Protein 5BQP (pdb70)

Structure (mmCIF, N/CA/C/O backbone):
data_5BQP
#
_entry.id   5BQP
#
_cell.length_a   132.218
_cell.length_b   132.218
_cell.length_c   103.102
_cell.angle_alpha   90.000
_cell.angle_beta   90.000
_cell.angle_gamma   120.000
#
_symmetry.space_group_name_H-M   'P 32 2 1'
#
loop_
_entity.id
_entity.type
_entity.pdbx_description
1 polymer 'Purine phosphoribosyltransferase (GpT-2)'
2 non-polymer 2,3-dihydroxanthosine
3 non-polymer 'PHOSPHATE ION'
4 non-polymer 'SULFATE ION'
5 non-polymer 'TETRAETHYLENE GLYCOL'
6 non-polymer GLYCEROL
7 non-polymer 'TRIETHYLENE GLYCOL'
8 water water
#
loop_
_atom_site.group_PDB
_atom_site.id
_atom_site.type_symbol
_atom_site.label_atom_id
_atom_site.label_alt_id
_atom_site.label_comp_id
_atom_site.label_asym_id
_atom_site.label_entity_id
_atom_site.label_seq_id
_atom_site.pdbx_PDB_ins_code
_atom_site.Cartn_x
_atom_site.Cartn_y
_atom_site.Cartn_z
_atom_site.occupancy
_atom_site.B_iso_or_equiv
_atom_site.auth_seq_id
_atom_site.auth_comp_id
_atom_site.auth_asym_id
_atom_site.auth_atom_id
_atom_site.pdbx_PDB_model_num
ATOM 1 N N . GLU A 1 3 ? -19.719 18.144 14.726 1.00 48.13 3 GLU A N 1
ATOM 2 C CA . GLU A 1 3 ? -20.827 19.068 14.485 1.00 48.08 3 GLU A CA 1
ATOM 3 C C . GLU A 1 3 ? -20.996 20.102 15.613 1.00 34.60 3 GLU A C 1
ATOM 4 O O . GLU A 1 3 ? -21.329 21.245 15.347 1.00 31.26 3 GLU A O 1
ATOM 10 N N . TYR A 1 4 ? -20.791 19.698 16.865 1.00 25.53 4 TYR A N 1
ATOM 11 C CA . TYR A 1 4 ? -20.688 20.685 17.958 1.00 23.05 4 TYR A CA 1
ATOM 12 C C . TYR A 1 4 ? -19.232 20.866 18.353 1.00 21.80 4 TYR A C 1
ATOM 13 O O . TYR A 1 4 ? -18.480 19.908 18.357 1.00 25.58 4 TYR A O 1
ATOM 22 N N . HIS A 1 5 ? -18.832 22.089 18.699 1.00 16.76 5 HIS A N 1
ATOM 23 C CA . HIS A 1 5 ? -17.580 22.281 19.432 1.00 16.44 5 HIS A CA 1
ATOM 24 C C . HIS A 1 5 ? -17.971 22.571 20.886 1.00 17.29 5 HIS A C 1
ATOM 25 O O . HIS A 1 5 ? -18.785 23.450 21.127 1.00 17.01 5 HIS A O 1
ATOM 32 N N . ILE A 1 6 ? -17.434 21.808 21.829 1.00 16.19 6 ILE A N 1
ATOM 33 C CA . ILE A 1 6 ? -17.917 21.879 23.203 1.00 16.08 6 ILE A CA 1
ATOM 34 C C . ILE A 1 6 ? -16.728 22.175 24.110 1.00 18.30 6 ILE A C 1
ATOM 35 O O . ILE A 1 6 ? -16.125 21.277 24.683 1.00 17.15 6 ILE A O 1
ATOM 40 N N . PRO A 1 7 ? -16.366 23.452 24.217 1.00 15.92 7 PRO A N 1
ATOM 41 C CA . PRO A 1 7 ? -15.124 23.778 24.947 1.00 16.19 7 PRO A CA 1
ATOM 42 C C . PRO A 1 7 ? -15.241 23.483 26.420 1.00 18.53 7 PRO A C 1
ATOM 43 O O . PRO A 1 7 ? -16.272 23.753 27.048 1.00 16.58 7 PRO A O 1
ATOM 47 N N . SER A 1 8 ? -14.170 22.940 26.970 1.00 14.17 8 SER A N 1
ATOM 48 C CA . SER A 1 8 ? -14.052 22.803 28.424 1.00 15.97 8 SER A CA 1
ATOM 49 C C . SER A 1 8 ? -13.928 24.191 29.062 1.00 13.53 8 SER A C 1
ATOM 50 O O . SER A 1 8 ? -13.614 25.173 28.388 1.00 13.71 8 SER A O 1
ATOM 53 N N . TRP A 1 9 ? -14.112 24.270 30.375 1.00 13.70 9 TRP A N 1
ATOM 54 C CA . TRP A 1 9 ? -13.783 25.538 31.035 1.00 12.55 9 TRP A CA 1
ATOM 55 C C . TRP A 1 9 ? -12.296 25.853 30.873 1.00 14.49 9 TRP A C 1
ATOM 56 O O . TRP A 1 9 ? -11.903 27.011 30.746 1.00 14.88 9 TRP A O 1
ATOM 67 N N . ASP A 1 10 ? -11.448 24.825 30.884 1.00 13.97 10 ASP A N 1
ATOM 68 C CA . ASP A 1 10 ? -10.024 25.077 30.640 1.00 16.05 10 ASP A CA 1
ATOM 69 C C . ASP A 1 10 ? -9.769 25.774 29.290 1.00 17.11 10 ASP A C 1
ATOM 70 O O . ASP A 1 10 ? -8.955 26.694 29.182 1.00 14.38 10 ASP A O 1
ATOM 75 N N . GLU A 1 11 ? -10.485 25.357 28.257 1.00 13.57 11 GLU A N 1
ATOM 76 C CA . GLU A 1 11 ? -10.351 26.045 26.966 1.00 14.90 11 GLU A CA 1
ATOM 77 C C . GLU A 1 11 ? -10.876 27.491 27.042 1.00 13.41 11 GLU A C 1
ATOM 78 O O . GLU A 1 11 ? -10.283 28.390 26.456 1.00 15.81 11 GLU A O 1
ATOM 84 N N . ILE A 1 12 ? -11.988 27.713 27.745 1.00 11.40 12 ILE A N 1
ATOM 85 C CA . ILE A 1 12 ? -12.470 29.088 27.928 1.00 12.01 12 ILE A CA 1
ATOM 86 C C . ILE A 1 12 ? -11.404 29.985 28.596 1.00 12.54 12 ILE A C 1
ATOM 87 O O . ILE A 1 12 ? -11.178 31.137 28.184 1.00 13.05 12 ILE A O 1
ATOM 92 N N . GLU A 1 13 ? -10.750 29.442 29.628 1.00 13.92 13 GLU A N 1
ATOM 93 C CA . GLU A 1 13 ? -9.653 30.169 30.305 1.00 13.69 13 GLU A CA 1
ATOM 94 C C . GLU A 1 13 ? -8.547 30.514 29.313 1.00 14.43 13 GLU A C 1
ATOM 95 O O . GLU A 1 13 ? -8.041 31.617 29.295 1.00 14.59 13 GLU A O 1
ATOM 101 N N . ASP A 1 14 ? -8.195 29.568 28.454 1.00 14.78 14 ASP A N 1
ATOM 102 C CA . ASP A 1 14 ? -7.155 29.867 27.491 1.00 16.97 14 ASP A CA 1
ATOM 103 C C . ASP A 1 14 ? -7.595 30.842 26.409 1.00 15.13 14 ASP A C 1
ATOM 104 O O . ASP A 1 14 ? -6.779 31.640 25.961 1.00 13.43 14 ASP A O 1
ATOM 109 N N . ALA A 1 15 ? -8.889 30.845 26.066 1.00 14.06 15 ALA A N 1
ATOM 110 C CA . ALA A 1 15 ? -9.422 31.890 25.180 1.00 12.86 15 ALA A CA 1
ATOM 111 C C . ALA A 1 15 ? -9.291 33.276 25.817 1.00 12.50 15 ALA A C 1
ATOM 112 O O . ALA A 1 15 ? -8.916 34.247 25.146 1.00 14.10 15 ALA A O 1
ATOM 114 N N . VAL A 1 16 ? -9.578 33.364 27.120 1.00 11.32 16 VAL A N 1
ATOM 115 C CA . VAL A 1 16 ? -9.520 34.671 27.792 1.00 11.29 16 VAL A CA 1
ATOM 116 C C . VAL A 1 16 ? -8.050 35.124 27.916 1.00 13.68 16 VAL A C 1
ATOM 117 O O . VAL A 1 16 ? -7.747 36.299 27.700 1.00 14.16 16 VAL A O 1
ATOM 121 N N . PHE A 1 17 ? -7.168 34.206 28.266 1.00 14.72 17 PHE A N 1
ATOM 122 C CA . PHE A 1 17 ? -5.726 34.529 28.286 1.00 15.13 17 PHE A CA 1
ATOM 123 C C . PHE A 1 17 ? -5.257 35.019 26.919 1.00 15.51 17 PHE A C 1
ATOM 124 O O . PHE A 1 17 ? -4.478 35.978 26.817 1.00 15.60 17 PHE A O 1
ATOM 132 N N . SER A 1 18 ? -5.705 34.353 25.857 1.00 14.19 18 SER A N 1
ATOM 133 C CA . SER A 1 18 ? -5.260 34.742 24.516 1.00 15.05 18 SER A CA 1
ATOM 134 C C . SER A 1 18 ? -5.710 36.159 24.192 1.00 15.42 18 SER A C 1
ATOM 135 O O . SER A 1 18 ? -4.937 36.985 23.671 1.00 17.04 18 SER A O 1
ATOM 138 N N . ILE A 1 19 ? -6.957 36.472 24.498 1.00 14.28 19 ILE A N 1
ATOM 139 C CA . ILE A 1 19 ? -7.418 37.822 24.275 1.00 13.65 19 ILE A CA 1
ATOM 140 C C . ILE A 1 19 ? -6.707 38.829 25.163 1.00 15.45 19 ILE A C 1
ATOM 141 O O . ILE A 1 19 ? -6.353 39.916 24.708 1.00 15.39 19 ILE A O 1
ATOM 146 N N . GLY A 1 20 ? -6.474 38.470 26.431 1.00 13.47 20 GLY A N 1
ATOM 147 C CA . GLY A 1 20 ? -5.804 39.406 27.325 1.00 12.98 20 GLY A CA 1
ATOM 148 C C . GLY A 1 20 ? -4.388 39.661 26.835 1.00 16.20 20 GLY A C 1
ATOM 149 O O . GLY A 1 20 ? -3.938 40.788 26.832 1.00 14.63 20 GLY A O 1
ATOM 150 N N . GLU A 1 21 ? -3.700 38.601 26.407 1.00 13.06 21 GLU A N 1
ATOM 151 C CA . GLU A 1 21 ? -2.358 38.764 25.833 1.00 14.03 21 GLU A CA 1
ATOM 152 C C . GLU A 1 21 ? -2.356 39.624 24.553 1.00 15.42 21 GLU A C 1
ATOM 153 O O . GLU A 1 21 ? -1.450 40.438 24.359 1.00 16.42 21 GLU A O 1
ATOM 159 N N . ALA A 1 22 ? -3.401 39.506 23.736 1.00 16.15 22 ALA A N 1
ATOM 160 C CA . ALA A 1 22 ? -3.523 40.286 22.503 1.00 17.78 22 ALA A CA 1
ATOM 161 C C . ALA A 1 22 ? -3.776 41.747 22.799 1.00 18.52 22 ALA A C 1
ATOM 162 O O . ALA A 1 22 ? -3.260 42.625 22.111 1.00 17.59 22 ALA A O 1
ATOM 164 N N . LEU A 1 23 ? -4.587 42.015 23.815 1.00 13.77 23 LEU A N 1
ATOM 165 C CA . LEU A 1 23 ? -4.888 43.382 24.208 1.00 14.19 23 LEU A CA 1
ATOM 166 C C . LEU A 1 23 ? -3.608 44.046 24.682 1.00 17.01 23 LEU A C 1
ATOM 167 O O . LEU A 1 23 ? -3.348 45.182 24.361 1.00 16.82 23 LEU A O 1
ATOM 172 N N . VAL A 1 24 ? -2.836 43.318 25.483 1.00 14.22 24 VAL A N 1
ATOM 173 C CA . VAL A 1 24 ? -1.598 43.905 26.007 1.00 17.70 24 VAL A CA 1
ATOM 174 C C . VAL A 1 24 ? -0.582 44.123 24.866 1.00 20.61 24 VAL A C 1
ATOM 175 O O . VAL A 1 24 ? 0.038 45.192 24.764 1.00 19.18 24 VAL A O 1
ATOM 179 N N . LYS A 1 25 ? -0.469 43.153 23.972 1.00 18.65 25 LYS A N 1
ATOM 180 C CA . LYS A 1 25 ? 0.449 43.279 22.829 1.00 19.32 25 LYS A CA 1
ATOM 181 C C . LYS A 1 25 ? 0.074 44.457 21.941 1.00 23.85 25 LYS A C 1
ATOM 182 O O . LYS A 1 25 ? 0.957 45.178 21.446 1.00 25.47 25 LYS A O 1
ATOM 188 N N . SER A 1 26 ? -1.229 44.670 21.770 1.00 18.46 26 SER A N 1
ATOM 189 C CA . SER A 1 26 ? -1.738 45.786 20.962 1.00 21.90 26 SER A CA 1
ATOM 190 C C . SER A 1 26 ? -1.729 47.117 21.671 1.00 22.25 26 SER A C 1
ATOM 191 O O . SER A 1 26 ? -2.075 48.133 21.075 1.00 21.45 26 SER A O 1
ATOM 194 N N . ASN A 1 27 ? -1.404 47.111 22.956 1.00 20.46 27 ASN A N 1
ATOM 195 C CA . ASN A 1 27 ? -1.499 48.295 23.791 1.00 19.15 27 ASN A CA 1
ATOM 196 C C . ASN A 1 27 ? -2.900 48.902 23.731 1.00 25.73 27 ASN A C 1
ATOM 197 O O . ASN A 1 27 ? -3.059 50.122 23.602 1.00 22.20 27 ASN A O 1
ATOM 202 N N . TYR A 1 28 ? -3.921 48.043 23.781 1.00 19.10 28 TYR A N 1
ATOM 203 C CA . TYR A 1 28 ? -5.274 48.527 23.958 1.00 17.10 28 TYR A CA 1
ATOM 204 C C . TYR A 1 28 ? -5.792 48.028 25.304 1.00 19.73 28 TYR A C 1
ATOM 205 O O . TYR A 1 28 ? -6.310 46.920 25.399 1.00 19.74 28 TYR A O 1
ATOM 214 N N . ILE A 1 29 ? -5.605 48.830 26.353 1.00 18.63 29 ILE A N 1
ATOM 215 C CA . ILE A 1 29 ? -6.143 48.511 27.658 1.00 15.90 29 ILE A CA 1
ATOM 216 C C . ILE A 1 29 ? -7.409 49.348 27.859 1.00 21.51 29 ILE A C 1
ATOM 217 O O . ILE A 1 29 ? -7.339 50.553 28.016 1.00 18.38 29 ILE A O 1
ATOM 222 N N . PRO A 1 30 ? -8.589 48.703 27.801 1.00 18.21 30 PRO A N 1
ATOM 223 C CA . PRO A 1 30 ? -9.808 49.520 27.852 1.00 18.21 30 PRO A CA 1
ATOM 224 C C . PRO A 1 30 ? -10.040 50.141 29.194 1.00 17.53 30 PRO A C 1
ATOM 225 O O . PRO A 1 30 ? -9.696 49.585 30.259 1.00 16.46 30 PRO A O 1
ATOM 229 N N . ASP A 1 31 ? -10.642 51.313 29.163 1.00 14.56 31 ASP A N 1
ATOM 230 C CA . ASP A 1 31 ? -11.168 51.926 30.362 1.00 14.70 31 ASP A CA 1
ATOM 231 C C . ASP A 1 31 ? -12.444 51.242 30.842 1.00 20.32 31 ASP A C 1
ATOM 232 O O . ASP A 1 31 ? -12.707 51.159 32.047 1.00 17.68 31 ASP A O 1
ATOM 237 N N . VAL A 1 32 ? -13.258 50.758 29.896 1.00 16.30 32 VAL A N 1
ATOM 238 C CA . VAL A 1 32 ? -14.570 50.193 30.237 1.00 12.57 32 VAL A CA 1
ATOM 239 C C . VAL A 1 32 ? -14.792 48.957 29.386 1.00 11.81 32 VAL A C 1
ATOM 240 O O . VAL A 1 32 ? -14.606 49.014 28.170 1.00 14.61 32 VAL A O 1
ATOM 244 N N . LEU A 1 33 ? -15.183 47.852 30.005 1.00 12.75 33 LEU A N 1
ATOM 245 C CA . LEU A 1 33 ? -15.692 46.714 29.248 1.00 11.89 33 LEU A CA 1
ATOM 246 C C . LEU A 1 33 ? -17.188 46.843 29.112 1.00 13.49 33 LEU A C 1
ATOM 247 O O . LEU A 1 33 ? -17.865 47.172 30.100 1.00 16.25 33 LEU A O 1
ATOM 252 N N . ILE A 1 34 ? -17.718 46.613 27.917 1.00 14.44 34 ILE A N 1
ATOM 253 C CA . ILE A 1 34 ? -19.184 46.525 27.735 1.00 12.30 34 ILE A CA 1
ATOM 254 C C . ILE A 1 34 ? -19.489 45.042 27.433 1.00 13.36 34 ILE A C 1
ATOM 255 O O . ILE A 1 34 ? -19.158 44.524 26.370 1.00 16.19 34 ILE A O 1
ATOM 260 N N . ALA A 1 35 ? -20.057 44.365 28.416 1.00 13.80 35 ALA A N 1
ATOM 261 C CA . ALA A 1 35 ? -20.464 42.985 28.283 1.00 12.94 35 ALA A CA 1
ATOM 262 C C . ALA A 1 35 ? -21.787 42.906 27.551 1.00 13.95 35 ALA A C 1
ATOM 263 O O . ALA A 1 35 ? -22.789 43.484 27.983 1.00 13.60 35 ALA A O 1
ATOM 265 N N . VAL A 1 36 ? -21.804 42.117 26.488 1.00 11.58 36 VAL A N 1
ATOM 266 C CA . VAL A 1 36 ? -23.048 41.824 25.814 1.00 13.14 36 VAL A CA 1
ATOM 267 C C . VAL A 1 36 ? -23.830 40.799 26.613 1.00 14.57 36 VAL A C 1
ATOM 268 O O . VAL A 1 36 ? -23.348 39.683 26.773 1.00 14.24 36 VAL A O 1
ATOM 272 N N . LEU A 1 37 ? -24.988 41.173 27.166 1.00 11.59 37 LEU A N 1
ATOM 273 C CA . LEU A 1 37 ? -25.777 40.220 27.983 1.00 10.84 37 LEU A CA 1
ATOM 274 C C . LEU A 1 37 ? -26.537 39.257 27.080 1.00 12.88 37 LEU A C 1
ATOM 275 O O . LEU A 1 37 ? -27.093 39.719 26.084 1.00 13.92 37 LEU A O 1
ATOM 280 N N . THR A 1 38 ? -26.571 37.952 27.402 1.00 13.05 38 THR A N 1
ATOM 281 C CA . THR A 1 38 ? -25.921 37.398 28.603 1.00 11.59 38 THR A CA 1
ATOM 282 C C . THR A 1 38 ? -24.718 36.520 28.240 1.00 14.04 38 THR A C 1
ATOM 283 O O . THR A 1 38 ? -24.016 36.028 29.125 1.00 14.76 38 THR A O 1
ATOM 287 N N . GLY A 1 39 ? -24.491 36.287 26.953 1.00 11.04 39 GLY A N 1
ATOM 288 C CA . GLY A 1 39 ? -23.388 35.421 26.518 1.00 15.26 39 GLY A CA 1
ATOM 289 C C . GLY A 1 39 ? -22.011 36.022 26.831 1.00 14.11 39 GLY A C 1
ATOM 290 O O . GLY A 1 39 ? -21.045 35.286 27.043 1.00 14.82 39 GLY A O 1
ATOM 291 N N . GLY A 1 40 ? -21.931 37.355 26.899 1.00 11.99 40 GLY A N 1
ATOM 292 C CA . GLY A 1 40 ? -20.652 38.024 27.117 1.00 10.41 40 GLY A CA 1
ATOM 293 C C . GLY A 1 40 ? -20.299 38.163 28.596 1.00 12.59 40 GLY A C 1
ATOM 294 O O . GLY A 1 40 ? -19.193 38.628 28.931 1.00 12.13 40 GLY A O 1
ATOM 295 N N . ILE A 1 41 ? -21.217 37.790 29.470 1.00 12.49 41 ILE A N 1
ATOM 296 C CA A ILE A 1 41 ? -21.108 37.932 30.937 0.56 15.14 41 ILE A CA 1
ATOM 297 C CA B ILE A 1 41 ? -20.988 38.156 30.856 0.44 13.95 41 ILE A CA 1
ATOM 298 C C . ILE A 1 41 ? -19.866 37.276 31.511 1.00 15.29 41 ILE A C 1
ATOM 299 O O . ILE A 1 41 ? -19.010 37.887 32.191 1.00 17.19 41 ILE A O 1
ATOM 308 N N . ILE A 1 42 ? -19.779 35.967 31.273 1.00 14.73 42 ILE A N 1
ATOM 309 C CA . ILE A 1 42 ? -18.627 35.186 31.783 1.00 18.07 42 ILE A CA 1
ATOM 310 C C . ILE A 1 42 ? -17.304 35.669 31.140 1.00 13.50 42 ILE A C 1
ATOM 311 O O . ILE A 1 42 ? -16.362 35.973 31.879 1.00 14.55 42 ILE A O 1
ATOM 316 N N . PRO A 1 43 ? -17.229 35.774 29.801 1.00 12.20 43 PRO A N 1
ATOM 317 C CA . PRO A 1 43 ? -16.000 36.303 29.209 1.00 10.09 43 PRO A CA 1
ATOM 318 C C . PRO A 1 43 ? -15.599 37.671 29.759 1.00 12.77 43 PRO A C 1
ATOM 319 O O . PRO A 1 43 ? -14.407 37.872 30.052 1.00 13.21 43 PRO A O 1
ATOM 323 N N . ALA A 1 44 ? -16.558 38.586 29.947 1.00 11.34 44 ALA A N 1
ATOM 324 C CA . ALA A 1 44 ? -16.193 39.915 30.437 1.00 10.23 44 ALA A CA 1
ATOM 325 C C . ALA A 1 44 ? -15.661 39.831 31.866 1.00 11.59 44 ALA A C 1
ATOM 326 O O . ALA A 1 44 ? -14.660 40.479 32.206 1.00 12.14 44 ALA A O 1
ATOM 328 N N . LYS A 1 45 ? -16.319 39.032 32.711 1.00 11.63 45 LYS A N 1
ATOM 329 C CA . LYS A 1 45 ? -15.842 38.919 34.105 1.00 12.99 45 LYS A CA 1
ATOM 330 C C . LYS A 1 45 ? -14.461 38.276 34.149 1.00 11.04 45 LYS A C 1
ATOM 331 O O . LYS A 1 45 ? -13.587 38.767 34.888 1.00 9.94 45 LYS A O 1
ATOM 337 N N . LEU A 1 46 ? -14.237 37.232 33.337 1.00 10.58 46 LEU A N 1
ATOM 338 C CA . LEU A 1 46 ? -12.925 36.585 33.361 1.00 11.58 46 LEU A CA 1
ATOM 339 C C . LEU A 1 46 ? -11.859 37.528 32.816 1.00 11.44 46 LEU A C 1
ATOM 340 O O . LEU A 1 46 ? -10.741 37.600 33.361 1.00 12.79 46 LEU A O 1
ATOM 345 N N . LEU A 1 47 ? -12.169 38.279 31.767 1.00 11.86 47 LEU A N 1
ATOM 346 C CA . LEU A 1 47 ? -11.186 39.232 31.241 1.00 13.41 47 LEU A CA 1
ATOM 347 C C . LEU A 1 47 ? -10.910 40.348 32.246 1.00 12.98 47 LEU A C 1
ATOM 348 O O . LEU A 1 47 ? -9.755 40.766 32.428 1.00 11.95 47 LEU A O 1
ATOM 353 N N . SER A 1 48 ? -11.961 40.859 32.881 1.00 9.57 48 SER A N 1
ATOM 354 C CA . SER A 1 48 ? -11.799 41.854 33.930 1.00 12.99 48 SER A CA 1
ATOM 355 C C . SER A 1 48 ? -10.899 41.331 35.066 1.00 14.66 48 SER A C 1
ATOM 356 O O . SER A 1 48 ? -9.993 42.045 35.563 1.00 12.20 48 SER A O 1
ATOM 359 N N . ASP A 1 49 ? -11.116 40.086 35.478 1.00 11.99 49 ASP A N 1
ATOM 360 C CA . ASP A 1 49 ? -10.271 39.553 36.565 1.00 10.20 49 ASP A CA 1
ATOM 361 C C . ASP A 1 49 ? -8.810 39.452 36.097 1.00 14.68 49 ASP A C 1
ATOM 362 O O . ASP A 1 49 ? -7.863 39.827 36.805 1.00 12.78 49 ASP A O 1
ATOM 367 N N . LEU A 1 50 ? -8.631 38.987 34.878 1.00 12.78 50 LEU A N 1
ATOM 368 C CA . LEU A 1 50 ? -7.285 38.778 34.350 1.00 12.81 50 LEU A CA 1
ATOM 369 C C . LEU A 1 50 ? -6.478 40.098 34.247 1.00 13.90 50 LEU A C 1
ATOM 370 O O . LEU A 1 50 ? -5.321 40.145 34.645 1.00 13.92 50 LEU A O 1
ATOM 375 N N . LEU A 1 51 ? -7.078 41.161 33.694 1.00 13.26 51 LEU A N 1
ATOM 376 C CA . LEU A 1 51 ? -6.345 42.404 33.448 1.00 12.48 51 LEU A CA 1
ATOM 377 C C . LEU A 1 51 ? -6.622 43.494 34.468 1.00 13.15 51 LEU A C 1
ATOM 378 O O . LEU A 1 51 ? -6.214 44.645 34.257 1.00 15.93 51 LEU A O 1
ATOM 383 N N . ASP A 1 52 ? -7.337 43.150 35.542 1.00 12.44 52 ASP A N 1
ATOM 384 C CA . ASP A 1 52 ? -7.654 44.088 36.603 1.00 15.75 52 ASP A CA 1
ATOM 385 C C . ASP A 1 52 ? -8.427 45.272 36.023 1.00 18.71 52 ASP A C 1
ATOM 386 O O . ASP A 1 52 ? -8.129 46.445 36.317 1.00 17.59 52 ASP A O 1
ATOM 391 N N . LEU A 1 53 ? -9.417 44.965 35.183 1.00 13.30 53 LEU A N 1
ATOM 392 C CA . LEU A 1 53 ? -10.246 46.013 34.598 1.00 13.89 53 LEU A CA 1
ATOM 393 C C . LEU A 1 53 ? -11.468 46.222 35.454 1.00 19.36 53 LEU A C 1
ATOM 394 O O . LEU A 1 53 ? -12.363 45.373 35.490 1.00 23.61 53 LEU A O 1
ATOM 399 N N . LYS A 1 54 ? -11.541 47.355 36.135 1.00 14.87 54 LYS A N 1
ATOM 400 C CA . LYS A 1 54 ? -12.484 47.471 37.227 1.00 19.72 54 LYS A CA 1
ATOM 401 C C . LYS A 1 54 ?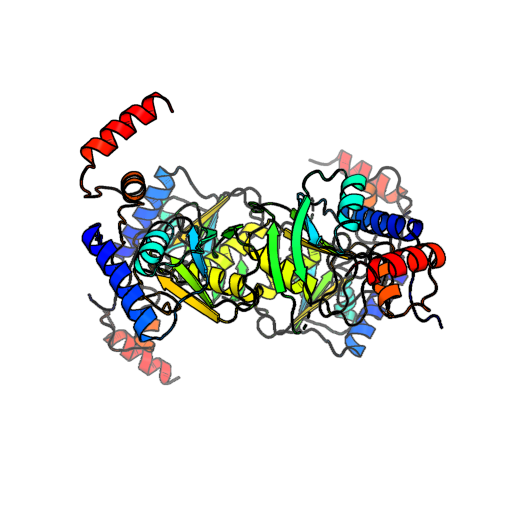 -13.879 47.947 36.802 1.00 20.80 54 LYS A C 1
ATOM 402 O O . LYS A 1 54 ? -14.830 47.864 37.598 1.00 23.99 54 LYS A O 1
ATOM 408 N N . VAL A 1 55 ? -13.987 48.497 35.593 1.00 14.38 55 VAL A N 1
ATOM 409 C CA . VAL A 1 55 ? -15.256 49.099 35.157 1.00 15.41 55 VAL A CA 1
ATOM 410 C C . VAL A 1 55 ? -15.879 48.235 34.083 1.00 14.24 55 VAL A C 1
ATOM 411 O O . VAL A 1 55 ? -15.388 48.195 32.930 1.00 15.73 55 VAL A O 1
ATOM 415 N N . ILE A 1 56 ? -16.942 47.522 34.474 1.00 13.70 56 ILE A N 1
ATOM 416 C CA . ILE A 1 56 ? -17.733 46.717 33.548 1.00 13.04 56 ILE A CA 1
ATOM 417 C C . ILE A 1 56 ? -19.130 47.315 33.458 1.00 12.86 56 ILE A C 1
ATOM 418 O O . ILE A 1 56 ? -19.779 47.534 34.467 1.00 15.37 56 ILE A O 1
ATOM 423 N N . ARG A 1 57 ? -19.592 47.544 32.242 1.00 11.80 57 ARG A N 1
ATOM 424 C CA . ARG A 1 57 ? -20.961 47.972 32.022 1.00 11.83 57 ARG A CA 1
ATOM 425 C C . ARG A 1 57 ? -21.602 46.976 31.050 1.00 12.42 57 ARG A C 1
ATOM 426 O O . ARG A 1 57 ? -20.937 46.029 30.632 1.00 13.49 57 ARG A O 1
ATOM 434 N N . TYR A 1 58 ? -22.894 47.129 30.781 1.00 11.95 58 TYR A N 1
ATOM 435 C CA . TYR A 1 58 ? -23.666 46.008 30.197 1.00 11.06 58 TYR A CA 1
ATOM 436 C C . TYR A 1 58 ? -24.712 46.468 29.198 1.00 12.69 58 TYR A C 1
ATOM 437 O O . TYR A 1 58 ? -25.289 47.536 29.366 1.00 13.51 58 TYR A O 1
ATOM 446 N N . ILE A 1 59 ? -24.951 45.657 28.166 1.00 12.39 59 ILE A N 1
ATOM 447 C CA . ILE A 1 59 ? -26.049 45.989 27.262 1.00 12.05 59 ILE A CA 1
ATOM 448 C C . ILE A 1 59 ? -26.872 44.731 27.034 1.00 16.81 59 ILE A C 1
ATOM 449 O O . ILE A 1 59 ? -26.332 43.683 26.712 1.00 14.36 59 ILE A O 1
ATOM 454 N N . ASP A 1 60 ? -28.180 44.843 27.269 1.00 14.27 60 ASP A N 1
ATOM 455 C CA . ASP A 1 60 ? -29.100 43.699 27.138 1.00 18.28 60 ASP A CA 1
ATOM 456 C C . ASP A 1 60 ? -29.595 43.677 25.713 1.00 24.27 60 ASP A C 1
ATOM 457 O O . ASP A 1 60 ? -30.397 44.515 25.291 1.00 23.13 60 ASP A O 1
ATOM 462 N N . ILE A 1 61 ? -29.084 42.740 24.939 1.00 15.33 61 ILE A N 1
ATOM 463 C CA . ILE A 1 61 ? -29.480 42.700 23.541 1.00 17.74 61 ILE A CA 1
ATOM 464 C C . ILE A 1 61 ? -29.778 41.232 23.231 1.00 27.97 61 ILE A C 1
ATOM 465 O O . ILE A 1 61 ? -29.108 40.332 23.733 1.00 24.61 61 ILE A O 1
ATOM 470 N N . LYS A 1 62 ? -30.864 41.002 22.505 1.00 23.18 62 LYS A N 1
ATOM 471 C CA A LYS A 1 62 ? -31.285 39.648 22.162 0.44 30.72 62 LYS A CA 1
ATOM 472 C CA B LYS A 1 62 ? -31.281 39.648 22.161 0.56 30.71 62 LYS A CA 1
ATOM 473 C C . LYS A 1 62 ? -31.494 39.534 20.664 1.00 33.54 62 LYS A C 1
ATOM 474 O O . LYS A 1 62 ? -32.041 40.438 20.040 1.00 30.60 62 LYS A O 1
ATOM 485 N N . PHE A 1 63 ? -31.045 38.421 20.097 1.00 34.43 63 PHE A N 1
ATOM 486 C CA . PHE A 1 63 ? -31.177 38.179 18.666 1.00 46.47 63 PHE A CA 1
ATOM 487 C C . PHE A 1 63 ? -31.919 36.860 18.436 1.00 37.53 63 PHE A C 1
ATOM 488 O O . PHE A 1 63 ? -31.314 35.801 18.575 1.00 52.72 63 PHE A O 1
ATOM 496 N N . SER A 1 72 ? -35.799 38.327 13.705 1.00 62.84 72 SER A N 1
ATOM 497 C CA . SER A 1 72 ? -34.754 38.148 12.710 1.00 61.51 72 SER A CA 1
ATOM 498 C C . SER A 1 72 ? -33.749 39.292 12.805 1.00 54.10 72 SER A C 1
ATOM 499 O O . SER A 1 72 ? -33.009 39.576 11.860 1.00 54.32 72 SER A O 1
ATOM 502 N N . LYS A 1 73 ? -33.727 39.949 13.959 1.00 48.23 73 LYS A N 1
ATOM 503 C CA . LYS A 1 73 ? -32.866 41.112 14.158 1.00 42.40 73 LYS A CA 1
ATOM 504 C C . LYS A 1 73 ? -32.528 41.273 15.636 1.00 34.86 73 LYS A C 1
ATOM 505 O O . LYS A 1 73 ? -33.319 40.873 16.494 1.00 33.92 73 LYS A O 1
ATOM 511 N N . PRO A 1 74 ? -31.347 41.842 15.942 1.00 34.42 74 PRO A N 1
ATOM 512 C CA . PRO A 1 74 ? -31.042 42.137 17.349 1.00 30.99 74 PRO A CA 1
ATOM 513 C C . PRO A 1 74 ? -32.005 43.179 17.910 1.00 23.00 74 PRO A C 1
ATOM 514 O O . PRO A 1 74 ? -32.335 44.133 17.219 1.00 29.03 74 PRO A O 1
ATOM 518 N N . VAL A 1 75 ? -32.472 42.969 19.128 1.00 20.03 75 VAL A N 1
ATOM 519 C CA . VAL A 1 75 ? -33.339 43.944 19.801 1.00 17.15 75 VAL A CA 1
ATOM 520 C C . VAL A 1 75 ? -32.643 44.375 21.091 1.00 18.65 75 VAL A C 1
ATOM 521 O O . VAL A 1 75 ? -32.268 43.530 21.894 1.00 21.05 75 VAL A O 1
ATOM 525 N N . ILE A 1 76 ? -32.457 45.680 21.279 1.00 18.44 76 ILE A N 1
ATOM 526 C CA . ILE A 1 76 ? -31.933 46.177 22.550 1.00 16.19 76 ILE A CA 1
ATOM 527 C C . ILE A 1 76 ? -33.054 46.260 23.567 1.00 18.09 76 ILE A C 1
ATOM 528 O O . ILE A 1 76 ? -34.090 46.866 23.290 1.00 18.15 76 ILE A O 1
ATOM 533 N N . ARG A 1 77 ? -32.843 45.686 24.756 1.00 15.44 77 ARG A N 1
ATOM 534 C CA . ARG A 1 77 ? -33.825 45.742 25.818 1.00 14.63 77 ARG A CA 1
ATOM 535 C C . ARG A 1 77 ? -33.451 46.782 26.878 1.00 19.83 77 ARG A C 1
ATOM 536 O O . ARG A 1 77 ? -34.319 47.393 27.501 1.00 21.62 77 ARG A O 1
ATOM 544 N N . SER A 1 78 ? -32.149 46.976 27.078 1.00 17.89 78 SER A N 1
ATOM 545 C CA . SER A 1 78 ? -31.711 47.991 28.015 1.00 19.53 78 SER A CA 1
ATOM 546 C C . SER A 1 78 ? -30.238 48.243 27.825 1.00 16.63 78 SER A C 1
ATOM 547 O O . SER A 1 78 ? -29.524 47.362 27.344 1.00 16.87 78 SER A O 1
ATOM 550 N N . VAL A 1 79 ? -29.794 49.437 28.206 1.00 14.99 79 VAL A N 1
ATOM 551 C CA . VAL A 1 79 ? -28.360 49.782 28.127 1.00 13.84 79 VAL A CA 1
ATOM 552 C C . VAL A 1 79 ? -27.942 50.252 29.500 1.00 17.39 79 VAL A C 1
ATOM 553 O O . VAL A 1 79 ? -28.388 51.307 29.962 1.00 17.70 79 VAL A O 1
ATOM 557 N N . TYR A 1 80 ? -27.137 49.438 30.179 1.00 13.44 80 TYR A N 1
ATOM 558 C CA . TYR A 1 80 ? -26.756 49.727 31.541 1.00 11.45 80 TYR A CA 1
ATOM 559 C C . TYR A 1 80 ? -25.393 50.391 31.585 1.00 15.95 80 TYR A C 1
ATOM 560 O O . TYR A 1 80 ? -24.372 49.734 31.800 1.00 15.49 80 TYR A O 1
ATOM 569 N N . THR A 1 81 ? -25.370 51.699 31.369 1.00 17.20 81 THR A N 1
ATOM 570 C CA . THR A 1 81 ? -24.119 52.428 31.443 1.00 17.49 81 THR A CA 1
ATOM 571 C C . THR A 1 81 ? -24.374 53.903 31.618 1.00 22.97 81 THR A C 1
ATOM 572 O O . THR A 1 81 ? -25.400 54.437 31.183 1.00 25.20 81 THR A O 1
ATOM 576 N N . ASP A 1 82 ? -23.412 54.552 32.249 1.00 22.46 82 ASP A N 1
ATOM 577 C CA A ASP A 1 82 ? -23.233 55.964 32.347 0.56 27.24 82 ASP A CA 1
ATOM 578 C CA B ASP A 1 82 ? -23.460 56.015 32.178 0.44 22.47 82 ASP A CA 1
ATOM 579 C C . ASP A 1 82 ? -22.438 56.478 31.141 1.00 23.91 82 ASP A C 1
ATOM 580 O O . ASP A 1 82 ? -22.061 55.716 30.245 1.00 20.68 82 ASP A O 1
ATOM 589 N N . SER A 1 83 ? -22.083 57.753 31.177 1.00 23.24 83 SER A N 1
ATOM 590 C CA . SER A 1 83 ? -21.320 58.348 30.084 1.00 22.03 83 SER A CA 1
ATOM 591 C C . SER A 1 83 ? -20.031 57.602 29.743 1.00 18.18 83 SER A C 1
ATOM 592 O O . SER A 1 83 ? -19.270 57.219 30.634 1.00 23.21 83 SER A O 1
ATOM 595 N N . LEU A 1 84 ? -19.799 57.412 28.446 1.00 18.07 84 LEU A N 1
ATOM 596 C CA . LEU A 1 84 ? -18.602 56.728 27.969 1.00 18.09 84 LEU A CA 1
ATOM 597 C C . LEU A 1 84 ? -17.715 57.699 27.200 1.00 20.07 84 LEU A C 1
ATOM 598 O O . LEU A 1 84 ? -16.739 57.317 26.554 1.00 19.12 84 LEU A O 1
ATOM 603 N N . GLU A 1 85 ? -18.089 58.968 27.233 1.00 19.22 85 GLU A N 1
ATOM 604 C CA . GLU A 1 85 ? -17.377 59.958 26.457 1.00 20.68 85 GLU A CA 1
ATOM 605 C C . GLU A 1 85 ? -15.910 60.031 26.868 1.00 16.98 85 GLU A C 1
ATOM 606 O O . GLU A 1 85 ? -15.588 60.071 28.045 1.00 21.69 85 GLU A O 1
ATOM 612 N N . GLY A 1 86 ? -15.042 59.964 25.866 1.00 21.33 86 GLY A N 1
ATOM 613 C CA . GLY A 1 86 ? -13.606 60.034 26.051 1.00 29.18 86 GLY A CA 1
ATOM 614 C C . GLY A 1 86 ? -12.966 58.768 26.596 1.00 33.43 86 GLY A C 1
ATOM 615 O O . GLY A 1 86 ? -11.785 58.785 26.916 1.00 29.15 86 GLY A O 1
ATOM 616 N N . LYS A 1 87 ? -13.739 57.684 26.728 1.00 23.25 87 LYS A N 1
ATOM 617 C CA . LYS A 1 87 ? -13.201 56.420 27.259 1.00 20.93 87 LYS A CA 1
ATOM 618 C C . LYS A 1 87 ? -12.824 55.454 26.152 1.00 21.32 87 LYS A C 1
ATOM 619 O O . LYS A 1 87 ? -13.433 55.450 25.065 1.00 19.17 87 LYS A O 1
ATOM 625 N N . LYS A 1 88 ? -11.850 54.589 26.438 1.00 18.89 88 LYS A N 1
ATOM 626 C CA . LYS A 1 88 ? -11.577 53.481 25.530 1.00 16.33 88 LYS A CA 1
ATOM 627 C C . LYS A 1 88 ? -12.486 52.322 25.942 1.00 17.28 88 LYS A C 1
ATOM 628 O O . LYS A 1 88 ? -12.452 51.874 27.085 1.00 17.52 88 LYS A O 1
ATOM 634 N N . VAL A 1 89 ? -13.327 51.870 25.027 1.00 15.93 89 VAL A N 1
ATOM 635 C CA . VAL A 1 89 ? -14.301 50.820 25.345 1.00 12.94 89 VAL A CA 1
ATOM 636 C C . VAL A 1 89 ? -13.945 49.529 24.633 1.00 13.86 89 VAL A C 1
ATOM 637 O O . VAL A 1 89 ? -13.476 49.571 23.480 1.00 15.82 89 VAL A O 1
ATOM 641 N N . LEU A 1 90 ? -14.151 48.386 25.297 1.00 12.88 90 LEU A N 1
ATOM 642 C CA . LEU A 1 90 ? -14.066 47.098 24.627 1.00 12.82 90 LEU A CA 1
ATOM 643 C C . LEU A 1 90 ? -15.395 46.360 24.821 1.00 13.64 90 LEU A C 1
ATOM 644 O O . LEU A 1 90 ? -15.796 46.065 25.944 1.00 13.25 90 LEU A O 1
ATOM 649 N N . VAL A 1 91 ? -16.051 46.064 23.711 1.00 13.91 91 VAL A N 1
ATOM 650 C CA . VAL A 1 91 ? -17.275 45.297 23.720 1.00 12.87 91 VAL A CA 1
ATOM 651 C C . VAL A 1 91 ? -16.908 43.818 23.768 1.00 13.68 91 VAL A C 1
ATOM 652 O O . VAL A 1 91 ? -16.035 43.405 23.018 1.00 15.59 91 VAL A O 1
ATOM 656 N N . VAL A 1 92 ? -17.530 43.046 24.662 1.00 10.37 92 VAL A N 1
ATOM 657 C CA . VAL A 1 92 ? -17.147 41.632 24.858 1.00 10.49 92 VAL A CA 1
ATOM 658 C C . VAL A 1 92 ? -18.351 40.710 24.699 1.00 12.68 92 VAL A C 1
ATOM 659 O O . VAL A 1 92 ? -19.372 40.905 25.381 1.00 11.48 92 VAL A O 1
ATOM 663 N N . ASP A 1 93 ? -18.228 39.719 23.811 1.00 11.31 93 ASP A N 1
ATOM 664 C CA . ASP A 1 93 ? -19.280 38.713 23.655 1.00 9.96 93 ASP A CA 1
ATOM 665 C C . ASP A 1 93 ? -18.652 37.327 23.598 1.00 11.31 93 ASP A C 1
ATOM 666 O O . ASP A 1 93 ? -17.416 37.190 23.491 1.00 13.07 93 ASP A O 1
ATOM 671 N N . ASP A 1 94 ? -19.470 36.284 23.618 1.00 12.80 94 ASP A N 1
ATOM 672 C CA . ASP A 1 94 ? -18.902 34.942 23.560 1.00 10.72 94 ASP A CA 1
ATOM 673 C C . ASP A 1 94 ? -18.672 34.471 22.121 1.00 13.41 94 ASP A C 1
ATOM 674 O O . ASP A 1 94 ? -17.664 33.853 21.864 1.00 12.82 94 ASP A O 1
ATOM 679 N N . VAL A 1 95 ? -19.599 34.735 21.201 1.00 15.83 95 VAL A N 1
ATOM 680 C CA . VAL A 1 95 ? -19.398 34.259 19.817 1.00 12.99 95 VAL A CA 1
ATOM 681 C C . VAL A 1 95 ? -19.884 35.335 18.853 1.00 16.19 95 VAL A C 1
ATOM 682 O O . VAL A 1 95 ? -20.890 36.003 19.115 1.00 15.77 95 VAL A O 1
ATOM 686 N N . ALA A 1 96 ? -19.142 35.544 17.766 1.00 15.82 96 ALA A N 1
ATOM 687 C CA . ALA A 1 96 ? -19.671 36.324 16.644 1.00 15.63 96 ALA A CA 1
ATOM 688 C C . ALA A 1 96 ? -20.050 35.331 15.527 1.00 19.40 96 ALA A C 1
ATOM 689 O O . ALA A 1 96 ? -19.172 34.690 14.943 1.00 16.88 96 ALA A O 1
ATOM 691 N N . ASP A 1 97 ? -21.355 35.204 15.262 1.00 16.61 97 ASP A N 1
ATOM 692 C CA . ASP A 1 97 ? -21.847 34.257 14.267 1.00 18.00 97 ASP A CA 1
ATOM 693 C C . ASP A 1 97 ? -22.270 35.032 13.027 1.00 18.78 97 ASP A C 1
ATOM 694 O O . ASP A 1 97 ? -21.516 35.099 12.056 1.00 18.98 97 ASP A O 1
ATOM 699 N N . THR A 1 98 ? -23.453 35.645 13.077 1.00 18.47 98 THR A N 1
ATOM 700 C CA . THR A 1 98 ? -23.858 36.491 11.941 1.00 16.33 98 THR A CA 1
ATOM 701 C C . THR A 1 98 ? -23.101 37.800 11.996 1.00 20.23 98 THR A C 1
ATOM 702 O O . THR A 1 98 ? -22.918 38.469 10.978 1.00 20.71 98 THR A O 1
ATOM 706 N N . GLY A 1 99 ? -22.685 38.189 13.203 1.00 18.37 99 GLY A N 1
ATOM 707 C CA . GLY A 1 99 ? -22.045 39.480 13.366 1.00 13.92 99 GLY A CA 1
ATOM 708 C C . GLY A 1 99 ? -23.042 40.617 13.628 1.00 16.68 99 GLY A C 1
ATOM 709 O O . GLY A 1 99 ? -22.634 41.755 13.842 1.00 20.23 99 GLY A O 1
ATOM 710 N N . GLU A 1 100 ? -24.337 40.316 13.619 1.00 17.63 100 GLU A N 1
ATOM 711 C CA . GLU A 1 100 ? -25.352 41.358 13.792 1.00 18.43 100 GLU A CA 1
ATOM 712 C C . GLU A 1 100 ? -25.347 41.934 15.204 1.00 18.20 100 GLU A C 1
ATOM 713 O O . GLU A 1 100 ? -25.584 43.121 15.395 1.00 19.05 100 GLU A O 1
ATOM 719 N N . THR A 1 101 ? -25.061 41.087 16.178 1.00 15.78 101 THR A N 1
ATOM 720 C CA . THR A 1 101 ? -25.009 41.582 17.568 1.00 17.98 101 THR A CA 1
ATOM 721 C C . THR A 1 101 ? -23.876 42.581 17.764 1.00 16.15 101 THR A C 1
ATOM 722 O O . THR A 1 101 ? -24.113 43.684 18.281 1.00 17.88 101 THR A O 1
ATOM 726 N N . LEU A 1 102 ? -22.642 42.231 17.373 1.00 17.98 102 LEU A N 1
ATOM 727 C CA . LEU A 1 102 ? -21.525 43.168 17.525 1.00 15.27 102 LEU A CA 1
ATOM 728 C C . LEU A 1 102 ? -21.754 44.444 16.742 1.00 23.81 102 LEU A C 1
ATOM 729 O O . LEU A 1 102 ? -21.388 45.517 17.204 1.00 21.16 102 LEU A O 1
ATOM 734 N N . GLU A 1 103 ? -22.333 44.325 15.547 1.00 19.60 103 GLU A N 1
ATOM 735 C CA . GLU A 1 103 ? -22.663 45.523 14.771 1.00 24.48 103 GLU A CA 1
ATOM 736 C C . GLU A 1 103 ? -23.640 46.442 15.500 1.00 20.66 103 GLU A C 1
ATOM 737 O O . GLU A 1 103 ? -23.390 47.641 15.628 1.00 21.45 103 GLU A O 1
ATOM 743 N N . ALA A 1 104 ? -24.740 45.874 15.985 1.00 20.19 104 ALA A N 1
ATOM 744 C CA . ALA A 1 104 ? -25.724 46.645 16.738 1.00 19.68 104 ALA A CA 1
ATOM 745 C C . ALA A 1 104 ? -25.103 47.298 17.969 1.00 18.82 104 ALA A C 1
ATOM 746 O O . ALA A 1 104 ? -25.328 48.482 18.229 1.00 18.24 104 ALA A O 1
ATOM 748 N N . VAL A 1 105 ? -24.320 46.535 18.722 1.00 15.95 105 VAL A N 1
ATOM 749 C CA . VAL A 1 105 ? -23.735 47.117 19.958 1.00 15.06 105 VAL A CA 1
ATOM 750 C C . VAL A 1 105 ? -22.708 48.168 19.622 1.00 15.70 105 VAL A C 1
ATOM 751 O O . VAL A 1 105 ? -22.678 49.243 20.234 1.00 17.33 105 VAL A O 1
ATOM 755 N N . SER A 1 106 ? -21.846 47.898 18.640 1.00 17.82 106 SER A N 1
ATOM 756 C CA . SER A 1 106 ? -20.864 48.920 18.263 1.00 19.02 106 SER A CA 1
ATOM 757 C C . SER A 1 106 ? -21.548 50.223 17.822 1.00 17.45 106 SER A C 1
ATOM 758 O O . SER A 1 106 ? -21.131 51.307 18.218 1.00 23.82 106 SER A O 1
ATOM 761 N N . ASN A 1 107 ? -22.598 50.091 17.036 1.00 18.62 107 ASN A N 1
ATOM 762 C CA . ASN A 1 107 ? -23.346 51.240 16.557 1.00 23.28 107 ASN A CA 1
ATOM 763 C C . ASN A 1 107 ? -23.907 52.080 17.691 1.00 21.32 107 ASN A C 1
ATOM 764 O O . ASN A 1 107 ? -23.772 53.307 17.672 1.00 22.82 107 ASN A O 1
ATOM 769 N N . VAL A 1 108 ? -24.534 51.440 18.679 1.00 19.16 108 VAL A N 1
ATOM 770 C CA . VAL A 1 108 ? -25.126 52.239 19.742 1.00 18.84 108 VAL A CA 1
ATOM 771 C C . VAL A 1 108 ? -24.044 52.826 20.659 1.00 20.98 108 VAL A C 1
ATOM 772 O O . VAL A 1 108 ? -24.155 53.985 21.091 1.00 19.69 108 VAL A O 1
ATOM 776 N N . ILE A 1 109 ? -22.982 52.072 20.942 1.00 15.60 109 ILE A N 1
ATOM 777 C CA . ILE A 1 109 ? -21.940 52.578 21.835 1.00 16.05 109 ILE A CA 1
ATOM 778 C C . ILE A 1 109 ? -21.213 53.747 21.170 1.00 16.17 109 ILE A C 1
ATOM 779 O O . ILE A 1 109 ? -20.822 54.712 21.816 1.00 15.95 109 ILE A O 1
ATOM 784 N N . THR A 1 110 ? -21.064 53.703 19.851 1.00 16.79 110 THR A N 1
ATOM 785 C CA . THR A 1 110 ? -20.429 54.824 19.169 1.00 19.17 110 THR A CA 1
ATOM 786 C C . THR A 1 110 ? -21.214 56.123 19.367 1.00 18.63 110 THR A C 1
ATOM 787 O O . THR A 1 110 ? -20.603 57.201 19.429 1.00 19.30 110 THR A O 1
ATOM 791 N N . MET A 1 111 ? -22.541 56.011 19.532 1.00 16.03 111 MET A N 1
ATOM 792 C CA . MET A 1 111 ? -23.381 57.184 19.827 1.00 19.41 111 MET A CA 1
ATOM 793 C C . MET A 1 111 ? -23.084 57.868 21.177 1.00 19.14 111 MET A C 1
ATOM 794 O O . MET A 1 111 ? -23.530 58.995 21.420 1.00 17.93 111 MET A O 1
ATOM 799 N N . PHE A 1 112 ? -22.351 57.179 22.049 1.00 15.46 112 PHE A N 1
ATOM 800 C CA . PHE A 1 112 ? -21.906 57.701 23.337 1.00 12.95 112 PHE A CA 1
ATOM 801 C C . PHE A 1 112 ? -20.597 58.483 23.212 1.00 16.78 112 PHE A C 1
ATOM 802 O O . PHE A 1 112 ? -20.061 58.971 24.199 1.00 17.27 112 PHE A O 1
ATOM 810 N N . ASN A 1 113 ? -20.085 58.563 21.985 1.00 16.70 113 ASN A N 1
ATOM 811 C CA . ASN A 1 113 ? -18.834 59.284 21.684 1.00 17.80 113 ASN A CA 1
ATOM 812 C C . ASN A 1 113 ? -17.645 58.859 22.550 1.00 19.81 113 ASN A C 1
ATOM 813 O O . ASN A 1 113 ? -17.000 59.699 23.164 1.00 18.28 113 ASN A O 1
ATOM 818 N N . PRO A 1 114 ? -17.374 57.533 22.615 1.00 16.31 114 PRO A N 1
ATOM 819 C CA . PRO A 1 114 ? -16.168 57.069 23.309 1.00 20.55 114 PRO A CA 1
ATOM 820 C C . PRO A 1 114 ? -14.930 57.526 22.542 1.00 18.90 114 PRO A C 1
ATOM 821 O O . PRO A 1 114 ? -15.055 57.879 21.377 1.00 18.37 114 PRO A O 1
ATOM 825 N N . ALA A 1 115 ? -13.771 57.538 23.187 1.00 21.19 115 ALA A N 1
ATOM 826 C CA . ALA A 1 115 ? -12.524 57.830 22.487 1.00 27.97 115 ALA A CA 1
ATOM 827 C C . ALA A 1 115 ? -12.268 56.748 21.443 1.00 24.24 115 ALA A C 1
ATOM 828 O O . ALA A 1 115 ? -11.790 57.013 20.329 1.00 22.18 115 ALA A O 1
ATOM 830 N N . LYS A 1 116 ? -12.597 55.511 21.796 1.00 17.83 116 LYS A N 1
ATOM 831 C CA . LYS A 1 116 ? -12.402 54.393 20.886 1.00 17.60 116 LYS A CA 1
ATOM 832 C C . LYS A 1 116 ? -13.344 53.258 21.285 1.00 18.80 116 LYS A C 1
ATOM 833 O O . LYS A 1 116 ? -13.627 53.112 22.471 1.00 16.61 116 LYS A O 1
ATOM 839 N N . VAL A 1 117 ? -13.862 52.520 20.303 1.00 22.14 117 VAL A N 1
ATOM 840 C CA . VAL A 1 117 ? -14.566 51.259 20.561 1.00 21.67 117 VAL A CA 1
ATOM 841 C C . VAL A 1 117 ? -13.892 50.151 19.791 1.00 23.55 117 VAL A C 1
ATOM 842 O O . VAL A 1 117 ? -13.662 50.265 18.571 1.00 25.78 117 VAL A O 1
ATOM 846 N N . MET A 1 118 ? -13.579 49.069 20.486 1.00 15.17 118 MET A N 1
ATOM 847 C CA . MET A 1 118 ? -13.085 47.873 19.841 1.00 14.17 118 MET A CA 1
ATOM 848 C C . MET A 1 118 ? -13.948 46.726 20.304 1.00 13.12 118 MET A C 1
ATOM 849 O O . MET A 1 118 ? -14.681 46.866 21.280 1.00 14.20 118 MET A O 1
ATOM 854 N N . THR A 1 119 ? -13.831 45.591 19.633 1.00 13.14 119 THR A N 1
ATOM 855 C CA . THR A 1 119 ? -14.690 44.472 19.970 1.00 14.00 119 THR A CA 1
ATOM 856 C C . THR A 1 119 ? -13.874 43.218 20.242 1.00 15.05 119 THR A C 1
ATOM 857 O O . THR A 1 119 ? -12.787 43.041 19.689 1.00 15.53 119 THR A O 1
ATOM 861 N N . ALA A 1 120 ? -14.433 42.336 21.069 1.00 13.66 120 ALA A N 1
ATOM 862 C CA . ALA A 1 120 ? -13.809 41.044 21.338 1.00 13.05 120 ALA A CA 1
ATOM 863 C C . ALA A 1 120 ? -14.885 39.968 21.408 1.00 13.36 120 ALA A C 1
ATOM 864 O O . ALA A 1 120 ? -15.958 40.186 21.956 1.00 14.87 120 ALA A O 1
ATOM 866 N N . ALA A 1 121 ? -14.597 38.807 20.844 1.00 12.87 121 ALA A N 1
ATOM 867 C CA . ALA A 1 121 ? -15.469 37.646 21.038 1.00 14.29 121 ALA A CA 1
ATOM 868 C C . ALA A 1 121 ? -14.568 36.459 21.221 1.00 16.04 121 ALA A C 1
ATOM 869 O O . ALA A 1 121 ? -13.497 36.429 20.619 1.00 18.85 121 ALA A O 1
ATOM 871 N N . LEU A 1 122 ? -14.951 35.499 22.053 1.00 12.39 122 LEU A N 1
ATOM 872 C CA . LEU A 1 122 ? -14.085 34.315 22.204 1.00 11.78 122 LEU A CA 1
ATOM 873 C C . LEU A 1 122 ? -13.952 33.574 20.858 1.00 15.05 122 LEU A C 1
ATOM 874 O O . LEU A 1 122 ? -12.839 33.190 20.455 1.00 16.11 122 LEU A O 1
ATOM 879 N N . TYR A 1 123 ? -15.071 33.361 20.184 1.00 14.02 123 TYR A N 1
ATOM 880 C CA . TYR A 1 123 ? -15.059 32.554 18.946 1.00 13.30 123 TYR A CA 1
ATOM 881 C C . TYR A 1 123 ? -15.700 33.330 17.795 1.00 18.50 123 TYR A C 1
ATOM 882 O O . TYR A 1 123 ? -16.658 34.092 17.988 1.00 16.80 123 TYR A O 1
ATOM 891 N N . LEU A 1 124 ? -15.149 33.106 16.613 1.00 16.67 124 LEU A N 1
ATOM 892 C CA . LEU A 1 124 ? -15.575 33.751 15.379 1.00 15.46 124 LEU A CA 1
ATOM 893 C C . LEU A 1 124 ? -15.989 32.696 14.347 1.00 20.64 124 LEU A C 1
ATOM 894 O O . LEU A 1 124 ? -15.262 31.736 14.134 1.00 19.35 124 LEU A O 1
ATOM 899 N N . LYS A 1 125 ? -17.176 32.843 13.758 1.00 17.53 125 LYS A N 1
ATOM 900 C CA . LYS A 1 125 ? -17.560 32.010 12.599 1.00 16.02 125 LYS A CA 1
ATOM 901 C C . LYS A 1 125 ? -17.012 32.664 11.329 1.00 19.84 125 LYS A C 1
ATOM 902 O O . LYS A 1 125 ? -17.012 33.873 11.217 1.00 17.83 125 LYS A O 1
ATOM 908 N N . PRO A 1 126 ? -16.594 31.858 10.344 1.00 18.72 126 PRO A N 1
ATOM 909 C CA . PRO A 1 126 ? -15.921 32.444 9.171 1.00 25.79 126 PRO A CA 1
ATOM 910 C C . PRO A 1 126 ? -16.831 33.307 8.271 1.00 26.29 126 PRO A C 1
ATOM 911 O O . PRO A 1 126 ? -16.314 34.084 7.477 1.00 23.85 126 PRO A O 1
ATOM 915 N N . TRP A 1 127 ? -18.143 33.223 8.439 1.00 18.34 127 TRP A N 1
ATOM 916 C CA . TRP A 1 127 ? -19.070 34.015 7.623 1.00 19.58 127 TRP A CA 1
ATOM 917 C C . TRP A 1 127 ? -19.543 35.307 8.305 1.00 27.00 127 TRP A C 1
ATOM 918 O O . TRP A 1 127 ? -20.352 36.050 7.750 1.00 19.66 127 TRP A O 1
ATOM 929 N N . SER A 1 128 ? -19.058 35.583 9.514 1.00 19.76 128 SER A N 1
ATOM 930 C CA . SER A 1 128 ? -19.560 36.734 10.253 1.00 15.81 128 SER A CA 1
ATOM 931 C C . SER A 1 128 ? -19.506 38.055 9.480 1.00 19.86 128 SER A C 1
ATOM 932 O O . SER A 1 128 ? -18.506 38.330 8.824 1.00 19.88 128 SER A O 1
ATOM 935 N N . LYS A 1 129 ? -20.573 38.852 9.573 1.00 23.14 129 LYS A N 1
ATOM 936 C CA . LYS A 1 129 ? -20.651 40.178 8.913 1.00 20.49 129 LYS A CA 1
ATOM 937 C C . LYS A 1 129 ? -19.907 41.247 9.701 1.00 25.48 129 LYS A C 1
ATOM 938 O O . LYS A 1 129 ? -19.754 42.398 9.266 1.00 19.65 129 LYS A O 1
ATOM 944 N N . ARG A 1 130 ? -19.431 40.855 10.871 1.00 22.82 130 ARG A N 1
ATOM 945 C CA . ARG A 1 130 ? -18.581 41.724 11.666 1.00 27.80 130 ARG A CA 1
ATOM 946 C C . ARG A 1 130 ? -17.430 40.917 12.274 1.00 26.03 130 ARG A C 1
ATOM 947 O O . ARG A 1 130 ? -17.655 39.996 13.038 1.00 22.91 130 ARG A O 1
ATOM 955 N N . ILE A 1 131 ? -16.196 41.266 11.920 1.00 23.85 131 ILE A N 1
ATOM 956 C CA . ILE A 1 131 ? -15.026 40.616 12.466 1.00 28.93 131 ILE A CA 1
ATOM 957 C C . ILE A 1 131 ? -14.589 41.312 13.764 1.00 22.09 131 ILE A C 1
ATOM 958 O O . ILE A 1 131 ? -14.347 42.521 13.758 1.00 22.43 131 ILE A O 1
ATOM 963 N N . PRO A 1 132 ? -14.481 40.571 14.879 1.00 20.44 132 PRO A N 1
ATOM 964 C CA . PRO A 1 132 ? -14.022 41.265 16.101 1.00 20.65 132 PRO A CA 1
ATOM 965 C C . PRO A 1 132 ? -12.555 41.691 16.013 1.00 17.40 132 PRO A C 1
ATOM 966 O O . PRO A 1 132 ? -11.723 41.036 15.365 1.00 19.23 132 PRO A O 1
ATOM 970 N N . ASP A 1 133 ? -12.216 42.767 16.711 1.00 16.13 133 ASP A N 1
ATOM 971 C CA . ASP A 1 133 ? -10.825 43.217 16.745 1.00 14.32 133 ASP A CA 1
ATOM 972 C C . ASP A 1 133 ? -9.939 42.206 17.470 1.00 19.83 133 ASP A C 1
ATOM 973 O O . ASP A 1 133 ? -8.754 42.064 17.157 1.00 19.60 133 ASP A O 1
ATOM 978 N N . PHE A 1 134 ? -10.523 41.493 18.429 1.00 16.09 134 PHE A N 1
ATOM 979 C CA . PHE A 1 134 ? -9.804 40.462 19.178 1.00 14.49 134 PHE A CA 1
ATOM 980 C C . PHE A 1 134 ? -10.646 39.211 19.280 1.00 19.43 134 PHE A C 1
ATOM 981 O O . PHE A 1 134 ? -11.818 39.317 19.604 1.00 16.80 134 PHE A O 1
ATOM 989 N N . TYR A 1 135 ? -10.057 38.041 19.020 1.00 16.45 135 TYR A N 1
ATOM 990 C CA . TYR A 1 135 ? -10.781 36.787 19.238 1.00 15.59 135 TYR A CA 1
ATOM 991 C C . TYR A 1 135 ? -9.787 35.661 19.456 1.00 18.37 135 TYR A C 1
ATOM 992 O O . TYR A 1 135 ? -8.583 35.809 19.228 1.00 16.80 135 TYR A O 1
ATOM 1001 N N . TYR A 1 136 ? -10.288 34.541 19.936 1.00 14.50 136 TYR A N 1
ATOM 1002 C CA . TYR A 1 136 ? -9.422 33.408 20.258 1.00 13.66 136 TYR A CA 1
ATOM 1003 C C . TYR A 1 136 ? -9.293 32.470 19.073 1.00 19.46 136 TYR A C 1
ATOM 1004 O O . TYR A 1 136 ? -8.189 32.243 18.580 1.00 18.96 136 TYR A O 1
ATOM 1013 N N . LYS A 1 137 ? -10.420 31.942 18.613 1.00 13.71 137 LYS A N 1
ATOM 1014 C CA . LYS A 1 137 ? -10.404 30.990 17.484 1.00 20.03 137 LYS A CA 1
ATOM 1015 C C . LYS A 1 137 ? -11.570 31.202 16.535 1.00 19.32 137 LYS A C 1
ATOM 1016 O O . LYS A 1 137 ? -12.704 31.521 16.944 1.00 16.04 137 LYS A O 1
ATOM 1022 N N . GLN A 1 138 ? -11.280 31.006 15.252 1.00 18.77 138 GLN A N 1
ATOM 1023 C CA . GLN A 1 138 ? -12.307 30.890 14.228 1.00 18.34 138 GLN A CA 1
ATOM 1024 C C . GLN A 1 138 ? -12.734 29.420 14.148 1.00 25.01 138 GLN A C 1
ATOM 1025 O O . GLN A 1 138 ? -11.885 28.526 14.084 1.00 27.18 138 GLN A O 1
ATOM 1031 N N . ILE A 1 139 ? -14.040 29.177 14.173 1.00 18.32 139 ILE A N 1
ATOM 1032 C CA . ILE A 1 139 ? -14.629 27.844 14.328 1.00 23.17 139 ILE A CA 1
ATOM 1033 C C . ILE A 1 139 ? -15.801 27.778 13.355 1.00 19.89 139 ILE A C 1
ATOM 1034 O O . ILE A 1 139 ? -16.525 28.752 13.267 1.00 23.13 139 ILE A O 1
ATOM 1039 N N . ASP A 1 140 ? -16.035 26.666 12.650 1.00 25.38 140 ASP A N 1
ATOM 1040 C CA . ASP A 1 140 ? -17.271 26.622 11.843 1.00 29.48 140 ASP A CA 1
ATOM 1041 C C . ASP A 1 140 ? -18.399 25.749 12.427 1.00 31.55 140 ASP A C 1
ATOM 1042 O O . ASP A 1 140 ? -19.509 25.710 11.876 1.00 41.67 140 ASP A O 1
ATOM 1047 N N . LYS A 1 141 ? -18.135 25.095 13.557 1.00 22.67 141 LYS A N 1
ATOM 1048 C CA . LYS A 1 141 ? -19.135 24.291 14.266 1.00 22.36 141 LYS A CA 1
ATOM 1049 C C . LYS A 1 141 ? -20.034 25.137 15.177 1.00 22.10 141 LYS A C 1
ATOM 1050 O O . LYS A 1 141 ? -19.642 26.214 15.567 1.00 21.86 141 LYS A O 1
ATOM 1056 N N . TRP A 1 142 ? -21.210 24.632 15.545 1.00 24.27 142 TRP A N 1
ATOM 1057 C CA . TRP A 1 142 ? -21.995 25.298 16.592 1.00 22.53 142 TRP A CA 1
ATOM 1058 C C . TRP A 1 142 ? -21.293 25.114 17.942 1.00 22.19 142 TRP A C 1
ATOM 1059 O O . TRP A 1 142 ? -20.968 23.999 18.333 1.00 21.49 142 TRP A O 1
ATOM 1070 N N . ILE A 1 143 ? -21.076 26.201 18.661 1.00 18.90 143 ILE A N 1
ATOM 1071 C CA . ILE A 1 143 ? -20.377 26.107 19.919 1.00 16.02 143 ILE A CA 1
ATOM 1072 C C . ILE A 1 143 ? -21.350 25.907 21.074 1.00 13.40 143 ILE A C 1
ATOM 1073 O O . ILE A 1 143 ? -22.372 26.601 21.155 1.00 19.73 143 ILE A O 1
ATOM 1078 N N . ILE A 1 144 ? -21.079 24.939 21.945 1.00 11.97 144 ILE A N 1
ATOM 1079 C CA . ILE A 1 144 ? -21.857 24.802 23.173 1.00 14.45 144 ILE A CA 1
ATOM 1080 C C . ILE A 1 144 ? -21.002 25.380 24.308 1.00 16.01 144 ILE A C 1
ATOM 1081 O O . ILE A 1 144 ? -20.024 24.786 24.681 1.00 16.69 144 ILE A O 1
ATOM 1086 N N . PHE A 1 145 ? -21.371 26.555 24.815 1.00 14.91 145 PHE A N 1
ATOM 1087 C CA . PHE A 1 145 ? -20.624 27.123 25.937 1.00 12.23 145 PHE A CA 1
ATOM 1088 C C . PHE A 1 145 ? -21.005 26.515 27.250 1.00 12.60 145 PHE A C 1
ATOM 1089 O O . PHE A 1 145 ? -22.124 26.061 27.440 1.00 13.28 145 PHE A O 1
ATOM 1097 N N . PRO A 1 146 ? -20.070 26.522 28.225 1.00 11.92 146 PRO A N 1
ATOM 1098 C CA . PRO A 1 146 ? -20.445 25.974 29.534 1.00 15.40 146 PRO A CA 1
ATOM 1099 C C . PRO A 1 146 ? -21.633 26.701 30.163 1.00 12.50 146 PRO A C 1
ATOM 1100 O O . PRO A 1 146 ? -22.371 26.074 30.945 1.00 13.30 146 PRO A O 1
ATOM 1104 N N . TRP A 1 147 ? -21.853 27.960 29.772 1.00 12.37 147 TRP A N 1
ATOM 1105 C CA . TRP A 1 147 ? -22.902 28.790 30.374 1.00 10.66 147 TRP A CA 1
ATOM 1106 C C . TRP A 1 147 ? -24.176 28.820 29.546 1.00 11.10 147 TRP A C 1
ATOM 1107 O O . TRP A 1 147 ? -25.135 29.489 29.913 1.00 13.11 147 TRP A O 1
ATOM 1118 N N . ASP A 1 148 ? -24.201 28.150 28.379 1.00 12.18 148 ASP A N 1
ATOM 1119 C CA . ASP A 1 148 ? -25.501 28.043 27.681 1.00 11.34 148 ASP A CA 1
ATOM 1120 C C . ASP A 1 148 ? -25.765 26.611 27.245 1.00 12.10 148 ASP A C 1
ATOM 1121 O O . ASP A 1 148 ? -26.662 26.388 26.417 1.00 13.96 148 ASP A O 1
ATOM 1126 N N . LYS A 1 149 ? -25.057 25.655 27.855 1.00 11.71 149 LYS A N 1
ATOM 1127 C CA . LYS A 1 149 ? -25.239 24.249 27.475 1.00 11.71 149 LYS A CA 1
ATOM 1128 C C . LYS A 1 149 ? -26.693 23.804 27.704 1.00 12.64 149 LYS A C 1
ATOM 1129 O O . LYS A 1 149 ? -27.223 23.010 26.918 1.00 13.09 149 LYS A O 1
ATOM 1135 N N . TRP A 1 150 ? -27.366 24.303 28.727 1.00 11.67 150 TRP A N 1
ATOM 1136 C CA . TRP A 1 150 ? -28.755 23.793 28.957 1.00 10.65 150 TRP A CA 1
ATOM 1137 C C . TRP A 1 150 ? -29.712 24.466 28.006 1.00 14.83 150 TRP A C 1
ATOM 1138 O O . TRP A 1 150 ? -30.696 23.860 27.555 1.00 14.82 150 TRP A O 1
ATOM 1149 N N . ASP A 1 151 ? -29.416 25.708 27.642 1.00 12.90 151 ASP A N 1
ATOM 1150 C CA . ASP A 1 151 ? -30.176 26.326 26.557 1.00 13.90 151 ASP A CA 1
ATOM 1151 C C . ASP A 1 151 ? -30.033 25.514 25.269 1.00 15.32 151 ASP A C 1
ATOM 1152 O O . ASP A 1 151 ? -31.014 25.292 24.554 1.00 16.03 151 ASP A O 1
ATOM 1157 N N . VAL A 1 152 ? -28.816 25.075 24.958 1.00 12.96 152 VAL A N 1
ATOM 1158 C CA . VAL A 1 152 ? -28.648 24.279 23.748 1.00 13.33 152 VAL A CA 1
ATOM 1159 C C . VAL A 1 152 ? -29.414 22.950 23.867 1.00 15.75 152 VAL A C 1
ATOM 1160 O O . VAL A 1 152 ? -30.085 22.532 22.918 1.00 14.95 152 VAL A O 1
ATOM 1164 N N . VAL A 1 153 ? -29.378 22.347 25.050 1.00 10.88 153 VAL A N 1
ATOM 1165 C CA . VAL A 1 153 ? -30.163 21.134 25.283 1.00 13.72 153 VAL A CA 1
ATOM 1166 C C . VAL A 1 153 ? -31.652 21.387 25.071 1.00 14.46 153 VAL A C 1
ATOM 1167 O O . VAL A 1 153 ? -32.346 20.554 24.470 1.00 14.29 153 VAL A O 1
ATOM 1171 N N . ARG A 1 154 ? -32.125 22.554 25.496 1.00 12.18 154 ARG A N 1
ATOM 1172 C CA . ARG A 1 154 ? -33.559 22.855 25.420 1.00 11.97 154 ARG A CA 1
ATOM 1173 C C . ARG A 1 154 ? -33.983 23.227 23.994 1.00 16.53 154 ARG A C 1
ATOM 1174 O O . ARG A 1 154 ? -35.175 23.194 23.658 1.00 16.10 154 ARG A O 1
ATOM 1182 N N . GLU A 1 155 ? -33.025 23.629 23.172 1.00 13.66 155 GLU A N 1
ATOM 1183 C CA . GLU A 1 155 ? -33.353 24.096 21.804 1.00 13.93 155 GLU A CA 1
ATOM 1184 C C . GLU A 1 155 ? -33.130 23.053 20.712 1.00 20.84 155 GLU A C 1
ATOM 1185 O O . GLU A 1 155 ? -33.361 23.327 19.516 1.00 23.43 155 GLU A O 1
ATOM 1191 N N . ASN A 1 156 ? -32.707 21.868 21.106 1.00 17.98 156 ASN A N 1
ATOM 1192 C CA . ASN A 1 156 ? -32.346 20.813 20.154 1.00 20.15 156 ASN A CA 1
ATOM 1193 C C . ASN A 1 156 ? -32.770 19.448 20.632 1.00 17.74 156 ASN A C 1
ATOM 1194 O O . ASN A 1 156 ? -33.080 19.259 21.808 1.00 17.70 156 ASN A O 1
ATOM 1199 N N . SER A 1 157 ? -32.735 18.465 19.732 1.00 22.98 157 SER A N 1
ATOM 1200 C CA . SER A 1 157 ? -33.256 17.139 20.043 1.00 25.10 157 SER A CA 1
ATOM 1201 C C . SER A 1 157 ? -32.358 16.294 20.886 1.00 26.75 157 SER A C 1
ATOM 1202 O O . SER A 1 157 ? -32.828 15.625 21.819 1.00 27.42 157 SER A O 1
ATOM 1205 N N . ASN A 1 158 ? -31.082 16.247 20.509 1.00 20.34 158 ASN A N 1
ATOM 1206 C CA . ASN A 1 158 ? -30.191 15.283 21.111 1.00 17.87 158 ASN A CA 1
ATOM 1207 C C . ASN A 1 158 ? -28.759 15.837 21.177 1.00 24.06 158 ASN A C 1
ATOM 1208 O O . ASN A 1 158 ? -27.978 15.772 20.219 1.00 28.40 158 ASN A O 1
ATOM 1213 N N . VAL A 1 159 ? -28.429 16.376 22.330 1.00 15.34 159 VAL A N 1
ATOM 1214 C CA . VAL A 1 159 ? -27.196 17.140 22.496 1.00 17.59 159 VAL A CA 1
ATOM 1215 C C . VAL A 1 159 ? -26.287 16.377 23.442 1.00 15.26 159 VAL A C 1
ATOM 1216 O O . VAL A 1 159 ? -26.728 16.007 24.515 1.00 18.87 159 VAL A O 1
ATOM 1220 N N . PRO A 1 160 ? -25.028 16.110 23.029 1.00 16.88 160 PRO A N 1
ATOM 1221 C CA . PRO A 1 160 ? -24.091 15.286 23.806 1.00 18.31 160 PRO A CA 1
ATOM 1222 C C . PRO A 1 160 ? -23.265 16.059 24.844 1.00 17.95 160 PRO A C 1
ATOM 1223 O O . PRO A 1 160 ? -22.073 16.239 24.613 1.00 27.29 160 PRO A O 1
ATOM 1227 N N . VAL A 1 161 ? -23.876 16.492 25.939 1.00 19.29 161 VAL A N 1
ATOM 1228 C CA . VAL A 1 161 ? -23.151 17.203 26.991 1.00 16.97 161 VAL A CA 1
ATOM 1229 C C . VAL A 1 161 ? -23.096 16.387 28.267 1.00 17.57 161 VAL A C 1
ATOM 1230 O O . VAL A 1 161 ? -23.949 15.531 28.524 1.00 20.29 161 VAL A O 1
ATOM 1234 N N . ASP A 1 162 ? -22.065 16.634 29.059 1.00 14.99 162 ASP A N 1
ATOM 1235 C CA . ASP A 1 162 ? -21.918 15.996 30.349 1.00 19.44 162 ASP A CA 1
ATOM 1236 C C . ASP A 1 162 ? -22.990 16.496 31.299 1.00 18.46 162 ASP A C 1
ATOM 1237 O O . ASP A 1 162 ? -23.413 17.654 31.200 1.00 17.19 162 ASP A O 1
ATOM 1242 N N . LYS A 1 163 ? -23.386 15.622 32.217 1.00 15.73 163 LYS A N 1
ATOM 1243 C CA . LYS A 1 163 ? -24.358 15.902 33.292 1.00 12.75 163 LYS A CA 1
ATOM 1244 C C . LYS A 1 163 ? -25.767 16.080 32.759 1.00 14.07 163 LYS A C 1
ATOM 1245 O O . LYS A 1 163 ? -26.653 16.551 33.463 1.00 14.74 163 LYS A O 1
ATOM 1251 N N . LYS A 1 164 ? -25.978 15.644 31.522 1.00 14.37 164 LYS A N 1
ATOM 1252 C CA . LYS A 1 164 ? -27.307 15.758 30.917 1.00 17.39 164 LYS A CA 1
ATOM 1253 C C . LYS A 1 164 ? -28.386 15.002 31.691 1.00 16.22 164 LYS A C 1
ATOM 1254 O O . LYS A 1 164 ? -29.534 15.461 31.769 1.00 15.23 164 LYS A O 1
ATOM 1260 N N . GLU A 1 165 ? -28.051 13.846 32.268 1.00 13.97 165 GLU A N 1
ATOM 1261 C CA . GLU A 1 165 ? -29.112 13.084 32.914 1.00 16.37 165 GLU A CA 1
ATOM 1262 C C . GLU A 1 165 ? -29.558 13.782 34.198 1.00 13.68 165 GLU A C 1
ATOM 1263 O O . GLU A 1 165 ? -30.749 13.806 34.511 1.00 14.25 165 GLU A O 1
ATOM 1269 N N . ARG A 1 166 ? -28.604 14.361 34.924 1.00 14.96 166 ARG A N 1
ATOM 1270 C CA . ARG A 1 166 ? -28.953 15.175 36.110 1.00 15.25 166 ARG A CA 1
ATOM 1271 C C . ARG A 1 166 ? -29.789 16.410 35.692 1.00 13.80 166 ARG A C 1
ATOM 1272 O O . ARG A 1 166 ? -30.766 16.761 36.345 1.00 14.42 166 ARG A O 1
ATOM 1280 N N . PHE A 1 167 ? -29.420 17.053 34.584 1.00 11.30 167 PHE A N 1
ATOM 1281 C CA . PHE A 1 167 ? -30.228 18.155 34.102 1.00 11.26 167 PHE A CA 1
ATOM 1282 C C . PHE A 1 167 ? -31.656 17.693 33.781 1.00 13.52 167 PHE A C 1
ATOM 1283 O O . PHE A 1 167 ? -32.621 18.364 34.117 1.00 12.62 167 PHE A O 1
ATOM 1291 N N . LEU A 1 168 ? -31.783 16.601 33.026 1.00 14.33 168 LEU A N 1
ATOM 1292 C CA . LEU A 1 168 ? -33.134 16.208 32.605 1.00 14.35 168 LEU A CA 1
ATOM 1293 C C . LEU A 1 168 ? -34.026 15.803 33.783 1.00 12.60 168 LEU A C 1
ATOM 1294 O O . LEU A 1 168 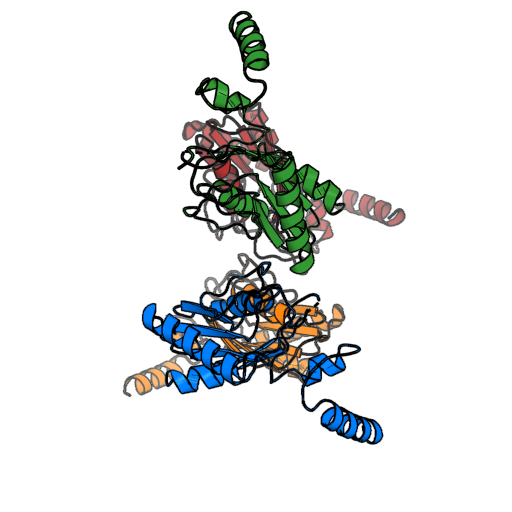? -35.222 16.042 33.745 1.00 15.83 168 LEU A O 1
ATOM 1299 N N . ASN A 1 169 ? -33.469 15.174 34.818 1.00 13.91 169 ASN A N 1
ATOM 1300 C CA . ASN A 1 169 ? -34.255 14.877 36.004 1.00 13.65 169 ASN A CA 1
ATOM 1301 C C . ASN A 1 169 ? -34.746 16.176 36.637 1.00 17.45 169 ASN A C 1
ATOM 1302 O O . ASN A 1 169 ? -35.887 16.285 37.059 1.00 14.86 169 ASN A O 1
ATOM 1307 N N . LEU A 1 170 ? -33.863 17.175 36.717 1.00 14.05 170 LEU A N 1
ATOM 1308 C CA . LEU A 1 170 ? -34.276 18.455 37.304 1.00 14.19 170 LEU A CA 1
ATOM 1309 C C . LEU A 1 170 ? -35.309 19.168 36.437 1.00 11.72 170 LEU A C 1
ATOM 1310 O O . LEU A 1 170 ? -36.291 19.712 36.927 1.00 15.74 170 LEU A O 1
ATOM 1315 N N . TYR A 1 171 ? -35.106 19.173 35.122 1.00 11.56 171 TYR A N 1
ATOM 1316 C CA . TYR A 1 171 ? -36.016 19.852 34.236 1.00 12.52 171 TYR A CA 1
ATOM 1317 C C . TYR A 1 171 ? -37.408 19.203 34.307 1.00 12.97 171 TYR A C 1
ATOM 1318 O O . TYR A 1 171 ? -38.417 19.888 34.301 1.00 13.66 171 TYR A O 1
ATOM 1327 N N . ASN A 1 172 ? -37.430 17.875 34.375 1.00 14.46 172 ASN A N 1
ATOM 1328 C CA . ASN A 1 172 ? -38.700 17.137 34.530 1.00 16.06 172 ASN A CA 1
ATOM 1329 C C . ASN A 1 172 ? -39.491 17.643 35.765 1.00 18.09 172 ASN A C 1
ATOM 1330 O O . ASN A 1 172 ? -40.685 17.917 35.678 1.00 16.95 172 ASN A O 1
ATOM 1335 N N . GLN A 1 173 ? -38.793 17.823 36.885 1.00 14.22 173 GLN A N 1
ATOM 1336 C CA . GLN A 1 173 ? -39.431 18.302 38.118 1.00 14.76 173 GLN A CA 1
ATOM 1337 C C . GLN A 1 173 ? -39.820 19.772 37.985 1.00 16.37 173 GLN A C 1
ATOM 1338 O O . GLN A 1 173 ? -40.893 20.173 38.442 1.00 17.15 173 GLN A O 1
ATOM 1344 N N . LEU A 1 174 ? -38.987 20.577 37.319 1.00 14.86 174 LEU A N 1
ATOM 1345 C CA . LEU A 1 174 ? -39.330 21.978 37.101 1.00 13.85 174 LEU A CA 1
ATOM 1346 C C . LEU A 1 174 ? -40.619 22.138 36.304 1.00 19.09 174 LEU A C 1
ATOM 1347 O O . LEU A 1 174 ? -41.430 23.008 36.588 1.00 18.38 174 LEU A O 1
ATOM 1352 N N . LEU A 1 175 ? -40.776 21.328 35.253 1.00 16.25 175 LEU A N 1
ATOM 1353 C CA . LEU A 1 175 ? -41.954 21.404 34.400 1.00 15.90 175 LEU A CA 1
ATOM 1354 C C . LEU A 1 175 ? -43.213 20.962 35.133 1.00 18.92 175 LEU A C 1
ATOM 1355 O O . LEU A 1 175 ? -44.304 21.416 34.827 1.00 20.82 175 LEU A O 1
ATOM 1360 N N . LYS A 1 176 ? -43.043 20.051 36.076 1.00 19.82 176 LYS A N 1
ATOM 1361 C CA . LYS A 1 176 ? -44.133 19.508 36.853 1.00 26.81 176 LYS A CA 1
ATOM 1362 C C . LYS A 1 176 ? -44.733 20.619 37.698 1.00 28.58 176 LYS A C 1
ATOM 1363 O O . LYS A 1 176 ? -45.947 20.697 37.853 1.00 32.04 176 LYS A O 1
ATOM 1369 N N . ILE A 1 177 ? -43.899 21.523 38.220 1.00 24.71 177 ILE A N 1
ATOM 1370 C CA . ILE A 1 177 ? -44.423 22.502 39.165 1.00 29.64 177 ILE A CA 1
ATOM 1371 C C . ILE A 1 177 ? -44.602 23.892 38.596 1.00 37.39 177 ILE A C 1
ATOM 1372 O O . ILE A 1 177 ? -44.937 24.814 39.330 1.00 38.00 177 ILE A O 1
ATOM 1377 N N . ARG A 1 178 ? -44.386 24.076 37.300 1.00 33.78 178 ARG A N 1
ATOM 1378 C CA . ARG A 1 178 ? -44.362 25.447 36.830 1.00 42.15 178 ARG A CA 1
ATOM 1379 C C . ARG A 1 178 ? -45.775 26.003 36.692 1.00 65.38 178 ARG A C 1
ATOM 1380 O O . ARG A 1 178 ? -46.717 25.274 36.376 1.00 54.73 178 ARG A O 1
ATOM 1388 N N . LYS A 1 179 ? -45.886 27.304 36.965 1.00 71.63 179 LYS A N 1
ATOM 1389 C CA . LYS A 1 179 ? -47.143 28.042 36.990 1.00 64.20 179 LYS A CA 1
ATOM 1390 C C . LYS A 1 179 ? -47.923 27.886 35.693 1.00 64.93 179 LYS A C 1
ATOM 1391 O O . LYS A 1 179 ? -47.343 27.908 34.609 1.00 64.62 179 LYS A O 1
ATOM 1397 N N . MET B 1 1 ? -41.972 90.180 19.039 1.00 58.26 1 MET B N 1
ATOM 1398 C CA . MET B 1 1 ? -40.542 90.450 19.106 1.00 59.49 1 MET B CA 1
ATOM 1399 C C . MET B 1 1 ? -39.852 90.058 17.803 1.00 62.83 1 MET B C 1
ATOM 1400 O O . MET B 1 1 ? -40.465 89.415 16.950 1.00 59.72 1 MET B O 1
ATOM 1405 N N . VAL B 1 2 ? -38.589 90.450 17.639 1.00 53.87 2 VAL B N 1
ATOM 1406 C CA . VAL B 1 2 ? -37.923 90.272 16.350 1.00 58.05 2 VAL B CA 1
ATOM 1407 C C . VAL B 1 2 ? -36.782 89.249 16.368 1.00 46.81 2 VAL B C 1
ATOM 1408 O O . VAL B 1 2 ? -36.575 88.559 15.372 1.00 57.84 2 VAL B O 1
ATOM 1412 N N . GLU B 1 3 ? -36.048 89.143 17.476 1.00 42.62 3 GLU B N 1
ATOM 1413 C CA . GLU B 1 3 ? -34.962 88.155 17.577 1.00 54.76 3 GLU B CA 1
ATOM 1414 C C . GLU B 1 3 ? -35.386 86.925 18.363 1.00 40.54 3 GLU B C 1
ATOM 1415 O O . GLU B 1 3 ? -34.942 85.801 18.107 1.00 32.82 3 GLU B O 1
ATOM 1421 N N . TYR B 1 4 ? -36.216 87.164 19.364 1.00 35.94 4 TYR B N 1
ATOM 1422 C CA . TYR B 1 4 ? -36.511 86.139 20.345 1.00 30.80 4 TYR B CA 1
ATOM 1423 C C . TYR B 1 4 ? -37.974 85.774 20.359 1.00 33.91 4 TYR B C 1
ATOM 1424 O O . TYR B 1 4 ? -38.838 86.590 20.050 1.00 30.04 4 TYR B O 1
ATOM 1433 N N . HIS B 1 5 ? -38.253 84.517 20.692 1.00 23.90 5 HIS B N 1
ATOM 1434 C CA . HIS B 1 5 ? -39.596 84.158 21.088 1.00 18.31 5 HIS B CA 1
ATOM 1435 C C . HIS B 1 5 ? -39.459 83.732 22.543 1.00 21.46 5 HIS B C 1
ATOM 1436 O O . HIS B 1 5 ? -38.677 82.857 22.841 1.00 23.06 5 HIS B O 1
ATOM 1443 N N . ILE B 1 6 ? -40.173 84.403 23.433 1.00 20.76 6 ILE B N 1
ATOM 1444 C CA . ILE B 1 6 ? -40.024 84.137 24.875 1.00 19.03 6 ILE B CA 1
ATOM 1445 C C . ILE B 1 6 ? -41.396 83.708 25.390 1.00 26.33 6 ILE B C 1
ATOM 1446 O O . ILE B 1 6 ? -42.165 84.532 25.906 1.00 28.49 6 ILE B O 1
ATOM 1451 N N . PRO B 1 7 ? -41.732 82.422 25.236 1.00 20.55 7 PRO B N 1
ATOM 1452 C CA . PRO B 1 7 ? -43.100 82.009 25.565 1.00 17.46 7 PRO B CA 1
ATOM 1453 C C . PRO B 1 7 ? -43.344 82.114 27.065 1.00 21.29 7 PRO B C 1
ATOM 1454 O O . PRO B 1 7 ? -42.465 81.760 27.846 1.00 24.22 7 PRO B O 1
ATOM 1458 N N . SER B 1 8 ? -44.511 82.613 27.443 1.00 20.62 8 SER B N 1
ATOM 1459 C CA . SER B 1 8 ? -44.969 82.543 28.831 1.00 20.64 8 SER B CA 1
ATOM 1460 C C . SER B 1 8 ? -45.255 81.088 29.215 1.00 22.67 8 SER B C 1
ATOM 1461 O O . SER B 1 8 ? -45.442 80.241 28.353 1.00 16.99 8 SER B O 1
ATOM 1464 N N . TRP B 1 9 ? -45.361 80.809 30.505 1.00 20.04 9 TRP B N 1
ATOM 1465 C CA . TRP B 1 9 ? -45.832 79.492 30.916 1.00 16.89 9 TRP B CA 1
ATOM 1466 C C . TRP B 1 9 ? -47.221 79.233 30.388 1.00 18.19 9 TRP B C 1
ATOM 1467 O O . TRP B 1 9 ? -47.575 78.120 30.074 1.00 18.62 9 TRP B O 1
ATOM 1478 N N . ASP B 1 10 ? -48.029 80.291 30.288 1.00 21.18 10 ASP B N 1
ATOM 1479 C CA . ASP B 1 10 ? -49.350 80.196 29.707 1.00 21.04 10 ASP B CA 1
ATOM 1480 C C . ASP B 1 10 ? -49.271 79.640 28.283 1.00 21.43 10 ASP B C 1
ATOM 1481 O O . ASP B 1 10 ? -50.043 78.738 27.911 1.00 20.31 10 ASP B O 1
ATOM 1486 N N . GLU B 1 11 ? -48.329 80.156 27.494 1.00 19.94 11 GLU B N 1
ATOM 1487 C CA . GLU B 1 11 ? -48.159 79.649 26.134 1.00 21.41 11 GLU B CA 1
ATOM 1488 C C . GLU B 1 11 ? -47.609 78.206 26.142 1.00 20.41 11 GLU B C 1
ATOM 1489 O O . GLU B 1 11 ? -48.034 77.383 25.339 1.00 18.56 11 GLU B O 1
ATOM 1495 N N . ILE B 1 12 ? -46.667 77.905 27.044 1.00 19.41 12 ILE B N 1
ATOM 1496 C CA . ILE B 1 12 ? -46.182 76.518 27.169 1.00 16.83 12 ILE B CA 1
ATOM 1497 C C . ILE B 1 12 ? -47.357 75.586 27.429 1.00 20.11 12 ILE B C 1
ATOM 1498 O O . ILE B 1 12 ? -47.477 74.539 26.793 1.00 16.97 12 ILE B O 1
ATOM 1503 N N . GLU B 1 13 ? -48.253 75.975 28.341 1.00 19.07 13 GLU B N 1
ATOM 1504 C CA . GLU B 1 13 ? -49.423 75.134 28.605 1.00 18.99 13 GLU B CA 1
ATOM 1505 C C . GLU B 1 13 ? -50.259 74.907 27.356 1.00 19.49 13 GLU B C 1
ATOM 1506 O O . GLU B 1 13 ? -50.703 73.797 27.094 1.00 18.02 13 GLU B O 1
ATOM 1512 N N . ASP B 1 14 ? -50.453 75.968 26.583 1.00 17.78 14 ASP B N 1
ATOM 1513 C CA . ASP B 1 14 ? -51.244 75.870 25.357 1.00 18.91 14 ASP B CA 1
ATOM 1514 C C . ASP B 1 14 ? -50.557 75.018 24.287 1.00 18.39 14 ASP B C 1
ATOM 1515 O O . ASP B 1 14 ? -51.217 74.317 23.532 1.00 20.99 14 ASP B O 1
ATOM 1520 N N . ALA B 1 15 ? -49.230 75.075 24.253 1.00 19.01 15 ALA B N 1
ATOM 1521 C CA . ALA B 1 15 ? -48.459 74.209 23.346 1.00 16.42 15 ALA B CA 1
ATOM 1522 C C . ALA B 1 15 ? -48.721 72.742 23.689 1.00 18.81 15 ALA B C 1
ATOM 1523 O O . ALA B 1 15 ? -48.932 71.898 22.819 1.00 17.33 15 ALA B O 1
ATOM 1525 N N . VAL B 1 16 ? -48.703 72.432 24.986 1.00 17.56 16 VAL B N 1
ATOM 1526 C CA . VAL B 1 16 ? -48.922 71.063 25.425 1.00 16.86 16 VAL B CA 1
ATOM 1527 C C . VAL B 1 16 ? -50.362 70.632 25.158 1.00 17.56 16 VAL B C 1
ATOM 1528 O O . VAL B 1 16 ? -50.605 69.506 24.737 1.00 19.45 16 VAL B O 1
ATOM 1532 N N . PHE B 1 17 ? -51.316 71.534 25.393 1.00 18.12 17 PHE B N 1
ATOM 1533 C CA . PHE B 1 17 ? -52.715 71.265 25.083 1.00 20.71 17 PHE B CA 1
ATOM 1534 C C . PHE B 1 17 ? -52.825 70.927 23.609 1.00 18.36 17 PHE B C 1
ATOM 1535 O O . PHE B 1 17 ? -53.506 69.979 23.221 1.00 21.93 17 PHE B O 1
ATOM 1543 N N . SER B 1 18 ? -52.118 71.706 22.800 1.00 19.29 18 SER B N 1
ATOM 1544 C CA . SER B 1 18 ? -52.208 71.554 21.342 1.00 20.24 18 SER B CA 1
ATOM 1545 C C . SER B 1 18 ? -51.694 70.188 20.891 1.00 21.32 18 SER B C 1
ATOM 1546 O O . SER B 1 18 ? -52.296 69.516 20.052 1.00 22.76 18 SER B O 1
ATOM 1549 N N . ILE B 1 19 ? -50.580 69.758 21.470 1.00 18.59 19 ILE B N 1
ATOM 1550 C CA . ILE B 1 19 ? -50.024 68.464 21.130 1.00 19.29 19 ILE B CA 1
ATOM 1551 C C . ILE B 1 19 ? -50.945 67.362 21.653 1.00 20.02 19 ILE B C 1
ATOM 1552 O O . ILE B 1 19 ? -51.169 66.375 20.971 1.00 21.05 19 ILE B O 1
ATOM 1557 N N . GLY B 1 20 ? -51.506 67.546 22.851 1.00 19.39 20 GLY B N 1
ATOM 1558 C CA . GLY B 1 20 ? -52.422 66.568 23.413 1.00 19.24 20 GLY B CA 1
ATOM 1559 C C . GLY B 1 20 ? -53.653 66.374 22.534 1.00 21.24 20 GLY B C 1
ATOM 1560 O O . GLY B 1 20 ? -54.081 65.257 22.274 1.00 21.98 20 GLY B O 1
ATOM 1561 N N . GLU B 1 21 ? -54.235 67.477 22.102 1.00 19.71 21 GLU B N 1
ATOM 1562 C CA . GLU B 1 21 ? -55.413 67.423 21.241 1.00 20.86 21 GLU B CA 1
ATOM 1563 C C . GLU B 1 21 ? -55.086 66.738 19.914 1.00 22.29 21 GLU B C 1
ATOM 1564 O O . GLU B 1 21 ? -55.881 65.975 19.388 1.00 25.53 21 GLU B O 1
ATOM 1570 N N . ALA B 1 22 ? -53.904 67.006 19.376 1.00 24.84 22 ALA B N 1
ATOM 1571 C CA . ALA B 1 22 ? -53.503 66.360 18.120 1.00 21.89 22 ALA B CA 1
ATOM 1572 C C . ALA B 1 22 ? -53.261 64.873 18.294 1.00 26.45 22 ALA B C 1
ATOM 1573 O O . ALA B 1 22 ? -53.623 64.084 17.419 1.00 28.94 22 ALA B O 1
ATOM 1575 N N . LEU B 1 23 ? -52.664 64.464 19.419 1.00 19.32 23 LEU B N 1
ATOM 1576 C CA . LEU B 1 23 ? -52.515 63.036 19.706 1.00 18.41 23 LEU B CA 1
ATOM 1577 C C . LEU B 1 23 ? -53.891 62.345 19.754 1.00 22.00 23 LEU B C 1
ATOM 1578 O O . LEU B 1 23 ? -54.085 61.267 19.197 1.00 25.68 23 LEU B O 1
ATOM 1583 N N . VAL B 1 24 ? -54.843 62.961 20.437 1.00 23.15 24 VAL B N 1
ATOM 1584 C CA . VAL B 1 24 ? -56.155 62.341 20.569 1.00 28.06 24 VAL B CA 1
ATOM 1585 C C . VAL B 1 24 ? -56.855 62.278 19.193 1.00 31.57 24 VAL B C 1
ATOM 1586 O O . VAL B 1 24 ? -57.424 61.249 18.817 1.00 36.08 24 VAL B O 1
ATOM 1590 N N . LYS B 1 25 ? -56.750 63.358 18.431 1.00 25.86 25 LYS B N 1
ATOM 1591 C CA . LYS B 1 25 ? -57.344 63.416 17.089 1.00 27.28 25 LYS B CA 1
ATOM 1592 C C . LYS B 1 25 ? -56.755 62.339 16.175 1.00 42.19 25 LYS B C 1
ATOM 1593 O O . LYS B 1 25 ? -57.486 61.680 15.430 1.00 35.59 25 LYS B O 1
ATOM 1599 N N . SER B 1 26 ? -55.438 62.142 16.251 1.00 31.89 26 SER B N 1
ATOM 1600 C CA . SER B 1 26 ? -54.758 61.089 15.486 1.00 31.03 26 SER B CA 1
ATOM 1601 C C . SER B 1 26 ? -54.986 59.694 16.046 1.00 28.63 26 SER B C 1
ATOM 1602 O O . SER B 1 26 ? -54.525 58.722 15.462 1.00 34.02 26 SER B O 1
ATOM 1605 N N . ASN B 1 27 ? -55.653 59.602 17.186 1.00 25.77 27 ASN B N 1
ATOM 1606 C CA . ASN B 1 27 ? -55.778 58.347 17.916 1.00 37.88 27 ASN B CA 1
ATOM 1607 C C . ASN B 1 27 ? -54.400 57.699 18.169 1.00 36.55 27 ASN B C 1
ATOM 1608 O O . ASN B 1 27 ? -54.221 56.501 17.971 1.00 31.19 27 ASN B O 1
ATOM 1613 N N . TYR B 1 28 ? -53.421 58.502 18.580 1.00 28.64 28 TYR B N 1
ATOM 1614 C CA . TYR B 1 28 ? -52.130 57.949 19.015 1.00 28.32 28 TYR B CA 1
ATOM 1615 C C . TYR B 1 28 ? -51.954 58.245 20.489 1.00 22.96 28 TYR B C 1
ATOM 1616 O O . TYR B 1 28 ? -51.553 59.342 20.872 1.00 27.14 28 TYR B O 1
ATOM 1625 N N . ILE B 1 29 ? -52.304 57.275 21.316 1.00 25.38 29 ILE B N 1
ATOM 1626 C CA . ILE B 1 29 ? -52.154 57.440 22.755 1.00 29.76 29 ILE B CA 1
ATOM 1627 C C . ILE B 1 29 ? -50.965 56.595 23.161 1.00 27.08 29 ILE B C 1
ATOM 1628 O O . ILE B 1 29 ? -51.058 55.376 23.192 1.00 26.05 29 ILE B O 1
ATOM 1633 N N . PRO B 1 30 ? -49.825 57.248 23.407 1.00 24.74 30 PRO B N 1
ATOM 1634 C CA . PRO B 1 30 ? -48.595 56.513 23.701 1.00 23.45 30 PRO B CA 1
ATOM 1635 C C . PRO B 1 30 ? -48.724 55.608 24.924 1.00 23.40 30 PRO B C 1
ATOM 1636 O O . PRO B 1 30 ? -49.376 55.973 25.908 1.00 23.66 30 PRO B O 1
ATOM 1640 N N . ASP B 1 31 ? -48.085 54.442 24.875 1.00 21.97 31 ASP B N 1
ATOM 1641 C CA . ASP B 1 31 ? -47.877 53.665 26.078 1.00 19.46 31 ASP B CA 1
ATOM 1642 C C . ASP B 1 31 ? -46.752 54.259 26.935 1.00 24.92 31 ASP B C 1
ATOM 1643 O O . ASP B 1 31 ? -46.798 54.192 28.154 1.00 23.10 31 ASP B O 1
ATOM 1648 N N . VAL B 1 32 ? -45.741 54.816 26.276 1.00 18.65 32 VAL B N 1
ATOM 1649 C CA . VAL B 1 32 ? -44.528 55.309 26.949 1.00 19.12 32 VAL B CA 1
ATOM 1650 C C . VAL B 1 32 ? -44.101 56.649 26.381 1.00 19.10 32 VAL B C 1
ATOM 1651 O O . VAL B 1 32 ? -43.973 56.787 25.162 1.00 20.36 32 VAL B O 1
ATOM 1655 N N . LEU B 1 33 ? -43.907 57.652 27.240 1.00 16.70 33 LEU B N 1
ATOM 1656 C CA . LEU B 1 33 ? -43.243 58.883 26.842 1.00 15.68 33 LEU B CA 1
ATOM 1657 C C . LEU B 1 33 ? -41.751 58.746 27.022 1.00 17.69 33 LEU B C 1
ATOM 1658 O O . LEU B 1 33 ? -41.314 58.316 28.080 1.00 21.29 33 LEU B O 1
ATOM 1663 N N . ILE B 1 34 ? -40.970 59.120 26.017 1.00 14.97 34 ILE B N 1
ATOM 1664 C CA . ILE B 1 34 ? -39.527 59.170 26.198 1.00 16.54 34 ILE B CA 1
ATOM 1665 C C . ILE B 1 34 ? -39.163 60.638 26.216 1.00 17.51 34 ILE B C 1
ATOM 1666 O O . ILE B 1 34 ? -39.177 61.300 25.169 1.00 18.75 34 ILE B O 1
ATOM 1671 N N . ALA B 1 35 ? -38.848 61.158 27.400 1.00 15.25 35 ALA B N 1
ATOM 1672 C CA . ALA B 1 35 ? -38.442 62.547 27.529 1.00 16.81 35 ALA B CA 1
ATOM 1673 C C . ALA B 1 35 ? -36.975 62.734 27.160 1.00 14.22 35 ALA B C 1
ATOM 1674 O O . ALA B 1 35 ? -36.086 62.039 27.702 1.00 14.52 35 ALA B O 1
ATOM 1676 N N . VAL B 1 36 ? -36.706 63.673 26.263 1.00 13.52 36 VAL B N 1
ATOM 1677 C CA . VAL B 1 36 ? -35.332 64.031 25.943 1.00 12.35 36 VAL B CA 1
ATOM 1678 C C . VAL B 1 36 ? -34.801 64.925 27.077 1.00 15.49 36 VAL B C 1
ATOM 1679 O O . VAL B 1 36 ? -35.329 66.002 27.328 1.00 16.29 36 VAL B O 1
ATOM 1683 N N . LEU B 1 37 ? -33.769 64.465 27.781 1.00 12.32 37 LEU B N 1
ATOM 1684 C CA . LEU B 1 37 ? -33.208 65.268 28.882 1.00 15.17 37 LEU B CA 1
ATOM 1685 C C . LEU B 1 37 ? -32.259 66.333 28.329 1.00 19.39 37 LEU B C 1
ATOM 1686 O O . LEU B 1 37 ? -31.421 66.019 27.481 1.00 16.96 37 LEU B O 1
ATOM 1691 N N . THR B 1 38 ? -32.354 67.575 28.809 1.00 17.27 38 THR B N 1
ATOM 1692 C CA . THR B 1 38 ? -33.291 67.977 29.863 1.00 15.99 38 THR B CA 1
ATOM 1693 C C . THR B 1 38 ? -34.343 68.954 29.350 1.00 16.63 38 THR B C 1
ATOM 1694 O O . THR B 1 38 ? -35.197 69.366 30.129 1.00 17.47 38 THR B O 1
ATOM 1698 N N . GLY B 1 39 ? -34.290 69.350 28.066 1.00 13.85 39 GLY B N 1
ATOM 1699 C CA . GLY B 1 39 ? -35.309 70.271 27.541 1.00 13.71 39 GLY B CA 1
ATOM 1700 C C . GLY B 1 39 ? -36.709 69.678 27.461 1.00 15.44 39 GLY B C 1
ATOM 1701 O O . GLY B 1 39 ? -37.721 70.392 27.509 1.00 17.06 39 GLY B O 1
ATOM 1702 N N . GLY B 1 40 ? -36.787 68.356 27.317 1.00 16.30 40 GLY B N 1
ATOM 1703 C CA . GLY B 1 40 ? -38.060 67.703 27.122 1.00 16.67 40 GLY B CA 1
ATOM 1704 C C . GLY B 1 40 ? -38.734 67.326 28.437 1.00 13.12 40 GLY B C 1
ATOM 1705 O O . GLY B 1 40 ? -39.835 66.823 28.449 1.00 16.27 40 GLY B O 1
ATOM 1706 N N . ILE B 1 41 ? -38.064 67.596 29.538 1.00 13.88 41 ILE B N 1
ATOM 1707 C CA A ILE B 1 41 ? -38.486 67.239 30.895 0.54 15.23 41 ILE B CA 1
ATOM 1708 C CA B ILE B 1 41 ? -38.567 67.039 30.767 0.46 15.16 41 ILE B CA 1
ATOM 1709 C C . ILE B 1 41 ? -39.833 67.804 31.231 1.00 13.74 41 ILE B C 1
ATOM 1710 O O . ILE B 1 41 ? -40.799 67.141 31.621 1.00 18.18 41 ILE B O 1
ATOM 1719 N N . ILE B 1 42 ? -39.911 69.114 31.088 1.00 16.40 42 ILE B N 1
ATOM 1720 C CA . ILE B 1 42 ? -41.123 69.782 31.485 1.00 18.22 42 ILE B CA 1
ATOM 1721 C C . ILE B 1 42 ? -42.282 69.536 30.505 1.00 14.21 42 ILE B C 1
ATOM 1722 O O . ILE B 1 42 ? -43.386 69.211 30.938 1.00 17.88 42 ILE B O 1
ATOM 1727 N N . PRO B 1 43 ? -42.045 69.628 29.186 1.00 15.88 43 PRO B N 1
ATOM 1728 C CA . PRO B 1 43 ? -43.103 69.235 28.257 1.00 13.79 43 PRO B CA 1
ATOM 1729 C C . PRO B 1 43 ? -43.603 67.804 28.491 1.00 15.52 43 PRO B C 1
ATOM 1730 O O . PRO B 1 43 ? -44.804 67.571 28.440 1.00 16.13 43 PRO B O 1
ATOM 1734 N N . ALA B 1 44 ? -42.711 66.852 28.771 1.00 14.31 44 ALA B N 1
ATOM 1735 C CA . ALA B 1 44 ? -43.162 65.471 28.947 1.00 13.77 44 ALA B CA 1
ATOM 1736 C C . ALA B 1 44 ? -44.014 65.339 30.225 1.00 13.15 44 ALA B C 1
ATOM 1737 O O . ALA B 1 44 ? -45.030 64.673 30.204 1.00 14.09 44 ALA B O 1
ATOM 1739 N N . LYS B 1 45 ? -43.610 66.003 31.310 1.00 13.31 45 LYS B N 1
ATOM 1740 C CA . LYS B 1 45 ? -44.389 65.934 32.536 1.00 14.07 45 LYS B CA 1
ATOM 1741 C C . LYS B 1 45 ? -45.762 66.572 32.366 1.00 16.49 45 LYS B C 1
ATOM 1742 O O . LYS B 1 45 ? -46.769 66.001 32.802 1.00 15.67 45 LYS B O 1
ATOM 1748 N N . LEU B 1 46 ? -45.810 67.732 31.721 1.00 13.58 46 LEU B N 1
ATOM 1749 C CA . LEU B 1 46 ? -47.106 68.391 31.500 1.00 15.35 46 LEU B CA 1
ATOM 1750 C C . LEU B 1 46 ? -47.988 67.541 30.598 1.00 17.53 46 LEU B C 1
ATOM 1751 O O . LEU B 1 46 ? -49.209 67.422 30.845 1.00 18.33 46 LEU B O 1
ATOM 1756 N N . LEU B 1 47 ? -47.399 66.966 29.544 1.00 13.94 47 LEU B N 1
ATOM 1757 C CA . LEU B 1 47 ? -48.184 66.123 28.642 1.00 14.63 47 LEU B CA 1
ATOM 1758 C C . LEU B 1 47 ? -48.702 64.894 29.388 1.00 19.03 47 LEU B C 1
ATOM 1759 O O . LEU B 1 47 ? -49.837 64.460 29.183 1.00 16.87 47 LEU B O 1
ATOM 1764 N N . SER B 1 48 ? -47.856 64.306 30.230 1.00 15.14 48 SER B N 1
ATOM 1765 C CA . SER B 1 48 ? -48.251 63.171 31.061 1.00 17.37 48 SER B CA 1
ATOM 1766 C C . SER B 1 48 ? -49.452 63.505 31.961 1.00 16.24 48 SER B C 1
ATOM 1767 O O . SER B 1 48 ? -50.408 62.722 32.057 1.00 17.96 48 SER B O 1
ATOM 1770 N N . ASP B 1 49 ? -49.410 64.663 32.616 1.00 16.09 49 ASP B N 1
ATOM 1771 C CA . ASP B 1 49 ? -50.518 65.074 33.488 1.00 18.12 49 ASP B CA 1
ATOM 1772 C C . ASP B 1 49 ? -51.802 65.296 32.654 1.00 18.33 49 ASP B C 1
ATOM 1773 O O . ASP B 1 49 ? -52.886 64.840 33.017 1.00 17.81 49 ASP B O 1
ATOM 1778 N N . LEU B 1 50 ? -51.658 65.962 31.511 1.00 15.76 50 LEU B N 1
ATOM 1779 C CA . LEU B 1 50 ? -52.811 66.247 30.647 1.00 17.14 50 LEU B CA 1
ATOM 1780 C C . LEU B 1 50 ? -53.539 64.982 30.188 1.00 23.38 50 LEU B C 1
ATOM 1781 O O . LEU B 1 50 ? -54.771 64.915 30.262 1.00 21.92 50 LEU B O 1
ATOM 1786 N N . LEU B 1 51 ? -52.789 63.972 29.724 1.00 19.04 51 LEU B N 1
ATOM 1787 C CA . LEU B 1 51 ? -53.383 62.793 29.086 1.00 20.15 51 LEU B CA 1
ATOM 1788 C C . LEU B 1 51 ? -53.396 61.573 30.008 1.00 26.16 51 LEU B C 1
ATOM 1789 O O . LEU B 1 51 ? -53.810 60.480 29.610 1.00 22.76 51 LEU B O 1
ATOM 1794 N N . ASP B 1 52 ? -52.967 61.779 31.250 1.00 19.19 52 ASP B N 1
ATOM 1795 C CA . ASP B 1 52 ? -52.913 60.690 32.239 1.00 22.78 52 ASP B CA 1
ATOM 1796 C C . ASP B 1 52 ? -52.036 59.531 31.751 1.00 25.55 52 ASP B C 1
ATOM 1797 O O . ASP B 1 52 ? -52.421 58.359 31.818 1.00 26.31 52 ASP B O 1
ATOM 1802 N N . LEU B 1 53 ? -50.857 59.871 31.235 1.00 20.73 53 LEU B N 1
ATOM 1803 C CA . LEU B 1 53 ? -49.898 58.866 30.786 1.00 18.07 53 LEU B CA 1
ATOM 1804 C C . LEU B 1 53 ? -48.974 58.557 31.965 1.00 22.16 53 LEU B C 1
ATOM 1805 O O . LEU B 1 53 ? -48.333 59.450 32.504 1.00 33.00 53 LEU B O 1
ATOM 1810 N N . LYS B 1 54 ? -48.925 57.304 32.380 1.00 24.48 54 LYS B N 1
ATOM 1811 C CA . LYS B 1 54 ? -48.284 56.981 33.646 1.00 30.65 54 LYS B CA 1
ATOM 1812 C C . LYS B 1 54 ? -46.831 56.579 33.487 1.00 27.63 54 LYS B C 1
ATOM 1813 O O . LYS B 1 54 ? -46.092 56.506 34.469 1.00 28.02 54 LYS B O 1
ATOM 1819 N N . VAL B 1 55 ? -46.424 56.286 32.262 1.00 19.68 55 VAL B N 1
ATOM 1820 C CA . VAL B 1 55 ? -45.085 55.762 32.039 1.00 20.34 55 VAL B CA 1
ATOM 1821 C C . VAL B 1 55 ? -44.223 56.740 31.273 1.00 18.71 55 VAL B C 1
ATOM 1822 O O . VAL B 1 55 ? -44.408 56.958 30.060 1.00 19.57 55 VAL B O 1
ATOM 1826 N N . ILE B 1 56 ? -43.275 57.338 31.988 1.00 15.81 56 ILE B N 1
ATOM 1827 C CA . ILE B 1 56 ? -42.304 58.227 31.380 1.00 14.46 56 ILE B CA 1
ATOM 1828 C C . ILE B 1 56 ? -40.904 57.633 31.564 1.00 15.84 56 ILE B C 1
ATOM 1829 O O . ILE B 1 56 ? -40.544 57.223 32.663 1.00 15.59 56 ILE B O 1
ATOM 1834 N N . ARG B 1 57 ? -40.146 57.563 30.477 1.00 17.01 57 ARG B N 1
ATOM 1835 C CA . ARG B 1 57 ? -38.744 57.149 30.541 1.00 15.74 57 ARG B CA 1
ATOM 1836 C C . ARG B 1 57 ? -37.915 58.271 29.918 1.00 16.03 57 ARG B C 1
ATOM 1837 O O . ARG B 1 57 ? -38.472 59.294 29.518 1.00 14.50 57 ARG B O 1
ATOM 1845 N N . TYR B 1 58 ? -36.593 58.141 29.903 1.00 13.45 58 TYR B N 1
ATOM 1846 C CA . TYR B 1 58 ? -35.715 59.312 29.699 1.00 12.73 58 TYR B CA 1
ATOM 1847 C C . TYR B 1 58 ? -34.483 58.942 28.901 1.00 17.11 58 TYR B C 1
ATOM 1848 O O . TYR B 1 58 ? -33.985 57.861 29.036 1.00 14.60 58 TYR B O 1
ATOM 1857 N N . ILE B 1 59 ? -33.979 59.870 28.099 1.00 13.64 59 ILE B N 1
ATOM 1858 C CA . ILE B 1 59 ? -32.702 59.636 27.447 1.00 14.92 59 ILE B CA 1
ATOM 1859 C C . ILE B 1 59 ? -31.889 60.910 27.607 1.00 17.06 59 ILE B C 1
ATOM 1860 O O . ILE B 1 59 ? -32.361 62.004 27.318 1.00 18.39 59 ILE B O 1
ATOM 1865 N N . ASP B 1 60 ? -30.690 60.755 28.156 1.00 17.46 60 ASP B N 1
ATOM 1866 C CA . ASP B 1 60 ? -29.788 61.873 28.412 1.00 16.51 60 ASP B CA 1
ATOM 1867 C C . ASP B 1 60 ? -28.961 62.078 27.170 1.00 18.79 60 ASP B C 1
ATOM 1868 O O . ASP B 1 60 ? -28.110 61.258 26.846 1.00 20.08 60 ASP B O 1
ATOM 1873 N N . ILE B 1 61 ? -29.236 63.147 26.455 1.00 17.52 61 ILE B N 1
ATOM 1874 C CA . ILE B 1 61 ? -28.504 63.375 25.222 1.00 23.81 61 ILE B CA 1
ATOM 1875 C C . ILE B 1 61 ? -28.067 64.834 25.237 1.00 29.37 61 ILE B C 1
ATOM 1876 O O . ILE B 1 61 ? -28.805 65.715 25.676 1.00 22.77 61 ILE B O 1
ATOM 1881 N N . LYS B 1 62 ? -26.815 65.080 24.864 1.00 24.81 62 LYS B N 1
ATOM 1882 C CA . LYS B 1 62 ? -26.358 66.455 24.809 1.00 30.24 62 LYS B CA 1
ATOM 1883 C C . LYS B 1 62 ? -25.856 66.787 23.423 1.00 41.28 62 LYS B C 1
ATOM 1884 O O . LYS B 1 62 ? -25.252 65.941 22.756 1.00 28.46 62 LYS B O 1
ATOM 1890 N N . PHE B 1 63 ? -26.155 68.011 22.981 1.00 29.96 63 PHE B N 1
ATOM 1891 C CA . PHE B 1 63 ? -25.804 68.474 21.653 1.00 31.37 63 PHE B CA 1
ATOM 1892 C C . PHE B 1 63 ? -25.277 69.908 21.726 1.00 46.76 63 PHE B C 1
ATOM 1893 O O . PHE B 1 63 ? -24.246 70.156 22.350 1.00 52.97 63 PHE B O 1
ATOM 1901 N N . PRO B 1 74 ? -24.926 65.027 18.208 1.00 28.33 74 PRO B N 1
ATOM 1902 C CA . PRO B 1 74 ? -25.410 64.764 19.574 1.00 28.40 74 PRO B CA 1
ATOM 1903 C C . PRO B 1 74 ? -24.721 63.555 20.186 1.00 23.87 74 PRO B C 1
ATOM 1904 O O . PRO B 1 74 ? -24.336 62.627 19.484 1.00 27.23 74 PRO B O 1
ATOM 1908 N N . VAL B 1 75 ? -24.605 63.570 21.504 1.00 20.64 75 VAL B N 1
ATOM 1909 C CA . VAL B 1 75 ? -23.923 62.530 22.242 1.00 18.03 75 VAL B CA 1
ATOM 1910 C C . VAL B 1 75 ? -24.887 61.944 23.272 1.00 19.41 75 VAL B C 1
ATOM 1911 O O . VAL B 1 75 ? -25.461 62.694 24.066 1.00 19.87 75 VAL B O 1
ATOM 1915 N N . ILE B 1 76 ? -25.070 60.618 23.248 1.00 17.76 76 ILE B N 1
ATOM 1916 C CA . ILE B 1 76 ? -25.851 59.947 24.288 1.00 17.06 76 ILE B CA 1
ATOM 1917 C C . ILE B 1 76 ? -25.021 59.767 25.544 1.00 20.80 76 ILE B C 1
ATOM 1918 O O . ILE B 1 76 ? -23.880 59.257 25.501 1.00 17.25 76 ILE B O 1
ATOM 1923 N N . ARG B 1 77 ? -25.570 60.188 26.678 1.00 15.55 77 ARG B N 1
ATOM 1924 C CA . ARG B 1 77 ? -24.867 59.945 27.926 1.00 17.53 77 ARG B CA 1
ATOM 1925 C C . ARG B 1 77 ? -25.437 58.765 28.694 1.00 20.50 77 ARG B C 1
ATOM 1926 O O . ARG B 1 77 ? -24.708 58.073 29.386 1.00 21.32 77 ARG B O 1
ATOM 1934 N N . SER B 1 78 ? -26.746 58.567 28.595 1.00 16.62 78 SER B N 1
ATOM 1935 C CA . SER B 1 78 ? -27.397 57.450 29.255 1.00 17.87 78 SER B CA 1
ATOM 1936 C C . SER B 1 78 ? -28.793 57.252 28.670 1.00 17.27 78 SER B C 1
ATOM 1937 O O . SER B 1 78 ? -29.392 58.199 28.182 1.00 16.40 78 SER B O 1
ATOM 1940 N N . VAL B 1 79 ? -29.298 56.025 28.708 1.00 16.87 79 VAL B N 1
ATOM 1941 C CA . VAL B 1 79 ? -30.669 55.731 28.277 1.00 14.58 79 VAL B CA 1
ATOM 1942 C C . VAL B 1 79 ? -31.402 55.100 29.469 1.00 20.25 79 VAL B C 1
ATOM 1943 O O . VAL B 1 79 ? -31.125 53.951 29.848 1.00 18.28 79 VAL B O 1
ATOM 1947 N N . TYR B 1 80 ? -32.323 55.854 30.061 1.00 16.84 80 TYR B N 1
ATOM 1948 C CA . TYR B 1 80 ? -33.029 55.388 31.242 1.00 13.73 80 TYR B CA 1
ATOM 1949 C C . TYR B 1 80 ? -34.364 54.744 30.848 1.00 18.92 80 TYR B C 1
ATOM 1950 O O . TYR B 1 80 ? -35.420 55.378 30.912 1.00 17.89 80 TYR B O 1
ATOM 1959 N N . THR B 1 81 ? -34.311 53.481 30.440 1.00 18.47 81 THR B N 1
ATOM 1960 C CA . THR B 1 81 ? -35.529 52.738 30.111 1.00 16.73 81 THR B CA 1
ATOM 1961 C C . THR B 1 81 ? -35.278 51.240 30.151 1.00 28.59 81 THR B C 1
ATOM 1962 O O . THR B 1 81 ? -34.138 50.766 29.954 1.00 25.91 81 THR B O 1
ATOM 1966 N N . ASP B 1 82 ? -36.357 50.504 30.386 1.00 23.65 82 ASP B N 1
ATOM 1967 C CA A ASP B 1 82 ? -36.468 49.082 30.221 0.53 26.54 82 ASP B CA 1
ATOM 1968 C CA B ASP B 1 82 ? -36.253 49.052 30.129 0.47 24.31 82 ASP B CA 1
ATOM 1969 C C . ASP B 1 82 ? -36.946 48.763 28.797 1.00 22.21 82 ASP B C 1
ATOM 1970 O O . ASP B 1 82 ? -37.123 49.660 27.965 1.00 21.28 82 ASP B O 1
ATOM 1979 N N . SER B 1 83 ? -37.263 47.510 28.553 1.00 22.57 83 SER B N 1
ATOM 1980 C CA . SER B 1 83 ? -37.743 47.113 27.228 1.00 19.26 83 SER B CA 1
ATOM 1981 C C . SER B 1 83 ? -38.911 47.956 26.716 1.00 20.42 83 SER B C 1
ATOM 1982 O O . SER B 1 83 ? -39.866 48.253 27.450 1.00 22.06 83 SER B O 1
ATOM 1985 N N . LEU B 1 84 ? -38.835 48.306 25.449 1.00 19.40 84 LEU B N 1
ATOM 1986 C CA . LEU B 1 84 ? -39.929 49.059 24.813 1.00 21.66 84 LEU B CA 1
ATOM 1987 C C . LEU B 1 84 ? -40.607 48.228 23.757 1.00 22.59 84 LEU B C 1
ATOM 1988 O O . LEU B 1 84 ? -41.415 48.741 22.982 1.00 20.88 84 LEU B O 1
ATOM 1993 N N . GLU B 1 85 ? -40.261 46.943 23.699 1.00 24.33 85 GLU B N 1
ATOM 1994 C CA . GLU B 1 85 ? -40.739 46.091 22.620 1.00 28.62 85 GLU B CA 1
ATOM 1995 C C . GLU B 1 85 ? -42.263 46.036 22.643 1.00 22.08 85 GLU B C 1
ATOM 1996 O O . GLU B 1 85 ? -42.852 45.859 23.685 1.00 24.35 85 GLU B O 1
ATOM 2002 N N . GLY B 1 86 ? -42.893 46.238 21.490 1.00 30.92 86 GLY B N 1
ATOM 2003 C CA . GLY B 1 86 ? -44.336 46.157 21.409 1.00 34.94 86 GLY B CA 1
ATOM 2004 C C . GLY B 1 86 ? -45.106 47.344 21.989 1.00 39.42 86 GLY B C 1
ATOM 2005 O O . GLY B 1 86 ? -46.328 47.288 22.101 1.00 35.02 86 GLY B O 1
ATOM 2006 N N . LYS B 1 87 ? -44.398 48.401 22.384 1.00 27.16 87 LYS B N 1
ATOM 2007 C CA . LYS B 1 87 ? -45.039 49.597 22.941 1.00 20.99 87 LYS B CA 1
ATOM 2008 C C . LYS B 1 87 ? -45.183 50.723 21.922 1.00 20.19 87 LYS B C 1
ATOM 2009 O O . LYS B 1 87 ? -44.377 50.842 21.015 1.00 21.51 87 LYS B O 1
ATOM 2015 N N . LYS B 1 88 ? -46.204 51.565 22.084 1.00 20.57 88 LYS B N 1
ATOM 2016 C CA . LYS B 1 88 ? -46.284 52.810 21.325 1.00 20.81 88 LYS B CA 1
ATOM 2017 C C . LYS B 1 88 ? -45.515 53.869 22.094 1.00 17.33 88 LYS B C 1
ATOM 2018 O O . LYS B 1 88 ? -45.878 54.183 23.239 1.00 19.16 88 LYS B O 1
ATOM 2024 N N . VAL B 1 89 ? -44.473 54.395 21.458 1.00 18.88 89 VAL B N 1
ATOM 2025 C CA . VAL B 1 89 ? -43.597 55.376 22.103 1.00 21.06 89 VAL B CA 1
ATOM 2026 C C . VAL B 1 89 ? -43.788 56.767 21.514 1.00 23.92 89 VAL B C 1
ATOM 2027 O O . VAL B 1 89 ? -43.989 56.889 20.319 1.00 18.59 89 VAL B O 1
ATOM 2031 N N . LEU B 1 90 ? -43.777 57.797 22.373 1.00 19.41 90 LEU B N 1
ATOM 2032 C CA . LEU B 1 90 ? -43.688 59.186 21.915 1.00 15.70 90 LEU B CA 1
ATOM 2033 C C . LEU B 1 90 ? -42.470 59.857 22.525 1.00 17.95 90 LEU B C 1
ATOM 2034 O O . LEU B 1 90 ? -42.359 59.967 23.739 1.00 17.81 90 LEU B O 1
ATOM 2039 N N . VAL B 1 91 ? -41.570 60.305 21.668 1.00 15.70 91 VAL B N 1
ATOM 2040 C CA . VAL B 1 91 ? -40.367 61.032 22.072 1.00 15.02 91 VAL B CA 1
ATOM 2041 C C . VAL B 1 91 ? -40.791 62.478 22.232 1.00 20.59 91 VAL B C 1
ATOM 2042 O O . VAL B 1 91 ? -41.517 62.995 21.381 1.00 19.91 91 VAL B O 1
ATOM 2046 N N . VAL B 1 92 ? -40.399 63.113 23.344 1.00 16.62 92 VAL B N 1
ATOM 2047 C CA . VAL B 1 92 ? -40.815 64.486 23.620 1.00 13.46 92 VAL B CA 1
ATOM 2048 C C . VAL B 1 92 ? -39.613 65.383 23.883 1.00 17.22 92 VAL B C 1
ATOM 2049 O O . VAL B 1 92 ? -38.805 65.083 24.745 1.00 15.97 92 VAL B O 1
ATOM 2053 N N . ASP B 1 93 ? -39.490 66.469 23.109 1.00 15.29 93 ASP B N 1
ATOM 2054 C CA . ASP B 1 93 ? -38.450 67.486 23.327 1.00 12.95 93 ASP B CA 1
ATOM 2055 C C . ASP B 1 93 ? -39.046 68.896 23.312 1.00 11.94 93 ASP B C 1
ATOM 2056 O O . ASP B 1 93 ? -40.217 69.056 22.980 1.00 15.51 93 ASP B O 1
ATOM 2061 N N . ASP B 1 94 ? -38.285 69.914 23.686 1.00 14.23 94 ASP B N 1
ATOM 2062 C CA . ASP B 1 94 ? -38.876 71.248 23.707 1.00 15.73 94 ASP B CA 1
ATOM 2063 C C . ASP B 1 94 ? -38.769 71.923 22.322 1.00 18.40 94 ASP B C 1
ATOM 2064 O O . ASP B 1 94 ? -39.705 72.570 21.892 1.00 16.55 94 ASP B O 1
ATOM 2069 N N . VAL B 1 95 ? -37.649 71.739 21.636 1.00 18.45 95 VAL B N 1
ATOM 2070 C CA . VAL B 1 95 ? -37.454 72.346 20.293 1.00 16.89 95 VAL B CA 1
ATOM 2071 C C . VAL B 1 95 ? -36.759 71.370 19.357 1.00 22.42 95 VAL B C 1
ATOM 2072 O O . VAL B 1 95 ? -35.883 70.599 19.750 1.00 23.10 95 VAL B O 1
ATOM 2076 N N . ALA B 1 96 ? -37.178 71.396 18.103 1.00 19.03 96 ALA B N 1
ATOM 2077 C CA . ALA B 1 96 ? -36.429 70.720 17.046 1.00 20.90 96 ALA B CA 1
ATOM 2078 C C . ALA B 1 96 ? -35.825 71.830 16.197 1.00 17.64 96 ALA B C 1
ATOM 2079 O O . ALA B 1 96 ? -36.547 72.547 15.489 1.00 20.79 96 ALA B O 1
ATOM 2081 N N . ASP B 1 97 ? -34.519 72.017 16.363 1.00 17.33 97 ASP B N 1
ATOM 2082 C CA . ASP B 1 97 ? -33.788 73.063 15.691 1.00 19.85 97 ASP B CA 1
ATOM 2083 C C . ASP B 1 97 ? -33.061 72.484 14.465 1.00 20.78 97 ASP B C 1
ATOM 2084 O O . ASP B 1 97 ? -33.536 72.649 13.336 1.00 23.63 97 ASP B O 1
ATOM 2089 N N . THR B 1 98 ? -31.949 71.776 14.668 1.00 19.18 98 THR B N 1
ATOM 2090 C CA . THR B 1 98 ? -31.300 71.072 13.547 1.00 20.17 98 THR B CA 1
ATOM 2091 C C . THR B 1 98 ? -32.023 69.766 13.195 1.00 22.29 98 THR B C 1
ATOM 2092 O O . THR B 1 98 ? -31.955 69.272 12.054 1.00 21.83 98 THR B O 1
ATOM 2096 N N . GLY B 1 99 ? -32.715 69.194 14.176 1.00 20.94 99 GLY B N 1
ATOM 2097 C CA . GLY B 1 99 ? -33.345 67.903 13.997 1.00 19.23 99 GLY B CA 1
ATOM 2098 C C . GLY B 1 99 ? -32.391 66.756 14.348 1.00 17.22 99 GLY B C 1
ATOM 2099 O O . GLY B 1 99 ? -32.766 65.603 14.296 1.00 19.49 99 GLY B O 1
ATOM 2100 N N . GLU B 1 100 ? -31.153 67.076 14.705 1.00 15.90 100 GLU B N 1
ATOM 2101 C CA . GLU B 1 100 ? -30.178 66.015 14.961 1.00 17.73 100 GLU B CA 1
ATOM 2102 C C . GLU B 1 100 ? -30.532 65.236 16.234 1.00 17.93 100 GLU B C 1
ATOM 2103 O O . GLU B 1 100 ? -30.331 64.019 16.308 1.00 19.68 100 GLU B O 1
ATOM 2109 N N . THR B 1 101 ? -31.046 65.948 17.231 1.00 18.09 101 THR B N 1
ATOM 2110 C CA . THR B 1 101 ? -31.429 65.271 18.485 1.00 15.60 101 THR B CA 1
ATOM 2111 C C . THR B 1 101 ? -32.561 64.262 18.255 1.00 13.63 101 THR B C 1
ATOM 2112 O O . THR B 1 101 ? -32.482 63.096 18.649 1.00 16.93 101 THR B O 1
ATOM 2116 N N . LEU B 1 102 ? -33.628 64.678 17.586 1.00 17.14 102 LEU B N 1
ATOM 2117 C CA . LEU B 1 102 ? -34.728 63.756 17.298 1.00 20.30 102 LEU B CA 1
ATOM 2118 C C . LEU B 1 102 ? -34.272 62.604 16.413 1.00 20.84 102 LEU B C 1
ATOM 2119 O O . LEU B 1 102 ? -34.699 61.478 16.608 1.00 20.28 102 LEU B O 1
ATOM 2124 N N . GLU B 1 103 ? -33.389 62.882 15.455 1.00 20.58 103 GLU B N 1
ATOM 2125 C CA . GLU B 1 103 ? -32.797 61.818 14.629 1.00 23.53 103 GLU B CA 1
ATOM 2126 C C . GLU B 1 103 ? -32.066 60.756 15.481 1.00 20.94 103 GLU B C 1
ATOM 2127 O O . GLU B 1 103 ? -32.317 59.551 15.366 1.00 20.17 103 GLU B O 1
ATOM 2133 N N . ALA B 1 104 ? -31.185 61.218 16.357 1.00 19.28 104 ALA B N 1
ATOM 2134 C CA . ALA B 1 104 ? -30.392 60.332 17.199 1.00 20.34 104 ALA B CA 1
ATOM 2135 C C . ALA B 1 104 ? -31.310 59.566 18.140 1.00 18.96 104 ALA B C 1
ATOM 2136 O O . ALA B 1 104 ? -31.165 58.364 18.315 1.00 18.39 104 ALA B O 1
ATOM 2138 N N . VAL B 1 105 ? -32.288 60.252 18.728 1.00 17.21 105 VAL B N 1
ATOM 2139 C CA . VAL B 1 105 ? -33.169 59.559 19.699 1.00 14.66 105 VAL B CA 1
ATOM 2140 C C . VAL B 1 105 ? -34.056 58.555 18.978 1.00 18.36 105 VAL B C 1
ATOM 2141 O O . VAL B 1 105 ? -34.173 57.412 19.428 1.00 19.23 105 VAL B O 1
ATOM 2145 N N . SER B 1 106 ? -34.663 58.961 17.850 1.00 18.45 106 SER B N 1
ATOM 2146 C CA . SER B 1 106 ? -35.503 58.020 17.070 1.00 20.19 106 SER B CA 1
ATOM 2147 C C . SER B 1 106 ? -34.716 56.790 16.670 1.00 19.55 106 SER B C 1
ATOM 2148 O O . SER B 1 106 ? -35.215 55.665 16.722 1.00 24.48 106 SER B O 1
ATOM 2151 N N . ASN B 1 107 ? -33.485 57.013 16.242 1.00 19.06 107 ASN B N 1
ATOM 2152 C CA . ASN B 1 107 ? -32.638 55.933 15.754 1.00 25.51 107 ASN B CA 1
ATOM 2153 C C . ASN B 1 107 ? -32.320 54.925 16.856 1.00 26.89 107 ASN B C 1
ATOM 2154 O O . ASN B 1 107 ? -32.362 53.719 16.631 1.00 26.19 107 ASN B O 1
ATOM 2159 N N . VAL B 1 108 ? -32.000 55.409 18.049 1.00 21.95 108 VAL B N 1
ATOM 2160 C CA . VAL B 1 108 ? -31.654 54.457 19.095 1.00 19.91 108 VAL B CA 1
ATOM 2161 C C . VAL B 1 108 ? -32.936 53.800 19.622 1.00 18.01 108 VAL B C 1
ATOM 2162 O O . VAL B 1 108 ? -32.963 52.587 19.855 1.00 18.12 108 VAL B O 1
ATOM 2166 N N . ILE B 1 109 ? -34.034 54.554 19.756 1.00 18.11 109 ILE B N 1
ATOM 2167 C CA . ILE B 1 109 ? -35.265 53.969 20.279 1.00 18.42 109 ILE B CA 1
ATOM 2168 C C . ILE B 1 109 ? -35.809 52.903 19.302 1.00 19.73 109 ILE B C 1
ATOM 2169 O O . ILE B 1 109 ? -36.384 51.875 19.712 1.00 18.39 109 ILE B O 1
ATOM 2174 N N . THR B 1 110 ? -35.576 53.115 18.013 1.00 21.22 110 THR B N 1
ATOM 2175 C CA . THR B 1 110 ? -35.992 52.113 17.023 1.00 19.02 110 THR B CA 1
ATOM 2176 C C . THR B 1 110 ? -35.277 50.768 17.269 1.00 20.80 110 THR B C 1
ATOM 2177 O O . THR B 1 110 ? -35.846 49.696 17.041 1.00 23.20 110 THR B O 1
ATOM 2181 N N . MET B 1 111 ? -34.061 50.816 17.805 1.00 20.92 111 MET B N 1
ATOM 2182 C CA . MET B 1 111 ? -33.325 49.572 18.089 1.00 19.76 111 MET B CA 1
ATOM 2183 C C . MET B 1 111 ? -33.940 48.781 19.253 1.00 21.55 111 MET B C 1
ATOM 2184 O O . MET B 1 111 ? -33.586 47.620 19.450 1.00 19.06 111 MET B O 1
ATOM 2189 N N . PHE B 1 112 ? -34.890 49.385 19.988 1.00 18.11 112 PHE B N 1
ATOM 2190 C CA . PHE B 1 112 ? -35.617 48.706 21.072 1.00 16.45 112 PHE B CA 1
ATOM 2191 C C . PHE B 1 112 ? -36.848 47.959 20.521 1.00 17.59 112 PHE B C 1
ATOM 2192 O O . PHE B 1 112 ? -37.623 47.379 21.264 1.00 18.47 112 PHE B O 1
ATOM 2200 N N . ASN B 1 113 ? -37.042 48.065 19.217 1.00 18.06 113 ASN B N 1
ATOM 2201 C CA . ASN B 1 113 ? -38.167 47.413 18.521 1.00 20.43 113 ASN B CA 1
ATOM 2202 C C . ASN B 1 113 ? -39.530 47.735 19.093 1.00 20.81 113 ASN B C 1
ATOM 2203 O O . ASN B 1 113 ? -40.315 46.830 19.412 1.00 20.13 113 ASN B O 1
ATOM 2208 N N . PRO B 1 114 ? -39.831 49.042 19.254 1.00 18.77 114 PRO B N 1
ATOM 2209 C CA . PRO B 1 114 ? -41.159 49.380 19.772 1.00 20.53 114 PRO B CA 1
ATOM 2210 C C . PRO B 1 114 ? -42.197 49.080 18.681 1.00 21.86 114 PRO B C 1
ATOM 2211 O O . PRO B 1 114 ? -41.815 48.998 17.511 1.00 23.14 114 PRO B O 1
ATOM 2215 N N . ALA B 1 115 ? -43.461 48.930 19.060 1.00 21.98 115 ALA B N 1
ATOM 2216 C CA . ALA B 1 115 ? -44.540 48.818 18.066 1.00 23.12 115 ALA B CA 1
ATOM 2217 C C . ALA B 1 115 ? -44.577 50.054 17.156 1.00 27.84 115 ALA B C 1
ATOM 2218 O O . ALA B 1 115 ? -44.753 49.952 15.941 1.00 26.00 115 ALA B O 1
ATOM 2220 N N . LYS B 1 116 ? -44.371 51.225 17.741 1.00 22.53 116 LYS B N 1
ATOM 2221 C CA . LYS B 1 116 ? -44.356 52.471 16.978 1.00 26.54 116 LYS B CA 1
ATOM 2222 C C . LYS B 1 116 ? -43.531 53.548 17.717 1.00 21.41 116 LYS B C 1
ATOM 2223 O O . LYS B 1 116 ? -43.537 53.572 18.938 1.00 24.35 116 LYS B O 1
ATOM 2229 N N . VAL B 1 117 ? -42.789 54.369 16.982 1.00 21.39 117 VAL B N 1
ATOM 2230 C CA . VAL B 1 117 ? -42.181 55.590 17.542 1.00 20.58 117 VAL B CA 1
ATOM 2231 C C . VAL B 1 117 ? -42.703 56.807 16.826 1.00 28.86 117 VAL B C 1
ATOM 2232 O O . VAL B 1 117 ? -42.605 56.894 15.607 1.00 30.42 117 VAL B O 1
ATOM 2236 N N . MET B 1 118 ? -43.267 57.751 17.575 1.00 20.96 118 MET B N 1
ATOM 2237 C CA . MET B 1 118 ? -43.554 59.060 17.027 1.00 21.34 118 MET B CA 1
ATOM 2238 C C . MET B 1 118 ? -42.799 60.093 17.849 1.00 20.13 118 MET B C 1
ATOM 2239 O O . MET B 1 118 ? -42.347 59.813 18.967 1.00 19.35 118 MET B O 1
ATOM 2244 N N . THR B 1 119 ? -42.657 61.279 17.288 1.00 17.94 119 THR B N 1
ATOM 2245 C CA . THR B 1 119 ? -41.923 62.348 17.952 1.00 19.07 119 THR B CA 1
ATOM 2246 C C . THR B 1 119 ? -42.804 63.584 18.148 1.00 19.89 119 THR B C 1
ATOM 2247 O O . THR B 1 119 ? -43.764 63.830 17.404 1.00 18.62 119 THR B O 1
ATOM 2251 N N . ALA B 1 120 ? -42.474 64.345 19.180 1.00 16.54 120 ALA B N 1
ATOM 2252 C CA . ALA B 1 120 ? -43.176 65.593 19.480 1.00 17.58 120 ALA B CA 1
ATOM 2253 C C . ALA B 1 120 ? -42.163 66.623 19.954 1.00 18.30 120 ALA B C 1
ATOM 2254 O O . ALA B 1 120 ? -41.264 66.306 20.722 1.00 18.06 120 ALA B O 1
ATOM 2256 N N . ALA B 1 121 ? -42.293 67.866 19.504 1.00 15.37 121 ALA B N 1
ATOM 2257 C CA . ALA B 1 121 ? -41.505 68.963 20.049 1.00 13.72 121 ALA B CA 1
ATOM 2258 C C . ALA B 1 121 ? -42.410 70.169 20.168 1.00 19.18 121 ALA B C 1
ATOM 2259 O O . ALA B 1 121 ? -43.280 70.363 19.331 1.00 21.18 121 ALA B O 1
ATOM 2261 N N . LEU B 1 122 ? -42.228 71.003 21.181 1.00 15.51 122 LEU B N 1
ATOM 2262 C CA . LEU B 1 122 ? -43.142 72.151 21.267 1.00 13.67 122 LEU B CA 1
ATOM 2263 C C . LEU B 1 122 ? -42.964 73.072 20.049 1.00 14.74 122 LEU B C 1
ATOM 2264 O O . LEU B 1 122 ? -43.956 73.518 19.457 1.00 19.29 122 LEU B O 1
ATOM 2269 N N . TYR B 1 123 ? -41.711 73.355 19.703 1.00 17.63 123 TYR B N 1
ATOM 2270 C CA . TYR B 1 123 ? -41.421 74.272 18.593 1.00 17.27 123 TYR B CA 1
ATOM 2271 C C . TYR B 1 123 ? -40.524 73.660 17.542 1.00 22.05 123 TYR B C 1
ATOM 2272 O O . TYR B 1 123 ? -39.653 72.845 17.840 1.00 19.08 123 TYR B O 1
ATOM 2281 N N . LEU B 1 124 ? -40.709 74.133 16.312 1.00 21.66 124 LEU B N 1
ATOM 2282 C CA . LEU B 1 124 ? -40.011 73.604 15.133 1.00 20.96 124 LEU B CA 1
ATOM 2283 C C . LEU B 1 124 ? -39.319 74.762 14.441 1.00 19.69 124 LEU B C 1
ATOM 2284 O O . LEU B 1 124 ? -39.947 75.797 14.222 1.00 20.96 124 LEU B O 1
ATOM 2289 N N . LYS B 1 125 ? -38.036 74.624 14.130 1.00 16.87 125 LYS B N 1
ATOM 2290 C CA . LYS B 1 125 ? -37.374 75.620 13.266 1.00 17.76 125 LYS B CA 1
ATOM 2291 C C . LYS B 1 125 ? -37.555 75.184 11.804 1.00 21.57 125 LYS B C 1
ATOM 2292 O O . LYS B 1 125 ? -37.562 73.997 11.501 1.00 20.04 125 LYS B O 1
ATOM 2298 N N . PRO B 1 126 ? -37.667 76.157 10.891 1.00 19.38 126 PRO B N 1
ATOM 2299 C CA . PRO B 1 126 ? -37.871 75.861 9.468 1.00 25.59 126 PRO B CA 1
ATOM 2300 C C . PRO B 1 126 ? -36.710 75.120 8.803 1.00 23.30 126 PRO B C 1
ATOM 2301 O O . PRO B 1 126 ? -36.896 74.592 7.695 1.00 25.01 126 PRO B O 1
ATOM 2305 N N . TRP B 1 127 ? -35.555 75.075 9.441 1.00 19.83 127 TRP B N 1
ATOM 2306 C CA . TRP B 1 127 ? -34.421 74.345 8.872 1.00 21.99 127 TRP B CA 1
ATOM 2307 C C . TRP B 1 127 ? -34.223 72.926 9.429 1.00 27.96 127 TRP B C 1
ATOM 2308 O O . TRP B 1 127 ? -33.266 72.241 9.061 1.00 23.96 127 TRP B O 1
ATOM 2319 N N . SER B 1 128 ? -35.096 72.480 10.324 1.00 20.30 128 SER B N 1
ATOM 2320 C CA . SER B 1 128 ? -34.885 71.165 10.930 1.00 22.75 128 SER B CA 1
ATOM 2321 C C . SER B 1 128 ? -34.894 70.045 9.894 1.00 22.86 128 SER B C 1
ATOM 2322 O O . SER B 1 128 ? -35.789 70.000 9.054 1.00 23.92 128 SER B O 1
ATOM 2325 N N . LYS B 1 129 ? -33.933 69.125 10.000 1.00 23.79 129 LYS B N 1
ATOM 2326 C CA . LYS B 1 129 ? -33.833 67.987 9.070 1.00 25.17 129 LYS B CA 1
ATOM 2327 C C . LYS B 1 129 ? -34.853 66.910 9.384 1.00 27.27 129 LYS B C 1
ATOM 2328 O O . LYS B 1 129 ? -35.085 66.033 8.569 1.00 30.36 129 LYS B O 1
ATOM 2334 N N . ARG B 1 130 ? -35.439 66.975 10.583 1.00 23.93 130 ARG B N 1
ATOM 2335 C CA . ARG B 1 130 ? -36.522 66.093 10.996 1.00 28.53 130 ARG B CA 1
ATOM 2336 C C . ARG B 1 130 ? -37.731 66.931 11.414 1.00 29.08 130 ARG B C 1
ATOM 2337 O O . ARG B 1 130 ? -37.599 67.827 12.250 1.00 23.60 130 ARG B O 1
ATOM 2345 N N . ILE B 1 131 ? -38.898 66.627 10.865 1.00 24.78 131 ILE B N 1
ATOM 2346 C CA . ILE B 1 131 ? -40.130 67.279 11.294 1.00 25.05 131 ILE B CA 1
ATOM 2347 C C . ILE B 1 131 ? -40.819 66.382 12.282 1.00 21.06 131 ILE B C 1
ATOM 2348 O O . ILE B 1 131 ? -41.150 65.243 11.966 1.00 22.80 131 ILE B O 1
ATOM 2353 N N . PRO B 1 132 ? -41.072 66.902 13.489 1.00 20.65 132 PRO B N 1
ATOM 2354 C CA . PRO B 1 132 ? -41.775 66.088 14.481 1.00 20.66 132 PRO B CA 1
ATOM 2355 C C . PRO B 1 132 ? -43.164 65.684 13.985 1.00 19.84 132 PRO B C 1
ATOM 2356 O O . PRO B 1 132 ? -43.787 66.444 13.234 1.00 21.57 132 PRO B O 1
ATOM 2360 N N . ASP B 1 133 ? -43.649 64.534 14.415 1.00 17.43 133 ASP B N 1
ATOM 2361 C CA . ASP B 1 133 ? -45.021 64.137 14.125 1.00 21.10 133 ASP B CA 1
ATOM 2362 C C . ASP B 1 133 ? -46.036 65.096 14.726 1.00 26.19 133 ASP B C 1
ATOM 2363 O O . ASP B 1 133 ? -47.122 65.291 14.171 1.00 23.56 133 ASP B O 1
ATOM 2368 N N . PHE B 1 134 ? -45.671 65.695 15.862 1.00 19.86 134 PHE B N 1
ATOM 2369 C CA . PHE B 1 134 ? -46.544 66.607 16.577 1.00 17.90 134 PHE B CA 1
ATOM 2370 C C . PHE B 1 134 ? -45.718 67.806 17.014 1.00 22.15 134 PHE B C 1
ATOM 2371 O O . PHE B 1 134 ? -44.651 67.641 17.589 1.00 19.15 134 PHE B O 1
ATOM 2379 N N . TYR B 1 135 ? -46.193 69.019 16.734 1.00 20.35 135 TYR B N 1
ATOM 2380 C CA . TYR B 1 135 ? -45.572 70.223 17.272 1.00 18.80 135 TYR B CA 1
ATOM 2381 C C . TYR B 1 135 ? -46.605 71.333 17.376 1.00 18.03 135 TYR B C 1
ATOM 2382 O O . TYR B 1 135 ? -47.682 71.233 16.804 1.00 21.39 135 TYR B O 1
ATOM 2391 N N . TYR B 1 136 ? -46.287 72.349 18.172 1.00 17.80 136 TYR B N 1
ATOM 2392 C CA . TYR B 1 136 ? -47.219 73.454 18.405 1.00 22.14 136 TYR B CA 1
ATOM 2393 C C . TYR B 1 136 ? -47.066 74.550 17.339 1.00 22.26 136 TYR B C 1
ATOM 2394 O O . TYR B 1 136 ? -48.029 74.899 16.657 1.00 22.01 136 TYR B O 1
ATOM 2403 N N . LYS B 1 137 ? -45.863 75.085 17.218 1.00 20.92 137 LYS B N 1
ATOM 2404 C CA . LYS B 1 137 ? -45.584 76.181 16.292 1.00 23.50 137 LYS B CA 1
ATOM 2405 C C . LYS B 1 137 ? -44.228 76.060 15.642 1.00 26.75 137 LYS B C 1
ATOM 2406 O O . LYS B 1 137 ? -43.227 75.663 16.272 1.00 21.14 137 LYS B O 1
ATOM 2412 N N . GLN B 1 138 ? -44.200 76.404 14.357 1.00 16.24 138 GLN B N 1
ATOM 2413 C CA . GLN B 1 138 ? -42.953 76.594 13.640 1.00 20.27 138 GLN B CA 1
ATOM 2414 C C . GLN B 1 138 ? -42.527 78.038 13.875 1.00 30.68 138 GLN B C 1
ATOM 2415 O O . GLN B 1 138 ? -43.339 78.954 13.791 1.00 32.69 138 GLN B O 1
ATOM 2421 N N . ILE B 1 139 ? -41.260 78.245 14.190 1.00 21.20 139 ILE B N 1
ATOM 2422 C CA . ILE B 1 139 ? -40.806 79.525 14.665 1.00 22.03 139 ILE B CA 1
ATOM 2423 C C . ILE B 1 139 ? -39.416 79.751 14.102 1.00 29.23 139 ILE B C 1
ATOM 2424 O O . ILE B 1 139 ? -38.615 78.819 14.064 1.00 27.20 139 ILE B O 1
ATOM 2429 N N . ASP B 1 140 ? -39.106 80.954 13.632 1.00 28.72 140 ASP B N 1
ATOM 2430 C CA . ASP B 1 140 ? -37.759 81.154 13.099 1.00 31.10 140 ASP B CA 1
ATOM 2431 C C . ASP B 1 140 ? -36.871 82.003 14.017 1.00 35.91 140 ASP B C 1
ATOM 2432 O O . ASP B 1 140 ? -35.780 82.414 13.631 1.00 47.61 140 ASP B O 1
ATOM 2437 N N . LYS B 1 141 ? -37.334 82.252 15.239 1.00 31.05 141 LYS B N 1
ATOM 2438 C CA . LYS B 1 141 ? -36.560 83.026 16.202 1.00 32.65 141 LYS B CA 1
ATOM 2439 C C . LYS B 1 141 ? -35.912 82.104 17.229 1.00 23.83 141 LYS B C 1
ATOM 2440 O O . LYS B 1 141 ? -36.310 80.946 17.358 1.00 25.17 141 LYS B O 1
ATOM 2446 N N . TRP B 1 142 ? -34.926 82.614 17.957 1.00 30.01 142 TRP B N 1
ATOM 2447 C CA . TRP B 1 142 ? -34.348 81.849 19.066 1.00 38.60 142 TRP B CA 1
ATOM 2448 C C . TRP B 1 142 ? -35.339 81.872 20.228 1.00 25.54 142 TRP B C 1
ATOM 2449 O O . TRP B 1 142 ? -35.792 82.945 20.661 1.00 27.78 142 TRP B O 1
ATOM 2460 N N . ILE B 1 143 ? -35.680 80.674 20.701 1.00 24.77 143 ILE B N 1
ATOM 2461 C CA . ILE B 1 143 ? -36.693 80.502 21.716 1.00 23.38 143 ILE B CA 1
ATOM 2462 C C . ILE B 1 143 ? -36.022 80.531 23.068 1.00 22.51 143 ILE B C 1
ATOM 2463 O O . ILE B 1 143 ? -35.017 79.855 23.283 1.00 22.43 143 ILE B O 1
ATOM 2468 N N . ILE B 1 144 ? -36.531 81.357 23.977 1.00 18.31 144 ILE B N 1
ATOM 2469 C CA . ILE B 1 144 ? -36.015 81.334 25.337 1.00 17.89 144 ILE B CA 1
ATOM 2470 C C . ILE B 1 144 ? -37.114 80.655 26.154 1.00 19.59 144 ILE B C 1
ATOM 2471 O O . ILE B 1 144 ? -38.191 81.214 26.307 1.00 20.27 144 ILE B O 1
ATOM 2476 N N . PHE B 1 145 ? -36.854 79.442 26.637 1.00 18.38 145 PHE B N 1
ATOM 2477 C CA . PHE B 1 145 ? -37.872 78.719 27.385 1.00 14.18 145 PHE B CA 1
ATOM 2478 C C . PHE B 1 145 ? -37.836 79.147 28.853 1.00 16.22 145 PHE B C 1
ATOM 2479 O O . PHE B 1 145 ? -36.800 79.579 29.343 1.00 17.17 145 PHE B O 1
ATOM 2487 N N . PRO B 1 146 ? -38.957 78.982 29.568 1.00 17.72 146 PRO B N 1
ATOM 2488 C CA . PRO B 1 146 ? -38.906 79.336 31.008 1.00 19.40 146 PRO B CA 1
ATOM 2489 C C . PRO B 1 146 ? -37.862 78.531 31.795 1.00 18.11 146 PRO B C 1
ATOM 2490 O O . PRO B 1 146 ? -37.312 78.983 32.794 1.00 16.76 146 PRO B O 1
ATOM 2494 N N . TRP B 1 147 ? -37.548 77.339 31.297 1.00 16.74 147 TRP B N 1
ATOM 2495 C CA . TRP B 1 147 ? -36.572 76.474 31.955 1.00 18.02 147 TRP B CA 1
ATOM 2496 C C . TRP B 1 147 ? -35.128 76.525 31.435 1.00 17.41 147 TRP B C 1
ATOM 2497 O O . TRP B 1 147 ? -34.292 75.781 31.928 1.00 17.26 147 TRP B O 1
ATOM 2508 N N . ASP B 1 148 ? -34.823 77.375 30.444 1.00 18.35 148 ASP B N 1
ATOM 2509 C CA . ASP B 1 148 ? -33.416 77.677 30.188 1.00 18.16 148 ASP B CA 1
ATOM 2510 C C . ASP B 1 148 ? -33.155 79.193 30.074 1.00 18.48 148 ASP B C 1
ATOM 2511 O O . ASP B 1 148 ? -32.110 79.588 29.593 1.00 20.51 148 ASP B O 1
ATOM 2516 N N . LYS B 1 149 ? -34.066 80.012 30.591 1.00 19.73 149 LYS B N 1
ATOM 2517 C CA . LYS B 1 149 ? -33.887 81.472 30.524 1.00 17.23 149 LYS B CA 1
ATOM 2518 C C . LYS B 1 149 ? -32.604 81.922 31.222 1.00 23.20 149 LYS B C 1
ATOM 2519 O O . LYS B 1 149 ? -31.997 82.907 30.794 1.00 22.38 149 LYS B O 1
ATOM 2525 N N . TRP B 1 150 ? -32.193 81.266 32.315 1.00 20.50 150 TRP B N 1
ATOM 2526 C CA . TRP B 1 150 ? -30.988 81.741 32.995 1.00 16.95 150 TRP B CA 1
ATOM 2527 C C . TRP B 1 150 ? -29.732 81.316 32.247 1.00 22.70 150 TRP B C 1
ATOM 2528 O O . TRP B 1 150 ? -28.717 82.034 32.240 1.00 21.33 150 TRP B O 1
ATOM 2539 N N . ASP B 1 151 ? -29.794 80.171 31.581 1.00 21.54 151 ASP B N 1
ATOM 2540 C CA . ASP B 1 151 ? -28.680 79.791 30.738 1.00 22.48 151 ASP B CA 1
ATOM 2541 C C . ASP B 1 151 ? -28.498 80.843 29.625 1.00 23.32 151 ASP B C 1
ATOM 2542 O O . ASP B 1 151 ? -27.380 81.213 29.298 1.00 23.88 151 ASP B O 1
ATOM 2547 N N . VAL B 1 152 ? -29.608 81.307 29.062 1.00 23.30 152 VAL B N 1
ATOM 2548 C CA . VAL B 1 152 ? -29.562 82.339 28.011 1.00 21.34 152 VAL B CA 1
ATOM 2549 C C . VAL B 1 152 ? -29.073 83.681 28.561 1.00 23.78 152 VAL B C 1
ATOM 2550 O O . VAL B 1 152 ? -28.184 84.297 27.984 1.00 26.97 152 VAL B O 1
ATOM 2554 N N . VAL B 1 153 ? -29.609 84.115 29.709 1.00 24.71 153 VAL B N 1
ATOM 2555 C CA . VAL B 1 153 ? -29.109 85.323 30.374 1.00 22.10 153 VAL B CA 1
ATOM 2556 C C . VAL B 1 153 ? -27.622 85.250 30.722 1.00 32.76 153 VAL B C 1
ATOM 2557 O O . VAL B 1 153 ? -26.904 86.245 30.600 1.00 30.80 153 VAL B O 1
ATOM 2561 N N . ARG B 1 154 ? -27.132 84.085 31.144 1.00 25.95 154 ARG B N 1
ATOM 2562 C CA . ARG B 1 154 ? -25.709 83.966 31.467 1.00 26.13 154 ARG B CA 1
ATOM 2563 C C . ARG B 1 154 ? -24.834 84.197 30.229 1.00 36.53 154 ARG B C 1
ATOM 2564 O O . ARG B 1 154 ? -23.714 84.697 30.343 1.00 36.09 154 ARG B O 1
ATOM 2572 N N . GLU B 1 155 ? -25.351 83.847 29.055 1.00 31.80 155 GLU B N 1
ATOM 2573 C CA . GLU B 1 155 ? -24.640 84.108 27.814 1.00 34.68 155 GLU B CA 1
ATOM 2574 C C . GLU B 1 155 ? -24.846 85.554 27.336 1.00 52.75 155 GLU B C 1
ATOM 2575 O O . GLU B 1 155 ? -23.907 86.198 26.869 1.00 52.41 155 GLU B O 1
ATOM 2581 N N . ASN B 1 156 ? -26.067 86.065 27.466 1.00 37.32 156 ASN B N 1
ATOM 2582 C CA . ASN B 1 156 ? -26.363 87.441 27.057 1.00 42.54 156 ASN B CA 1
ATOM 2583 C C . ASN B 1 156 ? -27.345 88.152 27.982 1.00 25.77 156 ASN B C 1
ATOM 2584 O O . ASN B 1 156 ? -28.548 87.986 27.865 1.00 33.06 156 ASN B O 1
ATOM 2589 N N . SER B 1 157 ? -26.805 88.997 28.843 1.00 27.12 157 SER B N 1
ATOM 2590 C CA . SER B 1 157 ? -27.567 89.693 29.865 1.00 36.59 157 SER B CA 1
ATOM 2591 C C . SER B 1 157 ? -28.672 90.604 29.330 1.00 32.97 157 SER B C 1
ATOM 2592 O O . SER B 1 157 ? -29.575 90.989 30.078 1.00 32.66 157 SER B O 1
ATOM 2595 N N . ASN B 1 158 ? -28.603 90.947 28.046 1.00 30.94 158 ASN B N 1
ATOM 2596 C CA . ASN B 1 158 ? -29.566 91.887 27.479 1.00 31.42 158 ASN B CA 1
ATOM 2597 C C . ASN B 1 158 ? -30.910 91.261 27.155 1.00 27.85 158 ASN B C 1
ATOM 2598 O O . ASN B 1 158 ? -31.883 91.986 26.920 1.00 33.70 158 ASN B O 1
ATOM 2603 N N . VAL B 1 159 ? -30.999 89.923 27.130 1.00 29.53 159 VAL B N 1
ATOM 2604 C CA . VAL B 1 159 ? -32.259 89.308 26.684 1.00 30.91 159 VAL B CA 1
ATOM 2605 C C . VAL B 1 159 ? -33.384 89.773 27.596 1.00 27.31 159 VAL B C 1
ATOM 2606 O O . VAL B 1 159 ? -33.203 89.912 28.807 1.00 27.31 159 VAL B O 1
ATOM 2610 N N . PRO B 1 160 ? -34.530 90.107 26.999 1.00 35.74 160 PRO B N 1
ATOM 2611 C CA . PRO B 1 160 ? -35.620 90.760 27.735 1.00 35.74 160 PRO B CA 1
ATOM 2612 C C . PRO B 1 160 ? -36.491 89.790 28.537 1.00 29.16 160 PRO B C 1
ATOM 2613 O O . PRO B 1 160 ? -37.637 89.562 28.165 1.00 35.23 160 PRO B O 1
ATOM 2617 N N . VAL B 1 161 ? -35.955 89.235 29.618 1.00 24.51 161 VAL B N 1
ATOM 2618 C CA . VAL B 1 161 ? -36.744 88.326 30.458 1.00 26.75 161 VAL B CA 1
ATOM 2619 C C . VAL B 1 161 ? -37.070 88.971 31.813 1.00 29.63 161 VAL B C 1
ATOM 2620 O O . VAL B 1 161 ? -36.368 89.890 32.257 1.00 31.37 161 VAL B O 1
ATOM 2624 N N . ASP B 1 162 ? -38.136 88.479 32.445 1.00 26.82 162 ASP B N 1
ATOM 2625 C CA . ASP B 1 162 ? -38.551 88.899 33.789 1.00 26.47 162 ASP B CA 1
ATOM 2626 C C . ASP B 1 162 ? -37.576 88.425 34.872 1.00 35.30 162 ASP B C 1
ATOM 2627 O O . ASP B 1 162 ? -36.856 87.448 34.679 1.00 28.33 162 ASP B O 1
ATOM 2632 N N . LYS B 1 163 ? -37.576 89.116 36.011 1.00 26.24 163 LYS B N 1
ATOM 2633 C CA . LYS B 1 163 ? -36.804 88.718 37.213 1.00 25.12 163 LYS B CA 1
ATOM 2634 C C . LYS B 1 163 ? -35.289 88.658 37.026 1.00 29.81 163 LYS B C 1
ATOM 2635 O O . LYS B 1 163 ? -34.588 88.015 37.808 1.00 25.49 163 LYS B O 1
ATOM 2641 N N . LYS B 1 164 ? -34.768 89.341 36.008 1.00 28.03 164 LYS B N 1
ATOM 2642 C CA . LYS B 1 164 ? -33.322 89.318 35.745 1.00 26.12 164 LYS B CA 1
ATOM 2643 C C . LYS B 1 164 ? -32.515 89.918 36.873 1.00 25.90 164 LYS B C 1
ATOM 2644 O O . LYS B 1 164 ? -31.401 89.477 37.147 1.00 27.41 164 LYS B O 1
ATOM 2650 N N . GLU B 1 165 ? -33.070 90.931 37.537 1.00 30.69 165 GLU B N 1
ATOM 2651 C CA . GLU B 1 165 ? -32.354 91.602 38.620 1.00 33.83 165 GLU B CA 1
ATOM 2652 C C . GLU B 1 165 ? -32.124 90.628 39.772 1.00 27.73 165 GLU B C 1
ATOM 2653 O O . GLU B 1 165 ? -31.026 90.522 40.298 1.00 27.50 165 GLU B O 1
ATOM 2659 N N . ARG B 1 166 ? -33.171 89.912 40.151 1.00 28.24 166 ARG B N 1
ATOM 2660 C CA . ARG B 1 166 ? -33.034 88.928 41.219 1.00 24.26 166 ARG B CA 1
ATOM 2661 C C . ARG B 1 166 ? -32.049 87.839 40.787 1.00 25.10 166 ARG B C 1
ATOM 2662 O O . ARG B 1 166 ? -31.207 87.411 41.578 1.00 23.38 166 ARG B O 1
ATOM 2670 N N . PHE B 1 167 ? -32.123 87.420 39.521 1.00 23.04 167 PHE B N 1
ATOM 2671 C CA . PHE B 1 167 ? -31.157 86.435 39.056 1.00 24.42 167 PHE B CA 1
ATOM 2672 C C . PHE B 1 167 ? -29.719 86.959 39.118 1.00 26.91 167 PHE B C 1
ATOM 2673 O O . PHE B 1 167 ? -28.804 86.260 39.551 1.00 26.32 167 PHE B O 1
ATOM 2681 N N . LEU B 1 168 ? -29.508 88.202 38.678 1.00 27.92 168 LEU B N 1
ATOM 2682 C CA . LEU B 1 168 ? -28.145 88.716 38.589 1.00 30.53 168 LEU B CA 1
ATOM 2683 C C . LEU B 1 168 ? -27.521 88.885 39.981 1.00 24.94 168 LEU B C 1
ATOM 2684 O O . LEU B 1 168 ? -26.344 88.621 40.166 1.00 28.30 168 LEU B O 1
ATOM 2689 N N . ASN B 1 169 ? -28.326 89.293 40.960 1.00 27.94 169 ASN B N 1
ATOM 2690 C CA . ASN B 1 169 ? -27.852 89.351 42.345 1.00 29.02 169 ASN B CA 1
ATOM 2691 C C . ASN B 1 169 ? -27.392 87.979 42.848 1.00 31.78 169 ASN B C 1
ATOM 2692 O O . ASN B 1 169 ? -26.321 87.849 43.449 1.00 30.47 169 ASN B O 1
ATOM 2697 N N . LEU B 1 170 ? -28.215 86.959 42.602 1.00 26.18 170 LEU B N 1
ATOM 2698 C CA . LEU B 1 170 ? -27.869 85.579 42.966 1.00 27.29 170 LEU B CA 1
ATOM 2699 C C . LEU B 1 170 ? -26.623 85.099 42.216 1.00 27.38 170 LEU B C 1
ATOM 2700 O O . LEU B 1 170 ? -25.737 84.490 42.797 1.00 28.88 170 LEU B O 1
ATOM 2705 N N . TYR B 1 171 ? -26.577 85.382 40.916 1.00 28.24 171 TYR B N 1
ATOM 2706 C CA . TYR B 1 171 ? -25.454 84.989 40.066 1.00 29.04 171 TYR B CA 1
ATOM 2707 C C . TYR B 1 171 ? -24.126 85.537 40.622 1.00 35.46 171 TYR B C 1
ATOM 2708 O O . TYR B 1 171 ? -23.137 84.806 40.730 1.00 34.32 171 TYR B O 1
ATOM 2717 N N . ASN B 1 172 ? -24.124 86.807 41.012 1.00 31.33 172 ASN B N 1
ATOM 2718 C CA . ASN B 1 172 ? -22.932 87.436 41.588 1.00 39.90 172 ASN B CA 1
ATOM 2719 C C . ASN B 1 172 ? -22.499 86.779 42.900 1.00 37.59 172 ASN B C 1
ATOM 2720 O O . ASN B 1 172 ? -21.308 86.657 43.172 1.00 45.09 172 ASN B O 1
ATOM 2725 N N . GLN B 1 173 ? -23.457 86.347 43.712 1.00 32.05 173 GLN B N 1
ATOM 2726 C CA . GLN B 1 173 ? -23.113 85.664 44.958 1.00 30.43 173 GLN B CA 1
ATOM 2727 C C . GLN B 1 173 ? -22.533 84.278 44.692 1.00 39.44 173 GLN B C 1
ATOM 2728 O O . GLN B 1 173 ? -21.684 83.797 45.436 1.00 39.04 173 GLN B O 1
ATOM 2734 N N . LEU B 1 174 ? -23.013 83.630 43.638 1.00 37.87 174 LEU B N 1
ATOM 2735 C CA . LEU B 1 174 ? -22.520 82.306 43.271 1.00 47.33 174 LEU B CA 1
ATOM 2736 C C . LEU B 1 174 ? -21.072 82.386 42.838 1.00 48.85 174 LEU B C 1
ATOM 2737 O O . LEU B 1 174 ? -20.246 81.564 43.230 1.00 50.19 174 LEU B O 1
ATOM 2742 N N . LEU B 1 175 ? -20.778 83.389 42.014 1.00 48.09 175 LEU B N 1
ATOM 2743 C CA . LEU B 1 175 ? -19.444 83.559 41.457 1.00 54.29 175 LEU B CA 1
ATOM 2744 C C . LEU B 1 175 ? -18.417 83.809 42.569 1.00 48.04 175 LEU B C 1
ATOM 2745 O O . LEU B 1 175 ? -17.240 83.490 42.420 1.00 56.90 175 LEU B O 1
ATOM 2750 N N . LYS B 1 176 ? -18.876 84.332 43.700 1.00 45.95 176 LYS B N 1
ATOM 2751 C CA . LYS B 1 176 ? -18.006 84.538 44.860 1.00 50.61 176 LYS B CA 1
ATOM 2752 C C . LYS B 1 176 ? -17.675 83.246 45.610 1.00 59.37 176 LYS B C 1
ATOM 2753 O O . LYS B 1 176 ? -17.156 83.290 46.722 1.00 59.83 176 LYS B O 1
ATOM 2759 N N . ILE B 1 177 ? -17.982 82.102 45.008 1.00 70.97 177 ILE B N 1
ATOM 2760 C CA . ILE B 1 177 ? -17.753 80.806 45.646 1.00 63.67 177 ILE B CA 1
ATOM 2761 C C . ILE B 1 177 ? -16.850 79.926 44.786 1.00 68.62 177 ILE B C 1
ATOM 2762 O O . ILE B 1 177 ? -15.653 79.797 45.051 1.00 83.51 177 ILE B O 1
ATOM 2767 N N . MET C 1 1 ? 8.109 31.728 -6.810 1.00 67.18 1 MET C N 1
ATOM 2768 C CA . MET C 1 1 ? 6.678 31.443 -6.841 1.00 71.92 1 MET C CA 1
ATOM 2769 C C . MET C 1 1 ? 6.064 31.791 -8.199 1.00 69.67 1 MET C C 1
ATOM 2770 O O . MET C 1 1 ? 6.759 32.243 -9.114 1.00 59.69 1 MET C O 1
ATOM 2775 N N . VAL C 1 2 ? 4.756 31.584 -8.324 1.00 62.44 2 VAL C N 1
ATOM 2776 C CA . VAL C 1 2 ? 4.061 31.919 -9.559 1.00 46.49 2 VAL C CA 1
ATOM 2777 C C . VAL C 1 2 ? 3.797 33.421 -9.665 1.00 41.32 2 VAL C C 1
ATOM 2778 O O . VAL C 1 2 ? 3.614 34.120 -8.661 1.00 40.85 2 VAL C O 1
ATOM 2782 N N . GLU C 1 3 ? 3.783 33.908 -10.897 1.00 29.55 3 GLU C N 1
ATOM 2783 C CA . GLU C 1 3 ? 3.530 35.298 -11.181 1.00 27.90 3 GLU C CA 1
ATOM 2784 C C . GLU C 1 3 ? 2.042 35.716 -11.026 1.00 30.08 3 GLU C C 1
ATOM 2785 O O . GLU C 1 3 ? 1.733 36.781 -10.511 1.00 34.62 3 GLU C O 1
ATOM 2791 N N . TYR C 1 4 ? 1.136 34.866 -11.499 1.00 31.78 4 TYR C N 1
ATOM 2792 C CA . TYR C 1 4 ? -0.302 35.180 -11.588 1.00 26.74 4 TYR C CA 1
ATOM 2793 C C . TYR C 1 4 ? -1.129 34.132 -10.896 1.00 31.72 4 TYR C C 1
ATOM 2794 O O . TYR C 1 4 ? -0.723 32.983 -10.829 1.00 29.17 4 TYR C O 1
ATOM 2803 N N . HIS C 1 5 ? -2.310 34.511 -10.411 1.00 23.29 5 HIS C N 1
ATOM 2804 C CA . HIS C 1 5 ? -3.318 33.499 -10.099 1.00 21.69 5 HIS C CA 1
ATOM 2805 C C . HIS C 1 5 ? -4.252 33.441 -11.313 1.00 24.66 5 HIS C C 1
ATOM 2806 O O . HIS C 1 5 ? -4.742 34.475 -11.766 1.00 25.05 5 HIS C O 1
ATOM 2813 N N . ILE C 1 6 ? -4.449 32.251 -11.852 1.00 20.59 6 ILE C N 1
ATOM 2814 C CA . ILE C 1 6 ? -5.242 32.064 -13.073 1.00 23.50 6 ILE C CA 1
ATOM 2815 C C . ILE C 1 6 ? -6.363 31.069 -12.787 1.00 23.86 6 ILE C C 1
ATOM 2816 O O . ILE C 1 6 ? -6.258 29.881 -13.139 1.00 25.15 6 ILE C O 1
ATOM 2821 N N . PRO C 1 7 ? -7.451 31.539 -12.144 1.00 22.23 7 PRO C N 1
ATOM 2822 C CA . PRO C 1 7 ? -8.442 30.539 -11.730 1.00 21.32 7 PRO C CA 1
ATOM 2823 C C . PRO C 1 7 ? -9.145 29.869 -12.898 1.00 21.56 7 PRO C C 1
ATOM 2824 O O . PRO C 1 7 ? -9.468 30.531 -13.893 1.00 22.79 7 PRO C O 1
ATOM 2828 N N . SER C 1 8 ? -9.390 28.565 -12.773 1.00 17.01 8 SER C N 1
ATOM 2829 C CA . SER C 1 8 ? -10.266 27.871 -13.717 1.00 18.99 8 SER C CA 1
ATOM 2830 C C . SER C 1 8 ? -11.732 28.303 -13.518 1.00 20.78 8 SER C C 1
ATOM 2831 O O . SER C 1 8 ? -12.069 28.917 -12.503 1.00 18.37 8 SER C O 1
ATOM 2834 N N . TRP C 1 9 ? -12.594 28.002 -14.487 1.00 20.38 9 TRP C N 1
ATOM 2835 C CA . TRP C 1 9 ? -14.028 28.213 -14.282 1.00 16.37 9 TRP C CA 1
ATOM 2836 C C . TRP C 1 9 ? -14.527 27.406 -13.102 1.00 20.82 9 TRP C C 1
ATOM 2837 O O . TRP C 1 9 ? -15.459 27.826 -12.389 1.00 19.10 9 TRP C O 1
ATOM 2848 N N . ASP C 1 10 ? -13.936 26.224 -12.916 1.00 21.99 10 ASP C N 1
ATOM 2849 C CA . ASP C 1 10 ? -14.282 25.372 -11.789 1.00 22.79 10 ASP C CA 1
ATOM 2850 C C . ASP C 1 10 ? -14.027 26.122 -10.497 1.00 15.19 10 ASP C C 1
ATOM 2851 O O . ASP C 1 10 ? -14.858 26.086 -9.599 1.00 18.56 10 ASP C O 1
ATOM 2856 N N . GLU C 1 11 ? -12.885 26.800 -10.404 1.00 17.70 11 GLU C N 1
ATOM 2857 C CA . GLU C 1 11 ? -12.571 27.584 -9.205 1.00 18.43 11 GLU C CA 1
ATOM 2858 C C . GLU C 1 11 ? -13.551 28.747 -9.053 1.00 19.36 11 GLU C C 1
ATOM 2859 O O . GLU C 1 11 ? -14.005 29.028 -7.954 1.00 19.98 11 GLU C O 1
ATOM 2865 N N . ILE C 1 12 ? -13.875 29.417 -10.160 1.00 17.95 12 ILE C N 1
ATOM 2866 C CA . ILE C 1 12 ? -14.840 30.530 -10.081 1.00 17.27 12 ILE C CA 1
ATOM 2867 C C . ILE C 1 12 ? -16.174 30.051 -9.544 1.00 15.99 12 ILE C C 1
ATOM 2868 O O . ILE C 1 12 ? -16.808 30.738 -8.725 1.00 15.24 12 ILE C O 1
ATOM 2873 N N . GLU C 1 13 ? -16.624 28.872 -10.001 1.00 16.34 13 GLU C N 1
ATOM 2874 C CA . GLU C 1 13 ? -17.879 28.320 -9.481 1.00 17.75 13 GLU C CA 1
ATOM 2875 C C . GLU C 1 13 ? -17.790 28.117 -7.971 1.00 15.91 13 GLU C C 1
ATOM 2876 O O . GLU C 1 13 ? -18.737 28.392 -7.224 1.00 16.92 13 GLU C O 1
ATOM 2882 N N . ASP C 1 14 ? -16.654 27.593 -7.529 1.00 17.11 14 ASP C N 1
ATOM 2883 C CA . ASP C 1 14 ? -16.460 27.348 -6.097 1.00 17.42 14 ASP C CA 1
ATOM 2884 C C . ASP C 1 14 ? -16.408 28.662 -5.291 1.00 15.32 14 ASP C C 1
ATOM 2885 O O . ASP C 1 14 ? -16.895 28.714 -4.156 1.00 18.45 14 ASP C O 1
ATOM 2890 N N . ALA C 1 15 ? -15.859 29.713 -5.900 1.00 15.04 15 ALA C N 1
ATOM 2891 C CA . ALA C 1 15 ? -15.817 31.022 -5.252 1.00 18.68 15 ALA C CA 1
ATOM 2892 C C . ALA C 1 15 ? -17.245 31.510 -5.054 1.00 16.55 15 ALA C C 1
ATOM 2893 O O . ALA C 1 15 ? -17.604 32.003 -3.982 1.00 14.83 15 ALA C O 1
ATOM 2895 N N . VAL C 1 16 ? -18.052 31.382 -6.099 1.00 15.48 16 VAL C N 1
ATOM 2896 C CA . VAL C 1 16 ? -19.456 31.798 -6.005 1.00 12.48 16 VAL C CA 1
ATOM 2897 C C . VAL C 1 16 ? -20.240 30.948 -4.980 1.00 19.20 16 VAL C C 1
ATOM 2898 O O . VAL C 1 16 ? -20.981 31.492 -4.172 1.00 15.32 16 VAL C O 1
ATOM 2902 N N . PHE C 1 17 ? -20.036 29.624 -4.994 1.00 17.56 17 PHE C N 1
ATOM 2903 C CA . PHE C 1 17 ? -20.602 28.736 -3.960 1.00 17.70 17 PHE C CA 1
ATOM 2904 C C . PHE C 1 17 ? -20.220 29.201 -2.553 1.00 17.49 17 PHE C C 1
ATOM 2905 O O . PHE C 1 17 ? -21.053 29.241 -1.639 1.00 19.00 17 PHE C O 1
ATOM 2913 N N . SER C 1 18 ? -18.941 29.532 -2.379 1.00 15.73 18 SER C N 1
ATOM 2914 C CA . SER C 1 18 ? -18.455 29.951 -1.071 1.00 20.48 18 SER C CA 1
ATOM 2915 C C . SER C 1 18 ? -19.168 31.211 -0.570 1.00 18.24 18 SER C C 1
ATOM 2916 O O . SER C 1 18 ? -19.582 31.293 0.611 1.00 18.56 18 SER C O 1
ATOM 2919 N N . ILE C 1 19 ? -19.329 32.188 -1.465 1.00 14.83 19 ILE C N 1
ATOM 2920 C CA . ILE C 1 19 ? -20.001 33.424 -1.098 1.00 15.79 19 ILE C CA 1
ATOM 2921 C C . ILE C 1 19 ? -21.479 33.157 -0.851 1.00 17.55 19 ILE C C 1
ATOM 2922 O O . ILE C 1 19 ? -22.043 33.687 0.098 1.00 16.39 19 ILE C O 1
ATOM 2927 N N . GLY C 1 20 ? -22.096 32.325 -1.686 1.00 17.01 20 GLY C N 1
ATOM 2928 C CA . GLY C 1 20 ? -23.511 32.011 -1.518 1.00 15.65 20 GLY C CA 1
ATOM 2929 C C . GLY C 1 20 ? -23.767 31.336 -0.175 1.00 20.38 20 GLY C C 1
ATOM 2930 O O . GLY C 1 20 ? -24.707 31.685 0.542 1.00 17.76 20 GLY C O 1
ATOM 2931 N N . GLU C 1 21 ? -22.901 30.395 0.182 1.00 16.32 21 GLU C N 1
ATOM 2932 C CA . GLU C 1 21 ? -23.010 29.714 1.480 1.00 17.50 21 GLU C CA 1
ATOM 2933 C C . GLU C 1 21 ? -22.850 30.692 2.644 1.00 17.21 21 GLU C C 1
ATOM 2934 O O . GLU C 1 21 ? -23.567 30.595 3.649 1.00 17.42 21 GLU C O 1
ATOM 2940 N N . ALA C 1 22 ? -21.949 31.658 2.490 1.00 16.69 22 ALA C N 1
ATOM 2941 C CA . ALA C 1 22 ? -21.712 32.644 3.548 1.00 15.92 22 ALA C CA 1
ATOM 2942 C C . ALA C 1 22 ? -22.893 33.584 3.672 1.00 19.74 22 ALA C C 1
ATOM 2943 O O . ALA C 1 22 ? -23.286 33.970 4.777 1.00 16.51 22 ALA C O 1
ATOM 2945 N N . LEU C 1 23 ? -23.502 33.947 2.536 1.00 14.30 23 LEU C N 1
ATOM 2946 C CA . LEU C 1 23 ? -24.707 34.780 2.603 1.00 15.93 23 LEU C CA 1
ATOM 2947 C C . LEU C 1 23 ? -25.815 34.072 3.372 1.00 18.22 23 LEU C C 1
ATOM 2948 O O . LEU C 1 23 ? -26.498 34.687 4.156 1.00 18.12 23 LEU C O 1
ATOM 2953 N N . VAL C 1 24 ? -25.987 32.780 3.118 1.00 16.10 24 VAL C N 1
ATOM 2954 C CA . VAL C 1 24 ? -27.071 32.068 3.765 1.00 18.43 24 VAL C CA 1
ATOM 2955 C C . VAL C 1 24 ? -26.749 31.945 5.263 1.00 23.57 24 VAL C C 1
ATOM 2956 O O . VAL C 1 24 ? -27.588 32.261 6.106 1.00 22.15 24 VAL C O 1
ATOM 2960 N N . LYS C 1 25 ? -25.524 31.544 5.592 1.00 19.74 25 LYS C N 1
ATOM 2961 C CA . LYS C 1 25 ? -25.197 31.349 7.017 1.00 17.67 25 LYS C CA 1
ATOM 2962 C C . LYS C 1 25 ? -25.219 32.632 7.819 1.00 24.19 25 LYS C C 1
ATOM 2963 O O . LYS C 1 25 ? -25.483 32.593 9.021 1.00 20.83 25 LYS C O 1
ATOM 2969 N N . SER C 1 26 ? -24.933 33.767 7.183 1.00 17.27 26 SER C N 1
ATOM 2970 C CA . SER C 1 26 ? -24.856 35.030 7.903 1.00 18.86 26 SER C CA 1
ATOM 2971 C C . SER C 1 26 ? -26.164 35.812 7.911 1.00 20.31 26 SER C C 1
ATOM 2972 O O . SER C 1 26 ? -26.206 36.955 8.364 1.00 25.27 26 SER C O 1
ATOM 2975 N N . ASN C 1 27 ? -27.222 35.191 7.412 1.00 18.48 27 ASN C N 1
ATOM 2976 C CA . ASN C 1 27 ? -28.519 35.818 7.391 1.00 25.72 27 ASN C CA 1
ATOM 2977 C C . ASN C 1 27 ? -28.492 37.075 6.528 1.00 26.60 27 ASN C C 1
ATOM 2978 O O . ASN C 1 27 ? -28.940 38.138 6.942 1.00 28.53 27 ASN C O 1
ATOM 2983 N N . TYR C 1 28 ? -27.943 36.962 5.325 1.00 22.03 28 TYR C N 1
ATOM 2984 C CA . TYR C 1 28 ? -28.035 38.088 4.417 1.00 18.64 28 TYR C CA 1
ATOM 2985 C C . TYR C 1 28 ? -28.389 37.609 3.013 1.00 18.70 28 TYR C C 1
ATOM 2986 O O . TYR C 1 28 ? -27.515 37.521 2.153 1.00 21.29 28 TYR C O 1
ATOM 2995 N N . ILE C 1 29 ? -29.654 37.286 2.815 1.00 20.60 29 ILE C N 1
ATOM 2996 C CA . ILE C 1 29 ? -30.175 37.011 1.479 1.00 17.49 29 ILE C CA 1
ATOM 2997 C C . ILE C 1 29 ? -30.544 38.349 0.829 1.00 18.29 29 ILE C C 1
ATOM 2998 O O . ILE C 1 29 ? -31.486 38.995 1.266 1.00 19.34 29 ILE C O 1
ATOM 3003 N N . PRO C 1 30 ? -29.789 38.774 -0.208 1.00 19.92 30 PRO C N 1
ATOM 3004 C CA . PRO C 1 30 ? -30.073 40.085 -0.828 1.00 19.72 30 PRO C CA 1
ATOM 3005 C C . PRO C 1 30 ? -31.425 40.117 -1.531 1.00 19.32 30 PRO C C 1
ATOM 3006 O O . PRO C 1 30 ? -31.857 39.126 -2.139 1.00 19.64 30 PRO C O 1
ATOM 3010 N N . ASP C 1 31 ? -32.068 41.279 -1.503 1.00 17.10 31 ASP C N 1
ATOM 3011 C CA . ASP C 1 31 ? -33.215 41.543 -2.356 1.00 17.17 31 ASP C CA 1
ATOM 3012 C C . ASP C 1 31 ? -32.746 41.887 -3.775 1.00 13.93 31 ASP C C 1
ATOM 3013 O O . ASP C 1 31 ? -33.428 41.611 -4.770 1.00 16.95 31 ASP C O 1
ATOM 3018 N N . VAL C 1 32 ? -31.611 42.565 -3.839 1.00 15.50 32 VAL C N 1
ATOM 3019 C CA . VAL C 1 32 ? -31.079 43.086 -5.110 1.00 15.63 32 VAL C CA 1
ATOM 3020 C C . VAL C 1 32 ? -29.595 42.873 -5.158 1.00 16.04 32 VAL C C 1
ATOM 3021 O O . VAL C 1 32 ? -28.900 43.193 -4.197 1.00 16.48 32 VAL C O 1
ATOM 3025 N N . LEU C 1 33 ? -29.099 42.347 -6.280 1.00 13.71 33 LEU C N 1
ATOM 3026 C CA . LEU C 1 33 ? -27.665 42.372 -6.559 1.00 14.97 33 LEU C CA 1
ATOM 3027 C C . LEU C 1 33 ? -27.320 43.582 -7.397 1.00 15.06 33 LEU C C 1
ATOM 3028 O O . LEU C 1 33 ? -28.023 43.866 -8.368 1.00 20.02 33 LEU C O 1
ATOM 3033 N N . ILE C 1 34 ? -26.247 44.279 -7.033 1.00 13.50 34 ILE C N 1
ATOM 3034 C CA . ILE C 1 34 ? -25.728 45.343 -7.883 1.00 13.79 34 ILE C CA 1
ATOM 3035 C C . ILE C 1 34 ? -24.395 44.848 -8.461 1.00 16.94 34 ILE C C 1
ATOM 3036 O O . ILE C 1 34 ? -23.398 44.718 -7.754 1.00 16.32 34 ILE C O 1
ATOM 3041 N N . ALA C 1 35 ? -24.388 44.551 -9.750 1.00 14.49 35 ALA C N 1
ATOM 3042 C CA . ALA C 1 35 ? -23.183 44.081 -10.386 1.00 14.22 35 ALA C CA 1
ATOM 3043 C C . ALA C 1 35 ? -22.314 45.272 -10.753 1.00 15.47 35 ALA C C 1
ATOM 3044 O O . ALA C 1 35 ? -22.762 46.200 -11.437 1.00 14.58 35 ALA C O 1
ATOM 3046 N N . VAL C 1 36 ? -21.067 45.261 -10.301 1.00 11.88 36 VAL C N 1
ATOM 3047 C CA . VAL C 1 36 ? -20.100 46.222 -10.798 1.00 12.55 36 VAL C CA 1
ATOM 3048 C C . VAL C 1 36 ? -19.690 45.870 -12.228 1.00 14.74 36 VAL C C 1
ATOM 3049 O O . VAL C 1 36 ? -19.109 44.813 -12.461 1.00 14.26 36 VAL C O 1
ATOM 3053 N N . LEU C 1 37 ? -20.017 46.728 -13.196 1.00 14.28 37 LEU C N 1
ATOM 3054 C CA . LEU C 1 37 ? -19.681 46.437 -14.594 1.00 12.24 37 LEU C CA 1
ATOM 3055 C C . LEU C 1 37 ? -18.220 46.790 -14.831 1.00 16.27 37 LEU C C 1
ATOM 3056 O O . LEU C 1 37 ? -17.767 47.821 -14.347 1.00 16.77 37 LEU C O 1
ATOM 3061 N N . THR C 1 38 ? -17.468 45.956 -15.550 1.00 14.40 38 THR C N 1
ATOM 3062 C CA . THR C 1 38 ? -17.969 44.726 -16.131 1.00 11.42 38 THR C CA 1
ATOM 3063 C C . THR C 1 38 ? -17.377 43.469 -15.479 1.00 15.03 38 THR C C 1
ATOM 3064 O O . THR C 1 38 ? -17.778 42.373 -15.835 1.00 14.44 38 THR C O 1
ATOM 3068 N N . GLY C 1 39 ? -16.410 43.619 -14.567 1.00 15.93 39 GLY C N 1
ATOM 3069 C CA . GLY C 1 39 ? -15.842 42.453 -13.892 1.00 16.81 39 GLY C CA 1
ATOM 3070 C C . GLY C 1 39 ? -16.805 41.708 -12.972 1.00 17.23 39 GLY C C 1
ATOM 3071 O O . GLY C 1 39 ? -16.619 40.522 -12.718 1.00 18.17 39 GLY C O 1
ATOM 3072 N N . GLY C 1 40 ? -17.814 42.387 -12.426 1.00 13.23 40 GLY C N 1
ATOM 3073 C CA . GLY C 1 40 ? -18.776 41.724 -11.541 1.00 14.12 40 GLY C CA 1
ATOM 3074 C C . GLY C 1 40 ? -19.936 41.054 -12.261 1.00 13.06 40 GLY C C 1
ATOM 3075 O O . GLY C 1 40 ? -20.773 40.401 -11.650 1.00 13.97 40 GLY C O 1
ATOM 3076 N N . ILE C 1 41 ? -19.998 41.225 -13.583 1.00 15.39 41 ILE C N 1
ATOM 3077 C CA A ILE C 1 41 ? -21.033 40.664 -14.443 0.53 20.58 41 ILE C CA 1
ATOM 3078 C CA B ILE C 1 41 ? -21.183 40.720 -14.259 0.47 19.34 41 ILE C CA 1
ATOM 3079 C C . ILE C 1 41 ? -21.251 39.172 -14.266 1.00 16.95 41 ILE C C 1
ATOM 3080 O O . ILE C 1 41 ? -22.343 38.650 -13.988 1.00 15.76 41 ILE C O 1
ATOM 3089 N N . ILE C 1 42 ? -20.168 38.448 -14.472 1.00 13.51 42 ILE C N 1
ATOM 3090 C CA . ILE C 1 42 ? -20.274 37.003 -14.458 1.00 18.61 42 ILE C CA 1
ATOM 3091 C C . ILE C 1 42 ? -20.447 36.481 -12.993 1.00 16.58 42 ILE C C 1
ATOM 3092 O O . ILE C 1 42 ? -21.347 35.646 -12.756 1.00 17.62 42 ILE C O 1
ATOM 3097 N N . PRO C 1 43 ? -19.670 37.002 -12.012 1.00 16.80 43 PRO C N 1
ATOM 3098 C CA . PRO C 1 43 ? -19.974 36.615 -10.618 1.00 14.59 43 PRO C CA 1
ATOM 3099 C C . PRO C 1 43 ? -21.427 36.898 -10.217 1.00 15.66 43 PRO C C 1
ATOM 3100 O O . PRO C 1 43 ? -22.069 36.071 -9.561 1.00 15.35 43 PRO C O 1
ATOM 3104 N N . ALA C 1 44 ? -21.969 38.059 -10.586 1.00 13.74 44 ALA C N 1
ATOM 3105 C CA . ALA C 1 44 ? -23.341 38.354 -10.176 1.00 13.36 44 ALA C CA 1
ATOM 3106 C C . ALA C 1 44 ? -24.337 37.393 -10.818 1.00 15.73 44 ALA C C 1
ATOM 3107 O O . ALA C 1 44 ? -25.277 36.945 -10.181 1.00 13.59 44 ALA C O 1
ATOM 3109 N N . LYS C 1 45 ? -24.175 37.110 -12.112 1.00 12.12 45 LYS C N 1
ATOM 3110 C CA . LYS C 1 45 ? -25.094 36.194 -12.749 1.00 13.19 45 LYS C CA 1
ATOM 3111 C C . LYS C 1 45 ? -25.019 34.800 -12.142 1.00 12.84 45 LYS C C 1
ATOM 3112 O O . LYS C 1 45 ? -26.063 34.170 -11.889 1.00 13.20 45 LYS C O 1
ATOM 3118 N N . LEU C 1 46 ? -23.815 34.321 -11.839 1.00 12.34 46 LEU C N 1
ATOM 3119 C CA . LEU C 1 46 ? -23.717 32.988 -11.224 1.00 13.80 46 LEU C CA 1
ATOM 3120 C C . LEU C 1 46 ? -24.299 32.964 -9.815 1.00 14.56 46 LEU C C 1
ATOM 3121 O O . LEU C 1 46 ? -24.957 31.997 -9.415 1.00 15.37 46 LEU C O 1
ATOM 3126 N N . LEU C 1 47 ? -24.089 34.038 -9.050 1.00 12.70 47 LEU C N 1
ATOM 3127 C CA . LEU C 1 47 ? -24.641 34.108 -7.692 1.00 12.75 47 LEU C CA 1
ATOM 3128 C C . LEU C 1 47 ? -26.150 34.168 -7.762 1.00 12.98 47 LEU C C 1
ATOM 3129 O O . LEU C 1 47 ? -26.847 33.547 -6.962 1.00 12.63 47 LEU C O 1
ATOM 3134 N N . SER C 1 48 ? -26.670 34.902 -8.739 1.00 14.71 48 SER C N 1
ATOM 3135 C CA . SER C 1 48 ? -28.114 34.972 -8.942 1.00 15.26 48 SER C CA 1
ATOM 3136 C C . SER C 1 48 ? -28.720 33.593 -9.227 1.00 15.47 48 SER C C 1
ATOM 3137 O O . SER C 1 48 ? -29.758 33.223 -8.672 1.00 16.63 48 SER C O 1
ATOM 3140 N N . ASP C 1 49 ? -28.079 32.833 -10.117 1.00 15.06 49 ASP C N 1
ATOM 3141 C CA . ASP C 1 49 ? -28.579 31.492 -10.414 1.00 16.36 49 ASP C CA 1
ATOM 3142 C C . ASP C 1 49 ? -28.519 30.589 -9.163 1.00 17.31 49 ASP C C 1
ATOM 3143 O O . ASP C 1 49 ? -29.479 29.872 -8.843 1.00 15.79 49 ASP C O 1
ATOM 3148 N N . LEU C 1 50 ? -27.397 30.650 -8.453 1.00 14.59 50 LEU C N 1
ATOM 3149 C CA . LEU C 1 50 ? -27.199 29.804 -7.263 1.00 14.67 50 LEU C CA 1
ATOM 3150 C C . LEU C 1 50 ? -28.285 30.032 -6.210 1.00 17.57 50 LEU C C 1
ATOM 3151 O O . LEU C 1 50 ? -28.882 29.067 -5.685 1.00 16.45 50 LEU C O 1
ATOM 3156 N N . LEU C 1 51 ? -28.554 31.302 -5.896 1.00 14.97 51 LEU C N 1
ATOM 3157 C CA . LEU C 1 51 ? -29.462 31.633 -4.777 1.00 13.61 51 LEU C CA 1
ATOM 3158 C C . LEU C 1 51 ? -30.874 32.011 -5.244 1.00 17.65 51 LEU C C 1
ATOM 3159 O O . LEU C 1 51 ? -31.715 32.370 -4.439 1.00 20.79 51 LEU C O 1
ATOM 3164 N N . ASP C 1 52 ? -31.125 31.894 -6.544 1.00 15.33 52 ASP C N 1
ATOM 3165 C CA . ASP C 1 52 ? -32.424 32.235 -7.150 1.00 20.02 52 ASP C CA 1
ATOM 3166 C C . ASP C 1 52 ? -32.784 33.675 -6.860 1.00 21.25 52 ASP C C 1
ATOM 3167 O O . ASP C 1 52 ? -33.881 33.973 -6.386 1.00 21.38 52 ASP C O 1
ATOM 3172 N N . LEU C 1 53 ? -31.825 34.573 -7.072 1.00 18.84 53 LEU C N 1
ATOM 3173 C CA . LEU C 1 53 ? -32.062 36.001 -6.863 1.00 19.75 53 LEU C CA 1
ATOM 3174 C C . LEU C 1 53 ? -32.478 36.629 -8.195 1.00 25.73 53 LEU C C 1
ATOM 3175 O O . LEU C 1 53 ? -31.680 36.711 -9.109 1.00 21.79 53 LEU C O 1
ATOM 3180 N N . LYS C 1 54 ? -33.712 37.092 -8.287 1.00 20.40 54 LYS C N 1
ATOM 3181 C CA . LYS C 1 54 ? -34.252 37.479 -9.586 1.00 25.77 54 LYS C CA 1
ATOM 3182 C C . LYS C 1 54 ? -33.986 38.935 -9.966 1.00 22.94 54 LYS C C 1
ATOM 3183 O O . LYS C 1 54 ? -34.217 39.314 -11.121 1.00 23.98 54 LYS C O 1
ATOM 3189 N N . VAL C 1 55 ? -33.527 39.742 -9.015 1.00 16.06 55 VAL C N 1
ATOM 3190 C CA . VAL C 1 55 ? -33.324 41.171 -9.278 1.00 17.66 55 VAL C CA 1
ATOM 3191 C C . VAL C 1 55 ? -31.837 41.509 -9.317 1.00 16.96 55 VAL C C 1
ATOM 3192 O O . VAL C 1 55 ? -31.155 41.576 -8.282 1.00 16.63 55 VAL C O 1
ATOM 3196 N N . ILE C 1 56 ? -31.340 41.746 -10.523 1.00 12.36 56 ILE C N 1
ATOM 3197 C CA . ILE C 1 56 ? -29.947 42.193 -10.717 1.00 12.46 56 ILE C CA 1
ATOM 3198 C C . ILE C 1 56 ? -29.969 43.580 -11.334 1.00 12.31 56 ILE C C 1
ATOM 3199 O O . ILE C 1 56 ? -30.664 43.807 -12.334 1.00 13.01 56 ILE C O 1
ATOM 3204 N N . ARG C 1 57 ? -29.233 44.517 -10.734 1.00 11.94 57 ARG C N 1
ATOM 3205 C CA . ARG C 1 57 ? -29.058 45.843 -11.328 1.00 11.97 57 ARG C CA 1
ATOM 3206 C C . ARG C 1 57 ? -27.574 46.090 -11.464 1.00 11.77 57 ARG C C 1
ATOM 3207 O O . ARG C 1 57 ? -26.769 45.201 -11.128 1.00 13.31 57 ARG C O 1
ATOM 3215 N N . TYR C 1 58 ? -27.185 47.235 -12.034 1.00 11.34 58 TYR C N 1
ATOM 3216 C CA . TYR C 1 58 ? -25.811 47.363 -12.558 1.00 12.19 58 TYR C CA 1
ATOM 3217 C C . TYR C 1 58 ? -25.283 48.757 -12.360 1.00 12.60 58 TYR C C 1
ATOM 3218 O O . TYR C 1 58 ? -26.036 49.728 -12.419 1.00 13.01 58 TYR C O 1
ATOM 3227 N N . ILE C 1 59 ? -23.975 48.863 -12.157 1.00 11.73 59 ILE C N 1
ATOM 3228 C CA . ILE C 1 59 ? -23.358 50.189 -12.124 1.00 11.16 59 ILE C CA 1
ATOM 3229 C C . ILE C 1 59 ? -22.091 50.172 -12.968 1.00 16.08 59 ILE C C 1
ATOM 3230 O O . ILE C 1 59 ? -21.233 49.309 -12.797 1.00 15.10 59 ILE C O 1
ATOM 3235 N N . ASP C 1 60 ? -22.025 51.087 -13.946 1.00 13.52 60 ASP C N 1
ATOM 3236 C CA . ASP C 1 60 ? -20.877 51.213 -14.833 1.00 14.71 60 ASP C CA 1
ATOM 3237 C C . ASP C 1 60 ? -19.841 52.116 -14.160 1.00 16.92 60 ASP C C 1
ATOM 3238 O O . ASP C 1 60 ? -20.002 53.331 -14.110 1.00 18.71 60 ASP C O 1
ATOM 3243 N N . ILE C 1 61 ? -18.784 51.528 -13.641 1.00 15.84 61 ILE C N 1
ATOM 3244 C CA . ILE C 1 61 ? -17.771 52.327 -12.955 1.00 16.50 61 ILE C CA 1
ATOM 3245 C C . ILE C 1 61 ? -16.414 51.806 -13.434 1.00 31.46 61 ILE C C 1
ATOM 3246 O O . ILE C 1 61 ? -16.232 50.599 -13.621 1.00 28.08 61 ILE C O 1
ATOM 3251 N N . LYS C 1 62 ? -15.482 52.725 -13.688 1.00 23.58 62 LYS C N 1
ATOM 3252 C CA . LYS C 1 62 ? -14.124 52.371 -14.107 1.00 27.28 62 LYS C CA 1
ATOM 3253 C C . LYS C 1 62 ? -13.092 52.943 -13.146 1.00 35.82 62 LYS C C 1
ATOM 3254 O O . LYS C 1 62 ? -13.307 53.993 -12.576 1.00 26.86 62 LYS C O 1
ATOM 3260 N N . PHE C 1 63 ? -11.987 52.236 -12.933 1.00 33.97 63 PHE C N 1
ATOM 3261 C CA . PHE C 1 63 ? -10.930 52.780 -12.091 1.00 33.19 63 PHE C CA 1
ATOM 3262 C C . PHE C 1 63 ? -9.595 52.758 -12.851 1.00 50.00 63 PHE C C 1
ATOM 3263 O O . PHE C 1 63 ? -9.081 51.688 -13.197 1.00 50.48 63 PHE C O 1
ATOM 3271 N N . SER C 1 72 ? -7.111 57.751 -11.472 1.00 60.36 72 SER C N 1
ATOM 3272 C CA . SER C 1 72 ? -6.673 58.120 -10.127 1.00 71.14 72 SER C CA 1
ATOM 3273 C C . SER C 1 72 ? -7.697 57.716 -9.061 1.00 71.52 72 SER C C 1
ATOM 3274 O O . SER C 1 72 ? -7.338 57.134 -8.036 1.00 77.46 72 SER C O 1
ATOM 3277 N N . LYS C 1 73 ? -8.966 58.047 -9.290 1.00 60.63 73 LYS C N 1
ATOM 3278 C CA . LYS C 1 73 ? -10.055 57.491 -8.492 1.00 44.32 73 LYS C CA 1
ATOM 3279 C C . LYS C 1 73 ? -11.109 56.850 -9.408 1.00 40.36 73 LYS C C 1
ATOM 3280 O O . LYS C 1 73 ? -11.092 57.060 -10.615 1.00 36.04 73 LYS C O 1
ATOM 3286 N N . PRO C 1 74 ? -12.009 56.029 -8.843 1.00 29.81 74 PRO C N 1
ATOM 3287 C CA . PRO C 1 74 ? -13.030 55.441 -9.722 1.00 30.21 74 PRO C CA 1
ATOM 3288 C C . PRO C 1 74 ? -13.970 56.487 -10.300 1.00 22.71 74 PRO C C 1
ATOM 3289 O O . PRO C 1 74 ? -14.264 57.485 -9.647 1.00 23.61 74 PRO C O 1
ATOM 3293 N N . VAL C 1 75 ? -14.444 56.232 -11.513 1.00 21.36 75 VAL C N 1
ATOM 3294 C CA . VAL C 1 75 ? -15.321 57.158 -12.215 1.00 19.48 75 VAL C CA 1
ATOM 3295 C C . VAL C 1 75 ? -16.611 56.422 -12.543 1.00 18.31 75 VAL C C 1
ATOM 3296 O O . VAL C 1 75 ? -16.585 55.420 -13.243 1.00 19.05 75 VAL C O 1
ATOM 3300 N N . ILE C 1 76 ? -17.731 56.922 -12.036 1.00 16.83 76 ILE C N 1
ATOM 3301 C CA . ILE C 1 76 ? -19.025 56.378 -12.432 1.00 15.53 76 ILE C CA 1
ATOM 3302 C C . ILE C 1 76 ? -19.430 56.931 -13.793 1.00 18.81 76 ILE C C 1
ATOM 3303 O O . ILE C 1 76 ? -19.324 58.126 -14.020 1.00 17.05 76 ILE C O 1
ATOM 3308 N N . ARG C 1 77 ? -19.851 56.052 -14.703 1.00 14.48 77 ARG C N 1
ATOM 3309 C CA . ARG C 1 77 ? -20.346 56.442 -16.014 1.00 13.39 77 ARG C CA 1
ATOM 3310 C C . ARG C 1 77 ? -21.855 56.406 -16.058 1.00 17.99 77 ARG C C 1
ATOM 3311 O O . ARG C 1 77 ? -22.484 57.244 -16.687 1.00 18.20 77 ARG C O 1
ATOM 3319 N N . SER C 1 78 ? -22.434 55.401 -15.402 1.00 15.43 78 SER C N 1
ATOM 3320 C CA . SER C 1 78 ? -23.881 55.301 -15.339 1.00 14.83 78 SER C CA 1
ATOM 3321 C C . SER C 1 78 ? -24.325 54.398 -14.197 1.00 15.78 78 SER C C 1
ATOM 3322 O O . SER C 1 78 ? -23.593 53.495 -13.767 1.00 16.30 78 SER C O 1
ATOM 3325 N N . VAL C 1 79 ? -25.535 54.637 -13.715 1.00 15.70 79 VAL C N 1
ATOM 3326 C CA . VAL C 1 79 ? -26.103 53.790 -12.665 1.00 12.39 79 VAL C CA 1
ATOM 3327 C C . VAL C 1 79 ? -27.434 53.224 -13.175 1.00 13.74 79 VAL C C 1
ATOM 3328 O O . VAL C 1 79 ? -28.430 53.953 -13.359 1.00 17.48 79 VAL C O 1
ATOM 3332 N N . TYR C 1 80 ? -27.464 51.920 -13.435 1.00 13.02 80 TYR C N 1
ATOM 3333 C CA . TYR C 1 80 ? -28.633 51.301 -14.028 1.00 15.68 80 TYR C CA 1
ATOM 3334 C C . TYR C 1 80 ? -29.469 50.658 -12.944 1.00 18.46 80 TYR C C 1
ATOM 3335 O O . TYR C 1 80 ? -29.346 49.451 -12.684 1.00 14.35 80 TYR C O 1
ATOM 3344 N N . THR C 1 81 ? -30.299 51.464 -12.303 1.00 16.04 81 THR C N 1
ATOM 3345 C CA . THR C 1 81 ? -31.197 50.929 -11.263 1.00 16.76 81 THR C CA 1
ATOM 3346 C C . THR C 1 81 ? -32.337 51.888 -10.998 1.00 21.32 81 THR C C 1
ATOM 3347 O O . THR C 1 81 ? -32.189 53.095 -11.198 1.00 22.65 81 THR C O 1
ATOM 3351 N N . ASP C 1 82 ? -33.474 51.324 -10.579 1.00 21.05 82 ASP C N 1
ATOM 3352 C CA A ASP C 1 82 ? -34.505 52.217 -10.013 0.45 18.47 82 ASP C CA 1
ATOM 3353 C CA B ASP C 1 82 ? -34.626 51.974 -10.013 0.55 20.62 82 ASP C CA 1
ATOM 3354 C C . ASP C 1 82 ? -34.452 52.078 -8.486 1.00 20.92 82 ASP C C 1
ATOM 3355 O O . ASP C 1 82 ? -33.423 51.688 -7.940 1.00 19.97 82 ASP C O 1
ATOM 3364 N N . SER C 1 83 ? -35.490 52.524 -7.810 1.00 19.75 83 SER C N 1
ATOM 3365 C CA . SER C 1 83 ? -35.438 52.667 -6.354 1.00 18.06 83 SER C CA 1
ATOM 3366 C C . SER C 1 83 ? -34.970 51.406 -5.615 1.00 18.48 83 SER C C 1
ATOM 3367 O O . SER C 1 83 ? -35.403 50.301 -5.893 1.00 22.66 83 SER C O 1
ATOM 3370 N N . LEU C 1 84 ? -34.111 51.624 -4.627 1.00 17.93 84 LEU C N 1
ATOM 3371 C CA . LEU C 1 84 ? -33.555 50.556 -3.792 1.00 14.44 84 LEU C CA 1
ATOM 3372 C C . LEU C 1 84 ? -34.026 50.747 -2.357 1.00 20.50 84 LEU C C 1
ATOM 3373 O O . LEU C 1 84 ? -33.554 50.062 -1.454 1.00 18.44 84 LEU C O 1
ATOM 3378 N N . GLU C 1 85 ? -34.926 51.703 -2.142 1.00 18.54 85 GLU C N 1
ATOM 3379 C CA . GLU C 1 85 ? -35.333 52.043 -0.773 1.00 18.09 85 GLU C CA 1
ATOM 3380 C C . GLU C 1 85 ? -35.906 50.814 -0.078 1.00 20.13 85 GLU C C 1
ATOM 3381 O O . GLU C 1 85 ? -36.751 50.098 -0.634 1.00 21.10 85 GLU C O 1
ATOM 3387 N N . GLY C 1 86 ? -35.431 50.559 1.136 1.00 21.93 86 GLY C N 1
ATOM 3388 C CA . GLY C 1 86 ? -35.947 49.444 1.915 1.00 21.07 86 GLY C CA 1
ATOM 3389 C C . GLY C 1 86 ? -35.422 48.073 1.504 1.00 25.17 86 GLY C C 1
ATOM 3390 O O . GLY C 1 86 ? -35.845 47.088 2.070 1.00 25.16 86 GLY C O 1
ATOM 3391 N N . LYS C 1 87 ? -34.523 47.997 0.519 1.00 18.50 87 LYS C N 1
ATOM 3392 C CA . LYS C 1 87 ? -34.063 46.697 0.036 1.00 22.34 87 LYS C CA 1
ATOM 3393 C C . LYS C 1 87 ? -32.735 46.336 0.655 1.00 17.90 87 LYS C C 1
ATOM 3394 O O . LYS C 1 87 ? -31.933 47.205 0.948 1.00 20.09 87 LYS C O 1
ATOM 3400 N N . LYS C 1 88 ? -32.490 45.040 0.821 1.00 17.74 88 LYS C N 1
ATOM 3401 C CA . LYS C 1 88 ? -31.148 44.558 1.145 1.00 13.66 88 LYS C CA 1
ATOM 3402 C C . LYS C 1 88 ? -30.340 44.427 -0.151 1.00 15.45 88 LYS C C 1
ATOM 3403 O O . LYS C 1 88 ? -30.706 43.651 -1.005 1.00 17.76 88 LYS C O 1
ATOM 3409 N N . VAL C 1 89 ? -29.256 45.174 -0.257 1.00 17.42 89 VAL C N 1
ATOM 3410 C CA . VAL C 1 89 ? -28.477 45.205 -1.507 1.00 15.95 89 VAL C CA 1
ATOM 3411 C C . VAL C 1 89 ? -27.151 44.518 -1.290 1.00 18.35 89 VAL C C 1
ATOM 3412 O O . VAL C 1 89 ? -26.483 44.723 -0.248 1.00 17.18 89 VAL C O 1
ATOM 3416 N N . LEU C 1 90 ? -26.755 43.696 -2.259 1.00 13.68 90 LEU C N 1
ATOM 3417 C CA . LEU C 1 90 ? -25.374 43.208 -2.266 1.00 11.83 90 LEU C CA 1
ATOM 3418 C C . LEU C 1 90 ? -24.648 43.695 -3.509 1.00 15.71 90 LEU C C 1
ATOM 3419 O O . LEU C 1 90 ? -25.055 43.391 -4.623 1.00 15.67 90 LEU C O 1
ATOM 3424 N N . VAL C 1 91 ? -23.542 44.405 -3.305 1.00 13.87 91 VAL C N 1
ATOM 3425 C CA . VAL C 1 91 ? -22.681 44.818 -4.420 1.00 16.53 91 VAL C CA 1
ATOM 3426 C C . VAL C 1 91 ? -21.705 43.695 -4.750 1.00 17.34 91 VAL C C 1
ATOM 3427 O O . VAL C 1 91 ? -21.078 43.161 -3.862 1.00 17.43 91 VAL C O 1
ATOM 3431 N N . VAL C 1 92 ? -21.583 43.341 -6.028 1.00 14.69 92 VAL C N 1
ATOM 3432 C CA . VAL C 1 92 ? -20.788 42.179 -6.430 1.00 13.97 92 VAL C CA 1
ATOM 3433 C C . VAL C 1 92 ? -19.709 42.578 -7.424 1.00 15.94 92 VAL C C 1
ATOM 3434 O O . VAL C 1 92 ? -19.992 43.163 -8.476 1.00 14.58 92 VAL C O 1
ATOM 3438 N N . ASP C 1 93 ? -18.452 42.267 -7.109 1.00 14.13 93 ASP C N 1
ATOM 3439 C CA . ASP C 1 93 ? -17.363 42.524 -8.062 1.00 13.92 93 ASP C CA 1
ATOM 3440 C C . ASP C 1 93 ? -16.436 41.303 -8.136 1.00 14.28 93 ASP C C 1
ATOM 3441 O O . ASP C 1 93 ? -16.567 40.393 -7.320 1.00 15.79 93 ASP C O 1
ATOM 3446 N N . ASP C 1 94 ? -15.530 41.267 -9.113 1.00 15.54 94 ASP C N 1
ATOM 3447 C CA . ASP C 1 94 ? -14.626 40.091 -9.213 1.00 17.96 94 ASP C CA 1
ATOM 3448 C C . ASP C 1 94 ? -13.394 40.193 -8.281 1.00 20.95 94 ASP C C 1
ATOM 3449 O O . ASP C 1 94 ? -13.021 39.196 -7.653 1.00 19.79 94 ASP C O 1
ATOM 3454 N N . VAL C 1 95 ? -12.784 41.374 -8.185 1.00 20.07 95 VAL C N 1
ATOM 3455 C CA . VAL C 1 95 ? -11.610 41.559 -7.322 1.00 20.67 95 VAL C CA 1
ATOM 3456 C C . VAL C 1 95 ? -11.638 42.924 -6.642 1.00 22.55 95 VAL C C 1
ATOM 3457 O O . VAL C 1 95 ? -12.057 43.915 -7.240 1.00 19.40 95 VAL C O 1
ATOM 3461 N N . ALA C 1 96 ? -11.255 42.942 -5.364 1.00 18.46 96 ALA C N 1
ATOM 3462 C CA . ALA C 1 96 ? -11.045 44.177 -4.603 1.00 20.87 96 ALA C CA 1
ATOM 3463 C C . ALA C 1 96 ? -9.550 44.337 -4.439 1.00 22.25 96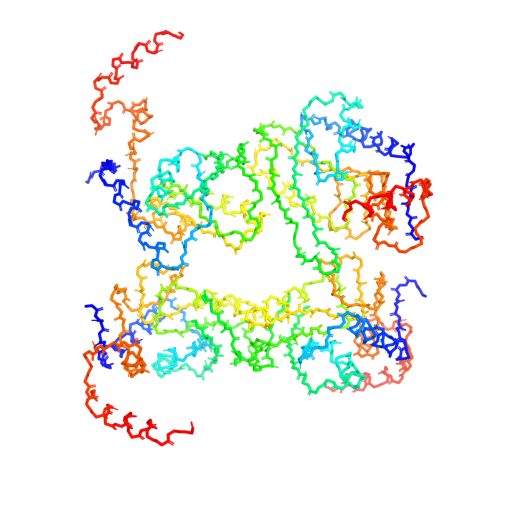 ALA C C 1
ATOM 3464 O O . ALA C 1 96 ? -8.930 43.567 -3.698 1.00 23.45 96 ALA C O 1
ATOM 3466 N N . ASP C 1 97 ? -8.981 45.299 -5.146 1.00 18.57 97 ASP C N 1
ATOM 3467 C CA . ASP C 1 97 ? -7.530 45.531 -5.163 1.00 19.76 97 ASP C CA 1
ATOM 3468 C C . ASP C 1 97 ? -7.221 46.707 -4.224 1.00 21.36 97 ASP C C 1
ATOM 3469 O O . ASP C 1 97 ? -6.799 46.494 -3.080 1.00 26.91 97 ASP C O 1
ATOM 3474 N N . THR C 1 98 ? -7.475 47.930 -4.680 1.00 21.22 98 THR C N 1
ATOM 3475 C CA . THR C 1 98 ? -7.376 49.091 -3.768 1.00 25.10 98 THR C CA 1
ATOM 3476 C C . THR C 1 98 ? -8.551 49.204 -2.829 1.00 29.53 98 THR C C 1
ATOM 3477 O O . THR C 1 98 ? -8.438 49.796 -1.748 1.00 25.67 98 THR C O 1
ATOM 3481 N N . GLY C 1 99 ? -9.699 48.672 -3.252 1.00 20.46 99 GLY C N 1
ATOM 3482 C CA . GLY C 1 99 ? -10.922 48.825 -2.501 1.00 20.82 99 GLY C CA 1
ATOM 3483 C C . GLY C 1 99 ? -11.663 50.112 -2.857 1.00 19.71 99 GLY C C 1
ATOM 3484 O O . GLY C 1 99 ? -12.745 50.370 -2.334 1.00 24.00 99 GLY C O 1
ATOM 3485 N N . GLU C 1 100 ? -11.088 50.914 -3.744 1.00 20.03 100 GLU C N 1
ATOM 3486 C CA . GLU C 1 100 ? -11.696 52.209 -4.075 1.00 22.33 100 GLU C CA 1
ATOM 3487 C C . GLU C 1 100 ? -13.031 51.983 -4.793 1.00 25.32 100 GLU C C 1
ATOM 3488 O O . GLU C 1 100 ? -13.989 52.747 -4.618 1.00 20.63 100 GLU C O 1
ATOM 3494 N N . THR C 1 101 ? -13.098 50.926 -5.596 1.00 20.86 101 THR C N 1
ATOM 3495 C CA . THR C 1 101 ? -14.330 50.714 -6.371 1.00 14.54 101 THR C CA 1
ATOM 3496 C C . THR C 1 101 ? -15.505 50.337 -5.472 1.00 19.39 101 THR C C 1
ATOM 3497 O O . THR C 1 101 ? -16.577 50.940 -5.563 1.00 19.20 101 THR C O 1
ATOM 3501 N N . LEU C 1 102 ? -15.318 49.366 -4.579 1.00 17.62 102 LEU C N 1
ATOM 3502 C CA . LEU C 1 102 ? -16.365 49.027 -3.619 1.00 19.47 102 LEU C CA 1
ATOM 3503 C C . LEU C 1 102 ? -16.719 50.193 -2.707 1.00 23.00 102 LEU C C 1
ATOM 3504 O O . LEU C 1 102 ? -17.889 50.390 -2.396 1.00 22.73 102 LEU C O 1
ATOM 3509 N N . GLU C 1 103 ? -15.726 50.995 -2.333 1.00 22.90 103 GLU C N 1
ATOM 3510 C CA . GLU C 1 103 ? -15.985 52.191 -1.537 1.00 24.24 103 GLU C CA 1
ATOM 3511 C C . GLU C 1 103 ? -16.915 53.150 -2.290 1.00 23.83 103 GLU C C 1
ATOM 3512 O O . GLU C 1 103 ? -17.916 53.620 -1.724 1.00 25.45 103 GLU C O 1
ATOM 3518 N N . ALA C 1 104 ? -16.566 53.455 -3.543 1.00 19.76 104 ALA C N 1
ATOM 3519 C CA . ALA C 1 104 ? -17.350 54.382 -4.351 1.00 20.10 104 ALA C CA 1
ATOM 3520 C C . ALA C 1 104 ? -18.755 53.817 -4.567 1.00 20.11 104 ALA C C 1
ATOM 3521 O O . ALA C 1 104 ? -19.749 54.525 -4.417 1.00 18.82 104 ALA C O 1
ATOM 3523 N N . VAL C 1 105 ? -18.853 52.530 -4.883 1.00 19.17 105 VAL C N 1
ATOM 3524 C CA . VAL C 1 105 ? -20.195 51.972 -5.148 1.00 16.42 105 VAL C CA 1
ATOM 3525 C C . VAL C 1 105 ? -21.044 51.959 -3.875 1.00 17.59 105 VAL C C 1
ATOM 3526 O O . VAL C 1 105 ? -22.235 52.344 -3.892 1.00 17.28 105 VAL C O 1
ATOM 3530 N N . SER C 1 106 ? -20.457 51.518 -2.755 1.00 18.85 106 SER C N 1
ATOM 3531 C CA . SER C 1 106 ? -21.206 51.522 -1.494 1.00 19.94 106 SER C CA 1
ATOM 3532 C C . SER C 1 106 ? -21.680 52.922 -1.160 1.00 18.70 106 SER C C 1
ATOM 3533 O O . SER C 1 106 ? -22.803 53.099 -0.724 1.00 19.55 106 SER C O 1
ATOM 3536 N N . ASN C 1 107 ? -20.828 53.907 -1.381 1.00 18.92 107 ASN C N 1
ATOM 3537 C CA . ASN C 1 107 ? -21.202 55.290 -1.081 1.00 21.05 107 ASN C CA 1
ATOM 3538 C C . ASN C 1 107 ? -22.397 55.773 -1.909 1.00 21.16 107 ASN C C 1
ATOM 3539 O O . ASN C 1 107 ? -23.331 56.366 -1.361 1.00 22.82 107 ASN C O 1
ATOM 3544 N N . VAL C 1 108 ? -22.393 55.516 -3.212 1.00 19.96 108 VAL C N 1
ATOM 3545 C CA . VAL C 1 108 ? -23.518 55.993 -3.998 1.00 21.27 108 VAL C CA 1
ATOM 3546 C C . VAL C 1 108 ? -24.760 55.155 -3.700 1.00 16.93 108 VAL C C 1
ATOM 3547 O O . VAL C 1 108 ? -25.859 55.703 -3.610 1.00 16.95 108 VAL C O 1
ATOM 3551 N N . ILE C 1 109 ? -24.619 53.846 -3.476 1.00 15.02 109 ILE C N 1
ATOM 3552 C CA . ILE C 1 109 ? -25.828 53.054 -3.246 1.00 16.36 109 ILE C CA 1
ATOM 3553 C C . ILE C 1 109 ? -26.480 53.431 -1.898 1.00 14.80 109 ILE C C 1
ATOM 3554 O O . ILE C 1 109 ? -27.713 53.398 -1.752 1.00 16.87 109 ILE C O 1
ATOM 3559 N N . THR C 1 110 ? -25.652 53.833 -0.947 1.00 17.02 110 THR C N 1
ATOM 3560 C CA . THR C 1 110 ? -26.177 54.277 0.358 1.00 19.48 110 THR C CA 1
ATOM 3561 C C . THR C 1 110 ? -27.104 55.493 0.196 1.00 19.41 110 THR C C 1
ATOM 3562 O O . THR C 1 110 ? -28.082 55.618 0.933 1.00 19.64 110 THR C O 1
ATOM 3566 N N . MET C 1 111 ? -26.837 56.336 -0.810 1.00 20.26 111 MET C N 1
ATOM 3567 C CA . MET C 1 111 ? -27.713 57.484 -1.108 1.00 20.04 111 MET C CA 1
ATOM 3568 C C . MET C 1 111 ? -29.100 57.100 -1.607 1.00 18.71 111 MET C C 1
ATOM 3569 O O . MET C 1 111 ? -30.013 57.943 -1.636 1.00 18.46 111 MET C O 1
ATOM 3574 N N . PHE C 1 112 ? -29.281 55.833 -1.993 1.00 15.32 112 PHE C N 1
ATOM 3575 C CA . PHE C 1 112 ? -30.585 55.310 -2.405 1.00 14.67 112 PHE C CA 1
ATOM 3576 C C . PHE C 1 112 ? -31.397 54.831 -1.187 1.00 16.81 112 PHE C C 1
ATOM 3577 O O . PHE C 1 112 ? -32.475 54.288 -1.315 1.00 18.62 112 PHE C O 1
ATOM 3585 N N . ASN C 1 113 ? -30.829 55.026 0.003 1.00 19.04 113 ASN C N 1
ATOM 3586 C CA . ASN C 1 113 ? -31.473 54.603 1.264 1.00 22.36 113 ASN C CA 1
ATOM 3587 C C . ASN C 1 113 ? -31.972 53.149 1.253 1.00 20.54 113 ASN C C 1
ATOM 3588 O O . ASN C 1 113 ? -33.117 52.864 1.592 1.00 17.14 113 ASN C O 1
ATOM 3593 N N . PRO C 1 114 ? -31.108 52.209 0.845 1.00 20.07 114 PRO C N 1
ATOM 3594 C CA . PRO C 1 114 ? -31.497 50.806 0.996 1.00 15.35 114 PRO C CA 1
ATOM 3595 C C . PRO C 1 114 ? -31.608 50.459 2.490 1.00 21.63 114 PRO C C 1
ATOM 3596 O O . PRO C 1 114 ? -31.002 51.163 3.319 1.00 20.55 114 PRO C O 1
ATOM 3600 N N . ALA C 1 115 ? -32.333 49.397 2.796 1.00 17.48 115 ALA C N 1
ATOM 3601 C CA . ALA C 1 115 ? -32.313 48.802 4.153 1.00 26.97 115 ALA C CA 1
ATOM 3602 C C . ALA C 1 115 ? -30.879 48.496 4.586 1.00 24.02 115 ALA C C 1
ATOM 3603 O O . ALA C 1 115 ? -30.477 48.740 5.729 1.00 22.29 115 ALA C O 1
ATOM 3605 N N . LYS C 1 116 ? -30.072 47.998 3.657 1.00 17.32 116 LYS C N 1
ATOM 3606 C CA . LYS C 1 116 ? -28.694 47.631 3.969 1.00 17.42 116 LYS C CA 1
ATOM 3607 C C . LYS C 1 116 ? -27.927 47.498 2.665 1.00 16.43 116 LYS C C 1
ATOM 3608 O O . LYS C 1 116 ? -28.522 47.049 1.693 1.00 20.65 116 LYS C O 1
ATOM 3614 N N . VAL C 1 117 ? -26.662 47.906 2.650 1.00 18.43 117 VAL C N 1
ATOM 3615 C CA . VAL C 1 117 ? -25.733 47.594 1.539 1.00 19.95 117 VAL C CA 1
ATOM 3616 C C . VAL C 1 117 ? -24.549 46.850 2.058 1.00 23.87 117 VAL C C 1
ATOM 3617 O O . VAL C 1 117 ? -23.874 47.319 2.974 1.00 23.71 117 VAL C O 1
ATOM 3621 N N . MET C 1 118 ? -24.286 45.691 1.471 1.00 17.73 118 MET C N 1
ATOM 3622 C CA . MET C 1 118 ? -23.096 44.957 1.773 1.00 15.75 118 MET C CA 1
ATOM 3623 C C . MET C 1 118 ? -22.369 44.673 0.466 1.00 17.37 118 MET C C 1
ATOM 3624 O O . MET C 1 118 ? -22.939 44.834 -0.607 1.00 15.42 118 MET C O 1
ATOM 3629 N N . THR C 1 119 ? -21.118 44.282 0.578 1.00 17.70 119 THR C N 1
ATOM 3630 C CA . THR C 1 119 ? -20.272 44.116 -0.598 1.00 18.74 119 THR C CA 1
ATOM 3631 C C . THR C 1 119 ? -19.719 42.701 -0.656 1.00 19.58 119 THR C C 1
ATOM 3632 O O . THR C 1 119 ? -19.511 42.058 0.360 1.00 16.51 119 THR C O 1
ATOM 3636 N N . ALA C 1 120 ? -19.433 42.264 -1.867 1.00 13.73 120 ALA C N 1
ATOM 3637 C CA . ALA C 1 120 ? -18.790 40.963 -2.100 1.00 16.39 120 ALA C CA 1
ATOM 3638 C C . ALA C 1 120 ? -17.857 41.040 -3.272 1.00 19.61 120 ALA C C 1
ATOM 3639 O O . ALA C 1 120 ? -18.168 41.674 -4.299 1.00 17.28 120 ALA C O 1
ATOM 3641 N N . ALA C 1 121 ? -16.688 40.419 -3.152 1.00 15.69 121 ALA C N 1
ATOM 3642 C CA . ALA C 1 121 ? -15.803 40.260 -4.305 1.00 16.40 121 ALA C CA 1
ATOM 3643 C C . ALA C 1 121 ? -15.283 38.851 -4.278 1.00 21.24 121 ALA C C 1
ATOM 3644 O O . ALA C 1 121 ? -15.115 38.310 -3.196 1.00 19.97 121 ALA C O 1
ATOM 3646 N N . LEU C 1 122 ? -15.054 38.228 -5.430 1.00 15.55 122 LEU C N 1
ATOM 3647 C CA . LEU C 1 122 ? -14.500 36.869 -5.396 1.00 17.31 122 LEU C CA 1
ATOM 3648 C C . LEU C 1 122 ? -13.144 36.866 -4.685 1.00 18.97 122 LEU C C 1
ATOM 3649 O O . LEU C 1 122 ? -12.904 36.015 -3.816 1.00 19.40 122 LEU C O 1
ATOM 3654 N N . TYR C 1 123 ? -12.280 37.814 -5.041 1.00 16.10 123 TYR C N 1
ATOM 3655 C CA . TYR C 1 123 ? -10.913 37.843 -4.502 1.00 18.83 123 TYR C CA 1
ATOM 3656 C C . TYR C 1 123 ? -10.552 39.182 -3.889 1.00 24.97 123 TYR C C 1
ATOM 3657 O O . TYR C 1 123 ? -11.020 40.243 -4.326 1.00 18.74 123 TYR C O 1
ATOM 3666 N N . LEU C 1 124 ? -9.714 39.119 -2.857 1.00 19.15 124 LEU C N 1
ATOM 3667 C CA . LEU C 1 124 ? -9.352 40.294 -2.091 1.00 19.05 124 LEU C CA 1
ATOM 3668 C C . LEU C 1 124 ? -7.835 40.405 -2.027 1.00 23.04 124 LEU C C 1
ATOM 3669 O O . LEU C 1 124 ? -7.157 39.426 -1.736 1.00 23.40 124 LEU C O 1
ATOM 3674 N N . LYS C 1 125 ? -7.303 41.583 -2.314 1.00 21.80 125 LYS C N 1
ATOM 3675 C CA . LYS C 1 125 ? -5.879 41.839 -2.063 1.00 21.23 125 LYS C CA 1
ATOM 3676 C C . LYS C 1 125 ? -5.710 42.392 -0.644 1.00 26.90 125 LYS C C 1
ATOM 3677 O O . LYS C 1 125 ? -6.550 43.142 -0.162 1.00 25.63 125 LYS C O 1
ATOM 3683 N N . PRO C 1 126 ? -4.592 42.059 0.006 1.00 32.14 126 PRO C N 1
ATOM 3684 C CA . PRO C 1 126 ? -4.326 42.444 1.405 1.00 37.32 126 PRO C CA 1
ATOM 3685 C C . PRO C 1 126 ? -4.231 43.956 1.647 1.00 33.64 126 PRO C C 1
ATOM 3686 O O . PRO C 1 126 ? -4.487 44.413 2.765 1.00 39.18 126 PRO C O 1
ATOM 3690 N N . TRP C 1 127 ? -3.885 44.718 0.619 1.00 31.88 127 TRP C N 1
ATOM 3691 C CA . TRP C 1 127 ? -3.735 46.157 0.759 1.00 27.64 127 TRP C CA 1
ATOM 3692 C C . TRP C 1 127 ? -5.004 46.939 0.454 1.00 36.38 127 TRP C C 1
ATOM 3693 O O . TRP C 1 127 ? -4.973 48.176 0.372 1.00 32.56 127 TRP C O 1
ATOM 3704 N N . SER C 1 128 ? -6.122 46.231 0.277 1.00 24.21 128 SER C N 1
ATOM 3705 C CA . SER C 1 128 ? -7.385 46.915 0.005 1.00 29.66 128 SER C CA 1
ATOM 3706 C C . SER C 1 128 ? -7.727 47.820 1.171 1.00 31.75 128 SER C C 1
ATOM 3707 O O . SER C 1 128 ? -7.551 47.435 2.321 1.00 33.03 128 SER C O 1
ATOM 3710 N N . LYS C 1 129 ? -8.201 49.022 0.874 1.00 33.12 129 LYS C N 1
ATOM 3711 C CA . LYS C 1 129 ? -8.599 49.951 1.922 1.00 39.86 129 LYS C CA 1
ATOM 3712 C C . LYS C 1 129 ? -9.914 49.467 2.509 1.00 46.77 129 LYS C C 1
ATOM 3713 O O . LYS C 1 129 ? -10.231 49.737 3.664 1.00 55.43 129 LYS C O 1
ATOM 3719 N N . ARG C 1 130 ? -10.662 48.735 1.691 1.00 36.48 130 ARG C N 1
ATOM 3720 C CA . ARG C 1 130 ? -11.973 48.239 2.049 1.00 36.37 130 ARG C CA 1
ATOM 3721 C C . ARG C 1 130 ? -11.947 46.722 1.974 1.00 34.03 130 ARG C C 1
ATOM 3722 O O . ARG C 1 130 ? -11.697 46.164 0.916 1.00 32.91 130 ARG C O 1
ATOM 3730 N N . ILE C 1 131 ? -12.211 46.061 3.089 1.00 29.41 131 ILE C N 1
ATOM 3731 C CA . ILE C 1 131 ? -12.385 44.610 3.075 1.00 32.54 131 ILE C CA 1
ATOM 3732 C C . ILE C 1 131 ? -13.852 44.267 2.815 1.00 26.91 131 ILE C C 1
ATOM 3733 O O . ILE C 1 131 ? -14.721 44.617 3.625 1.00 27.52 131 ILE C O 1
ATOM 3738 N N . PRO C 1 132 ? -14.128 43.571 1.701 1.00 22.34 132 PRO C N 1
ATOM 3739 C CA . PRO C 1 132 ? -15.523 43.244 1.364 1.00 22.49 132 PRO C CA 1
ATOM 3740 C C . PRO C 1 132 ? -16.192 42.452 2.491 1.00 22.97 132 PRO C C 1
ATOM 3741 O O . PRO C 1 132 ? -15.521 41.738 3.243 1.00 22.74 132 PRO C O 1
ATOM 3745 N N . ASP C 1 133 ? -17.499 42.581 2.629 1.00 17.78 133 ASP C N 1
ATOM 3746 C CA . ASP C 1 133 ? -18.205 41.817 3.642 1.00 19.25 133 ASP C CA 1
ATOM 3747 C C . ASP C 1 133 ? -18.183 40.320 3.354 1.00 22.65 133 ASP C C 1
ATOM 3748 O O . ASP C 1 133 ? -18.242 39.500 4.275 1.00 19.55 133 ASP C O 1
ATOM 3753 N N . PHE C 1 134 ? -18.132 39.969 2.076 1.00 17.23 134 PHE C N 1
ATOM 3754 C CA . PHE C 1 134 ? -18.048 38.563 1.667 1.00 18.35 134 PHE C CA 1
ATOM 3755 C C . PHE C 1 134 ? -16.988 38.436 0.601 1.00 20.22 134 PHE C C 1
ATOM 3756 O O . PHE C 1 134 ? -16.901 39.278 -0.310 1.00 18.03 134 PHE C O 1
ATOM 3764 N N . TYR C 1 135 ? -16.174 37.378 0.684 1.00 19.13 135 TYR C N 1
ATOM 3765 C CA . TYR C 1 135 ? -15.222 37.092 -0.381 1.00 20.81 135 TYR C CA 1
ATOM 3766 C C . TYR C 1 135 ? -14.772 35.649 -0.275 1.00 20.59 135 TYR C C 1
ATOM 3767 O O . TYR C 1 135 ? -14.991 35.003 0.758 1.00 19.88 135 TYR C O 1
ATOM 3776 N N . TYR C 1 136 ? -14.188 35.135 -1.348 1.00 18.65 136 TYR C N 1
ATOM 3777 C CA . TYR C 1 136 ? -13.783 33.734 -1.391 1.00 19.00 136 TYR C CA 1
ATOM 3778 C C . TYR C 1 136 ? -12.372 33.567 -0.852 1.00 21.49 136 TYR C C 1
ATOM 3779 O O . TYR C 1 136 ? -12.150 32.858 0.135 1.00 24.71 136 TYR C O 1
ATOM 3788 N N . LYS C 1 137 ? -11.427 34.243 -1.485 1.00 18.47 137 LYS C N 1
ATOM 3789 C CA . LYS C 1 137 ? -10.020 34.117 -1.098 1.00 21.26 137 LYS C CA 1
ATOM 3790 C C . LYS C 1 137 ? -9.221 35.407 -1.139 1.00 26.03 137 LYS C C 1
ATOM 3791 O O . LYS C 1 137 ? -9.456 36.274 -1.978 1.00 22.16 137 LYS C O 1
ATOM 3797 N N . GLN C 1 138 ? -8.227 35.508 -0.252 1.00 18.74 138 GLN C N 1
ATOM 3798 C CA . GLN C 1 138 ? -7.208 36.547 -0.349 1.00 23.91 138 GLN C CA 1
ATOM 3799 C C . GLN C 1 138 ? -6.064 36.113 -1.265 1.00 27.16 138 GLN C C 1
ATOM 3800 O O . GLN C 1 138 ? -5.625 34.975 -1.213 1.00 29.90 138 GLN C O 1
ATOM 3806 N N . ILE C 1 139 ? -5.593 37.037 -2.095 1.00 23.34 139 ILE C N 1
ATOM 3807 C CA . ILE C 1 139 ? -4.590 36.787 -3.137 1.00 25.96 139 ILE C CA 1
ATOM 3808 C C . ILE C 1 139 ? -3.654 37.972 -3.097 1.00 25.52 139 ILE C C 1
ATOM 3809 O O . ILE C 1 139 ? -4.119 39.091 -2.895 1.00 33.22 139 ILE C O 1
ATOM 3814 N N . ASP C 1 140 ? -2.346 37.781 -3.242 1.00 28.69 140 ASP C N 1
ATOM 3815 C CA . ASP C 1 140 ? -1.502 38.971 -3.166 1.00 31.36 140 ASP C CA 1
ATOM 3816 C C . ASP C 1 140 ? -0.719 39.206 -4.440 1.00 33.38 140 ASP C C 1
ATOM 3817 O O . ASP C 1 140 ? 0.343 39.820 -4.416 1.00 30.25 140 ASP C O 1
ATOM 3822 N N . LYS C 1 141 ? -1.255 38.715 -5.554 1.00 25.15 141 LYS C N 1
ATOM 3823 C CA . LYS C 1 141 ? -0.630 38.906 -6.850 1.00 21.53 141 LYS C CA 1
ATOM 3824 C C . LYS C 1 141 ? -1.730 39.157 -7.886 1.00 26.38 141 LYS C C 1
ATOM 3825 O O . LYS C 1 141 ? -2.912 39.103 -7.560 1.00 26.04 141 LYS C O 1
ATOM 3831 N N . TRP C 1 142 ? -1.342 39.391 -9.130 1.00 25.06 142 TRP C N 1
ATOM 3832 C CA . TRP C 1 142 ? -2.327 39.683 -10.162 1.00 20.72 142 TRP C CA 1
ATOM 3833 C C . TRP C 1 142 ? -3.155 38.465 -10.492 1.00 26.09 142 TRP C C 1
ATOM 3834 O O . TRP C 1 142 ? -2.637 37.367 -10.585 1.00 27.40 142 TRP C O 1
ATOM 3845 N N . ILE C 1 143 ? -4.448 38.673 -10.700 1.00 24.54 143 ILE C N 1
ATOM 3846 C CA . ILE C 1 143 ? -5.341 37.575 -11.041 1.00 18.53 143 ILE C CA 1
ATOM 3847 C C . ILE C 1 143 ? -5.758 37.722 -12.492 1.00 20.83 143 ILE C C 1
ATOM 3848 O O . ILE C 1 143 ? -6.174 38.798 -12.911 1.00 25.31 143 ILE C O 1
ATOM 3853 N N . ILE C 1 144 ? -5.659 36.651 -13.249 1.00 20.18 144 ILE C N 1
ATOM 3854 C CA . ILE C 1 144 ? -6.183 36.657 -14.619 1.00 18.43 144 ILE C CA 1
ATOM 3855 C C . ILE C 1 144 ? -7.501 35.902 -14.602 1.00 19.90 144 ILE C C 1
ATOM 3856 O O . ILE C 1 144 ? -7.530 34.720 -14.342 1.00 20.36 144 ILE C O 1
ATOM 3861 N N . PHE C 1 145 ? -8.607 36.598 -14.837 1.00 18.30 145 PHE C N 1
ATOM 3862 C CA . PHE C 1 145 ? -9.922 35.941 -14.844 1.00 16.06 145 PHE C CA 1
ATOM 3863 C C . PHE C 1 145 ? -10.255 35.333 -16.218 1.00 14.95 145 PHE C C 1
ATOM 3864 O O . PHE C 1 145 ? -9.720 35.758 -17.236 1.00 18.65 145 PHE C O 1
ATOM 3872 N N . PRO C 1 146 ? -11.170 34.352 -16.253 1.00 15.70 146 PRO C N 1
ATOM 3873 C CA . PRO C 1 146 ? -11.555 33.809 -17.569 1.00 17.86 146 PRO C CA 1
ATOM 3874 C C . PRO C 1 146 ? -12.141 34.860 -18.498 1.00 17.99 146 PRO C C 1
ATOM 3875 O O . PRO C 1 146 ? -12.046 34.722 -19.720 1.00 17.65 146 PRO C O 1
ATOM 3879 N N . TRP C 1 147 ? -12.720 35.897 -17.912 1.00 15.57 147 TRP C N 1
ATOM 3880 C CA . TRP C 1 147 ? -13.343 36.957 -18.685 1.00 17.48 147 TRP C CA 1
ATOM 3881 C C . TRP C 1 147 ? -12.476 38.191 -18.932 1.00 21.28 147 TRP C C 1
ATOM 3882 O O . TRP C 1 147 ? -12.954 39.152 -19.532 1.00 18.13 147 TRP C O 1
ATOM 3893 N N . ASP C 1 148 ? -11.219 38.205 -18.491 1.00 16.44 148 ASP C N 1
ATOM 3894 C CA . ASP C 1 148 ? -10.367 39.265 -18.995 1.00 17.29 148 ASP C CA 1
ATOM 3895 C C . ASP C 1 148 ? -8.993 38.738 -19.435 1.00 20.11 148 ASP C C 1
ATOM 3896 O O . ASP C 1 148 ? -8.057 39.503 -19.593 1.00 20.48 148 ASP C O 1
ATOM 3901 N N . LYS C 1 149 ? -8.913 37.438 -19.709 1.00 19.23 149 LYS C N 1
ATOM 3902 C CA . LYS C 1 149 ? -7.653 36.828 -20.142 1.00 16.31 149 LYS C CA 1
ATOM 3903 C C . LYS C 1 149 ? -7.146 37.412 -21.473 1.00 20.71 149 LYS C C 1
ATOM 3904 O O . LYS C 1 149 ? -5.945 37.534 -21.648 1.00 24.29 149 LYS C O 1
ATOM 3910 N N . TRP C 1 150 ? -8.027 37.771 -22.415 1.00 16.75 150 TRP C N 1
ATOM 3911 C CA . TRP C 1 150 ? -7.526 38.265 -23.713 1.00 16.80 150 TRP C CA 1
ATOM 3912 C C . TRP C 1 150 ? -7.046 39.698 -23.570 1.00 22.21 150 TRP C C 1
ATOM 3913 O O . TRP C 1 150 ? -6.157 40.130 -24.276 1.00 20.22 150 TRP C O 1
ATOM 3924 N N . ASP C 1 151 ? -7.620 40.439 -22.635 1.00 22.61 151 ASP C N 1
ATOM 3925 C CA . ASP C 1 151 ? -7.103 41.771 -22.366 1.00 22.63 151 ASP C CA 1
ATOM 3926 C C . ASP C 1 151 ? -5.664 41.661 -21.827 1.00 26.91 151 ASP C C 1
ATOM 3927 O O . ASP C 1 151 ? -4.801 42.446 -22.181 1.00 30.58 151 ASP C O 1
ATOM 3932 N N . VAL C 1 152 ? -5.415 40.665 -20.989 1.00 26.70 152 VAL C N 1
ATOM 3933 C CA . VAL C 1 152 ? -4.068 40.414 -20.476 1.00 31.24 152 VAL C CA 1
ATOM 3934 C C . VAL C 1 152 ? -3.110 39.963 -21.585 1.00 33.06 152 VAL C C 1
ATOM 3935 O O . VAL C 1 152 ? -1.967 40.422 -21.661 1.00 35.81 152 VAL C O 1
ATOM 3939 N N . VAL C 1 153 ? -3.567 39.078 -22.466 1.00 27.51 153 VAL C N 1
ATOM 3940 C CA . VAL C 1 153 ? -2.731 38.622 -23.566 1.00 25.92 153 VAL C CA 1
ATOM 3941 C C . VAL C 1 153 ? -2.397 39.786 -24.525 1.00 24.98 153 VAL C C 1
ATOM 3942 O O . VAL C 1 153 ? -1.314 39.839 -25.092 1.00 32.04 153 VAL C O 1
ATOM 3946 N N . ARG C 1 154 ? -3.319 40.726 -24.688 1.00 24.58 154 ARG C N 1
ATOM 3947 C CA . ARG C 1 154 ? -3.070 41.861 -25.560 1.00 29.29 154 ARG C CA 1
ATOM 3948 C C . ARG C 1 154 ? -1.984 42.774 -24.979 1.00 33.36 154 ARG C C 1
ATOM 3949 O O . ARG C 1 154 ? -1.319 43.475 -25.724 1.00 35.44 154 ARG C O 1
ATOM 3957 N N . GLU C 1 155 ? -1.826 42.761 -23.654 1.00 29.24 155 GLU C N 1
ATOM 3958 C CA . GLU C 1 155 ? -0.750 43.507 -22.997 1.00 37.27 155 GLU C CA 1
ATOM 3959 C C . GLU C 1 155 ? 0.573 42.745 -23.039 1.00 37.59 155 GLU C C 1
ATOM 3960 O O . GLU C 1 155 ? 1.625 43.331 -23.301 1.00 46.84 155 GLU C O 1
ATOM 3966 N N . ASN C 1 156 ? 0.513 41.439 -22.800 1.00 34.53 156 ASN C N 1
ATOM 3967 C CA . ASN C 1 156 ? 1.691 40.579 -22.856 1.00 36.76 156 ASN C CA 1
ATOM 3968 C C . ASN C 1 156 ? 1.365 39.181 -23.371 1.00 32.60 156 ASN C C 1
ATOM 3969 O O . ASN C 1 156 ? 0.788 38.371 -22.647 1.00 32.06 156 ASN C O 1
ATOM 3974 N N . SER C 1 157 ? 1.772 38.885 -24.603 1.00 35.42 157 SER C N 1
ATOM 3975 C CA . SER C 1 157 ? 1.359 37.652 -25.267 1.00 41.49 157 SER C CA 1
ATOM 3976 C C . SER C 1 157 ? 2.046 36.402 -24.718 1.00 44.34 157 SER C C 1
ATOM 3977 O O . SER C 1 157 ? 1.754 35.288 -25.159 1.00 42.42 157 SER C O 1
ATOM 3980 N N . ASN C 1 158 ? 2.925 36.582 -23.734 1.00 40.09 158 ASN C N 1
ATOM 3981 C CA . ASN C 1 158 ? 3.607 35.453 -23.120 1.00 35.32 158 ASN C CA 1
ATOM 3982 C C . ASN C 1 158 ? 2.868 34.874 -21.926 1.00 33.60 158 ASN C C 1
ATOM 3983 O O . ASN C 1 158 ? 3.278 33.837 -21.384 1.00 30.86 158 ASN C O 1
ATOM 3988 N N . VAL C 1 159 ? 1.786 35.527 -21.499 1.00 26.58 159 VAL C N 1
ATOM 3989 C CA . VAL C 1 159 ? 1.111 35.032 -20.297 1.00 31.27 159 VAL C CA 1
ATOM 3990 C C . VAL C 1 159 ? 0.587 33.627 -20.586 1.00 29.55 159 VAL C C 1
ATOM 3991 O O . VAL C 1 159 ? 0.142 33.324 -21.701 1.00 30.60 159 VAL C O 1
ATOM 3995 N N . PRO C 1 160 ? 0.718 32.740 -19.599 1.00 32.75 160 PRO C N 1
ATOM 3996 C CA . PRO C 1 160 ? 0.448 31.325 -19.843 1.00 41.04 160 PRO C CA 1
ATOM 3997 C C . PRO C 1 160 ? -1.032 30.988 -19.730 1.00 35.03 160 PRO C C 1
ATOM 3998 O O . PRO C 1 160 ? -1.471 30.468 -18.699 1.00 38.32 160 PRO C O 1
ATOM 4002 N N . VAL C 1 161 ? -1.788 31.264 -20.785 1.00 31.36 161 VAL C N 1
ATOM 4003 C CA . VAL C 1 161 ? -3.197 30.872 -20.810 1.00 31.79 161 VAL C CA 1
ATOM 4004 C C . VAL C 1 161 ? -3.501 29.943 -21.988 1.00 32.50 161 VAL C C 1
ATOM 4005 O O . VAL C 1 161 ? -2.787 29.944 -22.995 1.00 32.98 161 VAL C O 1
ATOM 4009 N N . ASP C 1 162 ? -4.570 29.159 -21.860 1.00 29.42 162 ASP C N 1
ATOM 4010 C CA . ASP C 1 162 ? -4.979 28.228 -22.915 1.00 28.43 162 ASP C CA 1
ATOM 4011 C C . ASP C 1 162 ? -5.656 28.941 -24.079 1.00 30.81 162 ASP C C 1
ATOM 4012 O O . ASP C 1 162 ? -6.204 30.019 -23.895 1.00 27.74 162 ASP C O 1
ATOM 4017 N N . LYS C 1 163 ? -5.587 28.330 -25.264 1.00 24.12 163 LYS C N 1
ATOM 4018 C CA . LYS C 1 163 ? -6.237 28.789 -26.495 1.00 29.07 163 LYS C CA 1
ATOM 4019 C C . LYS C 1 163 ? -5.612 30.056 -27.053 1.00 25.21 163 LYS C C 1
ATOM 4020 O O . LYS C 1 163 ? -6.198 30.732 -27.892 1.00 24.14 163 LYS C O 1
ATOM 4026 N N . LYS C 1 164 ? -4.386 30.333 -26.633 1.00 26.30 164 LYS C N 1
ATOM 4027 C CA . LYS C 1 164 ? -3.710 31.546 -27.039 1.00 28.36 164 LYS C CA 1
ATOM 4028 C C . LYS C 1 164 ? -3.412 31.547 -28.531 1.00 23.68 164 LYS C C 1
ATOM 4029 O O . LYS C 1 164 ? -3.462 32.598 -29.164 1.00 28.31 164 LYS C O 1
ATOM 4035 N N . GLU C 1 165 ? -3.135 30.371 -29.104 1.00 28.59 165 GLU C N 1
ATOM 4036 C CA . GLU C 1 165 ? -2.820 30.307 -30.525 1.00 29.73 165 GLU C CA 1
ATOM 4037 C C . GLU C 1 165 ? -4.017 30.718 -31.357 1.00 28.68 165 GLU C C 1
ATOM 4038 O O . GLU C 1 165 ? -3.888 31.478 -32.314 1.00 26.82 165 GLU C O 1
ATOM 4044 N N . ARG C 1 166 ? -5.187 30.204 -30.990 1.00 32.04 166 ARG C N 1
ATOM 4045 C CA . ARG C 1 166 ? -6.422 30.555 -31.683 1.00 29.14 166 ARG C CA 1
ATOM 4046 C C . ARG C 1 166 ? -6.671 32.052 -31.538 1.00 24.07 166 ARG C C 1
ATOM 4047 O O . ARG C 1 166 ? -7.022 32.744 -32.498 1.00 23.25 166 ARG C O 1
ATOM 4055 N N . PHE C 1 167 ? -6.470 32.559 -30.331 1.00 22.33 167 PHE C N 1
ATOM 4056 C CA . PHE C 1 167 ? -6.676 33.975 -30.118 1.00 20.08 167 PHE C CA 1
ATOM 4057 C C . PHE C 1 167 ? -5.738 34.815 -30.963 1.00 21.62 167 PHE C C 1
ATOM 4058 O O . PHE C 1 167 ? -6.145 35.799 -31.585 1.00 22.60 167 PHE C O 1
ATOM 4066 N N . LEU C 1 168 ? -4.466 34.438 -30.983 1.00 24.79 168 LEU C N 1
ATOM 4067 C CA . LEU C 1 168 ? -3.480 35.266 -31.667 1.00 27.41 168 LEU C CA 1
ATOM 4068 C C . LEU C 1 168 ? -3.742 35.349 -33.164 1.00 24.42 168 LEU C C 1
ATOM 4069 O O . LEU C 1 168 ? -3.552 36.398 -33.763 1.00 30.09 168 LEU C O 1
ATOM 4074 N N . ASN C 1 169 ? -4.206 34.248 -33.753 1.00 27.90 169 ASN C N 1
ATOM 4075 C CA . ASN C 1 169 ? -4.610 34.257 -35.154 1.00 31.02 169 ASN C CA 1
ATOM 4076 C C . ASN C 1 169 ? -5.768 35.229 -35.393 1.00 32.05 169 ASN C C 1
ATOM 4077 O O . ASN C 1 169 ? -5.749 35.978 -36.364 1.00 30.52 169 ASN C O 1
ATOM 4082 N N . LEU C 1 170 ? -6.767 35.202 -34.504 1.00 25.78 170 LEU C N 1
ATOM 4083 C CA . LEU C 1 170 ? -7.901 36.124 -34.576 1.00 24.80 170 LEU C CA 1
ATOM 4084 C C . LEU C 1 170 ? -7.441 37.561 -34.404 1.00 24.30 170 LEU C C 1
ATOM 4085 O O . LEU C 1 170 ? -7.852 38.446 -35.145 1.00 28.63 170 LEU C O 1
ATOM 4090 N N . TYR C 1 171 ? -6.578 37.782 -33.415 1.00 25.67 171 TYR C N 1
ATOM 4091 C CA . TYR C 1 171 ? -6.070 39.114 -33.092 1.00 28.98 171 TYR C CA 1
ATOM 4092 C C . TYR C 1 171 ? -5.321 39.713 -34.278 1.00 29.33 171 TYR C C 1
ATOM 4093 O O . TYR C 1 171 ? -5.413 40.901 -34.555 1.00 29.71 171 TYR C O 1
ATOM 4102 N N . ASN C 1 172 ? -4.574 38.874 -34.974 1.00 30.77 172 ASN C N 1
ATOM 4103 C CA . ASN C 1 172 ? -3.860 39.343 -36.152 1.00 37.14 172 ASN C CA 1
ATOM 4104 C C . ASN C 1 172 ? -4.807 39.795 -37.258 1.00 36.15 172 ASN C C 1
ATOM 4105 O O . ASN C 1 172 ? -4.539 40.789 -37.933 1.00 38.05 172 ASN C O 1
ATOM 4110 N N . GLN C 1 173 ? -5.931 39.102 -37.429 1.00 32.47 173 GLN C N 1
ATOM 4111 C CA . GLN C 1 173 ? -6.920 39.549 -38.414 1.00 28.60 173 GLN C CA 1
ATOM 4112 C C . GLN C 1 173 ? -7.519 40.895 -37.991 1.00 43.39 173 GLN C C 1
ATOM 4113 O O . GLN C 1 173 ? -7.688 41.797 -38.806 1.00 43.97 173 GLN C O 1
ATOM 4119 N N . LEU C 1 174 ? -7.812 41.042 -36.703 1.00 38.83 174 LEU C N 1
ATOM 4120 C CA . LEU C 1 174 ? -8.352 42.295 -36.174 1.00 43.54 174 LEU C CA 1
ATOM 4121 C C . LEU C 1 174 ? -7.449 43.505 -36.363 1.00 43.67 174 LEU C C 1
ATOM 4122 O O . LEU C 1 174 ? -7.919 44.598 -36.669 1.00 47.60 174 LEU C O 1
ATOM 4127 N N . LEU C 1 175 ? -6.156 43.317 -36.123 1.00 42.76 175 LEU C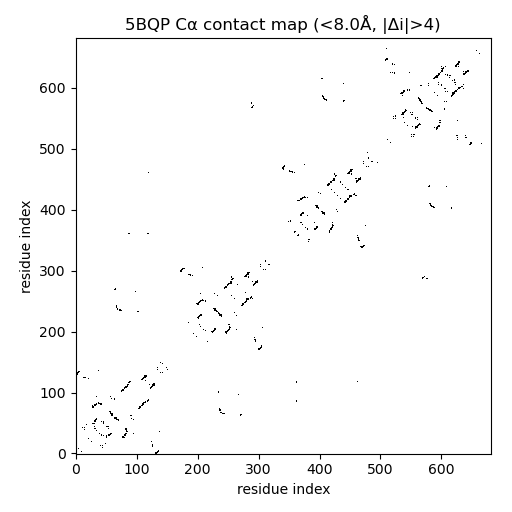 N 1
ATOM 4128 C CA . LEU C 1 175 ? -5.205 44.413 -36.223 1.00 42.30 175 LEU C CA 1
ATOM 4129 C C . LEU C 1 175 ? -5.180 44.944 -37.657 1.00 46.09 175 LEU C C 1
ATOM 4130 O O . LEU C 1 175 ? -5.074 46.149 -37.869 1.00 64.46 175 LEU C O 1
ATOM 4135 N N . LYS C 1 176 ? -5.326 44.046 -38.628 1.00 43.46 176 LYS C N 1
ATOM 4136 C CA . LYS C 1 176 ? -5.416 44.429 -40.041 1.00 55.11 176 LYS C CA 1
ATOM 4137 C C . LYS C 1 176 ? -6.575 45.376 -40.352 1.00 67.87 176 LYS C C 1
ATOM 4138 O O . LYS C 1 176 ? -6.364 46.519 -40.758 1.00 79.37 176 LYS C O 1
ATOM 4144 N N . ILE C 1 177 ? -7.798 44.887 -40.169 1.00 63.50 177 ILE C N 1
ATOM 4145 C CA . ILE C 1 177 ? -9.011 45.632 -40.508 1.00 68.45 177 ILE C CA 1
ATOM 4146 C C . ILE C 1 177 ? -9.204 46.935 -39.724 1.00 76.91 177 ILE C C 1
ATOM 4147 O O . ILE C 1 177 ? -10.297 47.199 -39.220 1.00 77.07 177 ILE C O 1
ATOM 4152 N N . ARG C 1 178 ? -8.153 47.747 -39.622 1.00 79.88 178 ARG C N 1
ATOM 4153 C CA . ARG C 1 178 ? -8.243 49.053 -38.970 1.00 82.79 178 ARG C CA 1
ATOM 4154 C C . ARG C 1 178 ? -7.319 50.076 -39.635 1.00 91.85 178 ARG C C 1
ATOM 4155 O O . ARG C 1 178 ? -6.268 49.726 -40.176 1.00 85.92 178 ARG C O 1
ATOM 4163 N N . GLU D 1 3 ? -48.465 84.542 3.851 1.00 55.45 3 GLU D N 1
ATOM 4164 C CA . GLU D 1 3 ? -47.377 83.732 4.382 1.00 47.86 3 GLU D CA 1
ATOM 4165 C C . GLU D 1 3 ? -46.652 83.058 3.225 1.00 28.14 3 GLU D C 1
ATOM 4166 O O . GLU D 1 3 ? -45.613 82.431 3.405 1.00 30.67 3 GLU D O 1
ATOM 4172 N N . TYR D 1 4 ? -47.246 83.151 2.046 1.00 21.35 4 TYR D N 1
ATOM 4173 C CA . TYR D 1 4 ? -46.669 82.500 0.858 1.00 17.76 4 TYR D CA 1
ATOM 4174 C C . TYR D 1 4 ? -46.079 83.519 -0.108 1.00 20.04 4 TYR D C 1
ATOM 4175 O O . TYR D 1 4 ? -46.570 84.635 -0.223 1.00 19.56 4 TYR D O 1
ATOM 4184 N N . HIS D 1 5 ? -45.045 83.108 -0.831 1.00 14.82 5 HIS D N 1
ATOM 4185 C CA . HIS D 1 5 ? -44.656 83.823 -2.038 1.00 16.27 5 HIS D CA 1
ATOM 4186 C C . HIS D 1 5 ? -45.208 82.999 -3.191 1.00 16.08 5 HIS D C 1
ATOM 4187 O O . HIS D 1 5 ? -44.919 81.805 -3.280 1.00 14.65 5 HIS D O 1
ATOM 4194 N N . ILE D 1 6 ? -46.001 83.618 -4.051 1.00 13.17 6 ILE D N 1
ATOM 4195 C CA . ILE D 1 6 ? -46.681 82.896 -5.123 1.00 14.76 6 ILE D CA 1
ATOM 4196 C C . ILE D 1 6 ? -46.263 83.464 -6.497 1.00 15.18 6 ILE D C 1
ATOM 4197 O O . ILE D 1 6 ? -46.953 84.313 -7.083 1.00 16.79 6 ILE D O 1
ATOM 4202 N N . PRO D 1 7 ? -45.107 83.029 -7.000 1.00 14.21 7 PRO D N 1
ATOM 4203 C CA . PRO D 1 7 ? -44.626 83.687 -8.236 1.00 13.31 7 PRO D CA 1
ATOM 4204 C C . PRO D 1 7 ? -45.502 83.434 -9.452 1.00 14.43 7 PRO D C 1
ATOM 4205 O O . PRO D 1 7 ? -45.995 82.307 -9.687 1.00 14.14 7 PRO D O 1
ATOM 4209 N N . SER D 1 8 ? -45.719 84.491 -10.232 1.00 12.53 8 SER D N 1
ATOM 4210 C CA . SER D 1 8 ? -46.313 84.321 -11.546 1.00 10.55 8 SER D CA 1
ATOM 4211 C C . SER D 1 8 ? -45.333 83.587 -12.481 1.00 11.43 8 SER D C 1
ATOM 4212 O O . SER D 1 8 ? -44.131 83.497 -12.188 1.00 13.30 8 SER D O 1
ATOM 4215 N N . TRP D 1 9 ? -45.860 83.112 -13.595 1.00 13.59 9 TRP D N 1
ATOM 4216 C CA . TRP D 1 9 ? -44.986 82.516 -14.611 1.00 12.04 9 TRP D CA 1
ATOM 4217 C C . TRP D 1 9 ? -44.063 83.601 -15.149 1.00 12.93 9 TRP D C 1
ATOM 4218 O O . TRP D 1 9 ? -42.901 83.339 -15.501 1.00 12.39 9 TRP D O 1
ATOM 4229 N N . ASP D 1 10 ? -44.576 84.835 -15.218 1.00 12.18 10 ASP D N 1
ATOM 4230 C CA . ASP D 1 10 ? -43.744 85.992 -15.621 1.00 14.98 10 ASP D CA 1
ATOM 4231 C C . ASP D 1 10 ? -42.509 86.082 -14.725 1.00 13.87 10 ASP D C 1
ATOM 4232 O O . ASP D 1 10 ? -41.378 86.239 -15.216 1.00 14.81 10 ASP D O 1
ATOM 4237 N N . GLU D 1 11 ? -42.695 85.927 -13.402 1.00 12.71 11 GLU D N 1
ATOM 4238 C CA . GLU D 1 11 ? -41.557 85.970 -12.501 1.00 12.32 11 GLU D CA 1
ATOM 4239 C C . GLU D 1 11 ? -40.634 84.753 -12.686 1.00 14.18 11 GLU D C 1
ATOM 4240 O O . GLU D 1 11 ? -39.410 84.876 -12.574 1.00 11.61 11 GLU D O 1
ATOM 4246 N N . ILE D 1 12 ? -41.214 83.575 -12.922 1.00 12.39 12 ILE D N 1
ATOM 4247 C CA . ILE D 1 12 ? -40.398 82.378 -13.154 1.00 10.58 12 ILE D CA 1
ATOM 4248 C C . ILE D 1 12 ? -39.500 82.591 -14.391 1.00 10.69 12 ILE D C 1
ATOM 4249 O O . ILE D 1 12 ? -38.288 82.277 -14.358 1.00 12.84 12 ILE D O 1
ATOM 4254 N N . GLU D 1 13 ? -40.089 83.126 -15.461 1.00 11.72 13 GLU D N 1
ATOM 4255 C CA . GLU D 1 13 ? -39.283 83.460 -16.659 1.00 10.61 13 GLU D CA 1
ATOM 4256 C C . GLU D 1 13 ? -38.134 84.390 -16.278 1.00 12.29 13 GLU D C 1
ATOM 4257 O O . GLU D 1 13 ? -37.008 84.193 -16.709 1.00 11.89 13 GLU D O 1
ATOM 4263 N N . ASP D 1 14 ? -38.428 85.388 -15.459 1.00 11.95 14 ASP D N 1
ATOM 4264 C CA . ASP D 1 14 ? -37.387 86.364 -15.117 1.00 13.76 14 ASP D CA 1
ATOM 4265 C C . ASP D 1 14 ? -36.316 85.716 -14.251 1.00 14.02 14 ASP D C 1
ATOM 4266 O O . ASP D 1 14 ? -35.134 86.045 -14.352 1.00 13.93 14 ASP D O 1
ATOM 4271 N N . ALA D 1 15 ? -36.728 84.783 -13.396 1.00 12.19 15 ALA D N 1
ATOM 4272 C CA . ALA D 1 15 ? -35.761 84.042 -12.576 1.00 12.64 15 ALA D CA 1
ATOM 4273 C C . ALA D 1 15 ? -34.793 83.260 -13.472 1.00 14.14 15 ALA D C 1
ATOM 4274 O O . ALA D 1 15 ? -33.586 83.233 -13.222 1.00 13.50 15 ALA D O 1
ATOM 4276 N N . VAL D 1 16 ? -35.339 82.585 -14.482 1.00 11.29 16 VAL D N 1
ATOM 4277 C CA . VAL D 1 16 ? -34.508 81.817 -15.423 1.00 11.01 16 VAL D CA 1
ATOM 4278 C C . VAL D 1 16 ? -33.597 82.771 -16.206 1.00 11.91 16 VAL D C 1
ATOM 4279 O O . VAL D 1 16 ? -32.416 82.475 -16.384 1.00 11.61 16 VAL D O 1
ATOM 4283 N N . PHE D 1 17 ? -34.137 83.903 -16.665 1.00 13.32 17 PHE D N 1
ATOM 4284 C CA . PHE D 1 17 ? -33.283 84.905 -17.349 1.00 13.86 17 PHE D CA 1
ATOM 4285 C C . PHE D 1 17 ? -32.122 85.318 -16.453 1.00 12.27 17 PHE D C 1
ATOM 4286 O O . PHE D 1 17 ? -30.974 85.389 -16.871 1.00 13.80 17 PHE D O 1
ATOM 4294 N N . SER D 1 18 ? -32.443 85.570 -15.189 1.00 11.98 18 SER D N 1
ATOM 4295 C CA . SER D 1 18 ? -31.446 86.026 -14.259 1.00 16.09 18 SER D CA 1
ATOM 4296 C C . SER D 1 18 ? -30.339 84.987 -14.072 1.00 13.97 18 SER D C 1
ATOM 4297 O O . SER D 1 18 ? -29.147 85.343 -14.075 1.00 15.99 18 SER D O 1
ATOM 4300 N N . ILE D 1 19 ? -30.708 83.713 -13.910 1.00 12.23 19 ILE D N 1
ATOM 4301 C CA . ILE D 1 19 ? -29.720 82.654 -13.891 1.00 15.33 19 ILE D CA 1
ATOM 4302 C C . ILE D 1 19 ? -28.873 82.590 -15.188 1.00 13.24 19 ILE D C 1
ATOM 4303 O O . ILE D 1 19 ? -27.634 82.480 -15.129 1.00 13.75 19 ILE D O 1
ATOM 4308 N N . GLY D 1 20 ? -29.524 82.644 -16.347 1.00 13.29 20 GLY D N 1
ATOM 4309 C CA . GLY D 1 20 ? -28.793 82.575 -17.613 1.00 12.87 20 GLY D CA 1
ATOM 4310 C C . GLY D 1 20 ? -27.819 83.753 -17.733 1.00 15.08 20 GLY D C 1
ATOM 4311 O O . GLY D 1 20 ? -26.674 83.593 -18.174 1.00 14.63 20 GLY D O 1
ATOM 4312 N N . GLU D 1 21 ? -28.270 84.935 -17.347 1.00 13.07 21 GLU D N 1
ATOM 4313 C CA . GLU D 1 21 ? -27.402 86.127 -17.364 1.00 15.71 21 GLU D CA 1
ATOM 4314 C C . GLU D 1 21 ? -26.184 85.966 -16.455 1.00 18.79 21 GLU D C 1
ATOM 4315 O O . GLU D 1 21 ? -25.070 86.359 -16.833 1.00 18.05 21 GLU D O 1
ATOM 4321 N N . ALA D 1 22 ? -26.389 85.390 -15.274 1.00 15.29 22 ALA D N 1
ATOM 4322 C CA . ALA D 1 22 ? -25.300 85.140 -14.330 1.00 18.07 22 ALA D CA 1
ATOM 4323 C C . ALA D 1 22 ? -24.332 84.079 -14.844 1.00 16.28 22 ALA D C 1
ATOM 4324 O O . ALA D 1 22 ? -23.112 84.193 -14.669 1.00 16.50 22 ALA D O 1
ATOM 4326 N N . LEU D 1 23 ? -24.859 83.039 -15.478 1.00 13.97 23 LEU D N 1
ATOM 4327 C CA . LEU D 1 23 ? -24.014 82.010 -16.076 1.00 13.59 23 LEU D CA 1
ATOM 4328 C C . LEU D 1 23 ? -23.077 82.639 -17.116 1.00 19.47 23 LEU D C 1
ATOM 4329 O O . LEU D 1 23 ? -21.857 82.377 -17.137 1.00 17.73 23 LEU D O 1
ATOM 4334 N N . VAL D 1 24 ? -23.652 83.472 -17.980 1.00 15.06 24 VAL D N 1
ATOM 4335 C CA . VAL D 1 24 ? -22.863 84.065 -19.050 1.00 17.25 24 VAL D CA 1
ATOM 4336 C C . VAL D 1 24 ? -21.839 85.040 -18.475 1.00 19.45 24 VAL D C 1
ATOM 4337 O O . VAL D 1 24 ? -20.676 85.070 -18.940 1.00 19.83 24 VAL D O 1
ATOM 4341 N N . LYS D 1 25 ? -22.233 85.800 -17.452 1.00 18.97 25 LYS D N 1
ATOM 4342 C CA . LYS D 1 25 ? -21.321 86.737 -16.766 1.00 22.77 25 LYS D CA 1
ATOM 4343 C C . LYS D 1 25 ? -20.147 86.011 -16.100 1.00 36.52 25 LYS D C 1
ATOM 4344 O O . LYS D 1 25 ? -19.006 86.491 -16.137 1.00 25.60 25 LYS D O 1
ATOM 4350 N N . SER D 1 26 ? -20.421 84.838 -15.518 1.00 23.22 26 SER D N 1
ATOM 4351 C CA . SER D 1 26 ? -19.376 83.997 -14.922 1.00 21.51 26 SER D CA 1
ATOM 4352 C C . SER D 1 26 ? -18.603 83.189 -15.947 1.00 18.77 26 SER D C 1
ATOM 4353 O O . SER D 1 26 ? -17.717 82.431 -15.579 1.00 24.18 26 SER D O 1
ATOM 4356 N N . ASN D 1 27 ? -18.962 83.311 -17.224 1.00 18.16 27 ASN D N 1
ATOM 4357 C CA . ASN D 1 27 ? -18.380 82.495 -18.253 1.00 21.65 27 ASN D CA 1
ATOM 4358 C C . ASN D 1 27 ? -18.482 81.011 -17.880 1.00 30.45 27 ASN D C 1
ATOM 4359 O O . ASN D 1 27 ? -17.510 80.280 -17.946 1.00 23.81 27 ASN D O 1
ATOM 4364 N N . TYR D 1 28 ? -19.664 80.586 -17.440 1.00 17.53 28 TYR D N 1
ATOM 4365 C CA . TYR D 1 28 ? -19.894 79.177 -17.166 1.00 19.76 28 TYR D CA 1
ATOM 4366 C C . TYR D 1 28 ? -21.061 78.710 -18.021 1.00 19.18 28 TYR D C 1
ATOM 4367 O O . TYR D 1 28 ? -22.211 78.797 -17.583 1.00 22.21 28 TYR D O 1
ATOM 4376 N N . ILE D 1 29 ? -20.778 78.265 -19.240 1.00 16.03 29 ILE D N 1
ATOM 4377 C CA . ILE D 1 29 ? -21.816 77.712 -20.103 1.00 16.26 29 ILE D CA 1
ATOM 4378 C C . ILE D 1 29 ? -21.760 76.197 -19.944 1.00 17.15 29 ILE D C 1
ATOM 4379 O O . ILE D 1 29 ? -20.790 75.556 -20.327 1.00 18.87 29 ILE D O 1
ATOM 4384 N N . PRO D 1 30 ? -22.790 75.615 -19.319 1.00 19.89 30 PRO D N 1
ATOM 4385 C CA . PRO D 1 30 ? -22.777 74.171 -19.061 1.00 18.72 30 PRO D CA 1
ATOM 4386 C C . PRO D 1 30 ? -22.794 73.325 -20.334 1.00 14.48 30 PRO D C 1
ATOM 4387 O O . PRO D 1 30 ? -23.484 73.668 -21.316 1.00 18.86 30 PRO D O 1
ATOM 4391 N N . ASP D 1 31 ? -22.067 72.206 -20.314 1.00 15.62 31 ASP D N 1
ATOM 4392 C CA . ASP D 1 31 ? -22.223 71.190 -21.339 1.00 14.98 31 ASP D CA 1
ATOM 4393 C C . ASP D 1 31 ? -23.499 70.383 -21.102 1.00 12.71 31 ASP D C 1
ATOM 4394 O O . ASP D 1 31 ? -24.133 69.914 -22.040 1.00 15.11 31 ASP D O 1
ATOM 4399 N N . VAL D 1 32 ? -23.842 70.191 -19.824 1.00 15.43 32 VAL D N 1
ATOM 4400 C CA . VAL D 1 32 ? -24.959 69.317 -19.457 1.00 14.71 32 VAL D CA 1
ATOM 4401 C C . VAL D 1 32 ? -25.734 69.961 -18.308 1.00 10.44 32 VAL D C 1
ATOM 4402 O O . VAL D 1 32 ? -25.131 70.441 -17.368 1.00 13.74 32 VAL D O 1
ATOM 4406 N N . LEU D 1 33 ? -27.054 70.008 -18.414 1.00 10.93 33 LEU D N 1
ATOM 4407 C CA . LEU D 1 33 ? -27.899 70.356 -17.265 1.00 12.98 33 LEU D CA 1
ATOM 4408 C C . LEU D 1 33 ? -28.332 69.056 -16.608 1.00 13.42 33 LEU D C 1
ATOM 4409 O O . LEU D 1 33 ? -28.744 68.124 -17.297 1.00 14.07 33 LEU D O 1
ATOM 4414 N N . ILE D 1 34 ? -28.240 69.008 -15.285 1.00 14.22 34 ILE D N 1
ATOM 4415 C CA . ILE D 1 34 ? -28.815 67.911 -14.500 1.00 12.10 34 ILE D CA 1
ATOM 4416 C C . ILE D 1 34 ? -30.039 68.494 -13.800 1.00 14.39 34 ILE D C 1
ATOM 4417 O O . ILE D 1 34 ? -29.894 69.311 -12.878 1.00 14.32 34 ILE D O 1
ATOM 4422 N N . ALA D 1 35 ? -31.234 68.157 -14.286 1.00 12.09 35 ALA D N 1
ATOM 4423 C CA . ALA D 1 35 ? -32.459 68.635 -13.655 1.00 10.73 35 ALA D CA 1
ATOM 4424 C C . ALA D 1 35 ? -32.757 67.770 -12.430 1.00 10.88 35 ALA D C 1
ATOM 4425 O O . ALA D 1 35 ? -32.795 66.540 -12.526 1.00 13.46 35 ALA D O 1
ATOM 4427 N N . VAL D 1 36 ? -32.978 68.421 -11.290 1.00 10.67 36 VAL D N 1
ATOM 4428 C CA . VAL D 1 36 ? -33.446 67.718 -10.100 1.00 11.49 36 VAL D CA 1
ATOM 4429 C C . VAL D 1 36 ? -34.931 67.426 -10.287 1.00 11.61 36 VAL D C 1
ATOM 4430 O O . VAL D 1 36 ? -35.739 68.349 -10.352 1.00 15.19 36 VAL D O 1
ATOM 4434 N N . LEU D 1 37 ? -35.309 66.152 -10.379 1.00 11.58 37 LEU D N 1
ATOM 4435 C CA . LEU D 1 37 ? -36.722 65.812 -10.544 1.00 11.09 37 LEU D CA 1
ATOM 4436 C C . LEU D 1 37 ? -37.458 65.909 -9.189 1.00 15.92 37 LEU D C 1
ATOM 4437 O O . LEU D 1 37 ? -36.907 65.444 -8.195 1.00 14.72 37 LEU D O 1
ATOM 4442 N N . THR D 1 38 ? -38.662 66.486 -9.143 1.00 12.41 38 THR D N 1
ATOM 4443 C CA . THR D 1 38 ? -39.363 67.019 -10.330 1.00 10.90 38 THR D CA 1
ATOM 4444 C C . THR D 1 38 ? -39.497 68.530 -10.288 1.00 12.24 38 THR D C 1
ATOM 4445 O O . THR D 1 38 ? -40.014 69.128 -11.247 1.00 14.53 38 THR D O 1
ATOM 4449 N N . GLY D 1 39 ? -39.105 69.150 -9.170 1.00 11.30 39 GLY D N 1
ATOM 4450 C CA . GLY D 1 39 ? -39.185 70.614 -9.104 1.00 14.41 39 GLY D CA 1
ATOM 4451 C C . GLY D 1 39 ? -38.232 71.356 -10.053 1.00 16.17 39 GLY D C 1
ATOM 4452 O O . GLY D 1 39 ? -38.490 72.491 -10.430 1.00 13.76 39 GLY D O 1
ATOM 4453 N N . GLY D 1 40 ? -37.147 70.712 -10.451 1.00 13.90 40 GLY D N 1
ATOM 4454 C CA . GLY D 1 40 ? -36.168 71.380 -11.292 1.00 12.65 40 GLY D CA 1
ATOM 4455 C C . GLY D 1 40 ? -36.480 71.188 -12.760 1.00 12.86 40 GLY D C 1
ATOM 4456 O O . GLY D 1 40 ? -35.820 71.772 -13.638 1.00 12.51 40 GLY D O 1
ATOM 4457 N N . ILE D 1 41 ? -37.517 70.412 -13.070 1.00 12.08 41 ILE D N 1
ATOM 4458 C CA A ILE D 1 41 ? -37.913 70.078 -14.443 0.54 12.72 41 ILE D CA 1
ATOM 4459 C CA B ILE D 1 41 ? -37.682 70.068 -14.462 0.46 11.97 41 ILE D CA 1
ATOM 4460 C C . ILE D 1 41 ? -38.178 71.287 -15.299 1.00 15.56 41 ILE D C 1
ATOM 4461 O O . ILE D 1 41 ? -37.649 71.494 -16.397 1.00 14.64 41 ILE D O 1
ATOM 4470 N N . ILE D 1 42 ? -39.090 72.102 -14.808 1.00 13.38 42 ILE D N 1
ATOM 4471 C CA . ILE D 1 42 ? -39.503 73.254 -15.584 1.00 15.47 42 ILE D CA 1
ATOM 4472 C C . ILE D 1 42 ? -38.370 74.323 -15.646 1.00 12.33 42 ILE D C 1
ATOM 4473 O O . ILE D 1 42 ? -38.055 74.808 -16.748 1.00 12.72 42 ILE D O 1
ATOM 4478 N N . PRO D 1 43 ? -37.687 74.627 -14.534 1.00 12.71 43 PRO D N 1
ATOM 4479 C CA . PRO D 1 43 ? -36.523 75.520 -14.634 1.00 14.11 43 PRO D CA 1
ATOM 4480 C C . PRO D 1 43 ? -35.432 75.051 -15.602 1.00 14.25 43 PRO D C 1
ATOM 4481 O O . PRO D 1 43 ? -34.866 75.856 -16.367 1.00 13.78 43 PRO D O 1
ATOM 4485 N N . ALA D 1 44 ? -35.112 73.767 -15.578 1.00 11.25 44 ALA D N 1
ATOM 4486 C CA . ALA D 1 44 ? -34.086 73.261 -16.502 1.00 11.13 44 ALA D CA 1
ATOM 4487 C C . ALA D 1 44 ? -34.517 73.372 -17.976 1.00 14.35 44 ALA D C 1
ATOM 4488 O O . ALA D 1 44 ? -33.711 73.750 -18.846 1.00 13.00 44 ALA D O 1
ATOM 4490 N N . LYS D 1 45 ? -35.766 73.014 -18.294 1.00 10.06 45 LYS D N 1
ATOM 4491 C CA . LYS D 1 45 ? -36.231 73.147 -19.666 1.00 10.75 45 LYS D CA 1
ATOM 4492 C C . LYS D 1 45 ? -36.191 74.616 -20.122 1.00 10.58 45 LYS D C 1
ATOM 4493 O O . LYS D 1 45 ? -35.736 74.905 -21.232 1.00 10.12 45 LYS D O 1
ATOM 4499 N N . LEU D 1 46 ? -36.640 75.537 -19.273 1.00 12.28 46 LEU D N 1
ATOM 4500 C CA . LEU D 1 46 ? -36.649 76.949 -19.693 1.00 10.16 46 LEU D CA 1
ATOM 4501 C C . LEU D 1 46 ? -35.210 77.456 -19.850 1.00 14.11 46 LEU D C 1
ATOM 4502 O O . LEU D 1 46 ? -34.910 78.189 -20.793 1.00 13.00 46 LEU D O 1
ATOM 4507 N N . LEU D 1 47 ? -34.315 77.027 -18.971 1.00 11.47 47 LEU D N 1
ATOM 4508 C CA . LEU D 1 47 ? -32.915 77.444 -19.073 1.00 13.28 47 LEU D CA 1
ATOM 4509 C C . LEU D 1 47 ? -32.282 76.866 -20.330 1.00 12.94 47 LEU D C 1
ATOM 4510 O O . LEU D 1 47 ? -31.496 77.543 -21.021 1.00 11.89 47 LEU D O 1
ATOM 4515 N N . SER D 1 48 ? -32.618 75.620 -20.643 1.00 9.20 48 SER D N 1
ATOM 4516 C CA . SER D 1 48 ? -32.117 74.984 -21.870 1.00 11.28 48 SER D CA 1
ATOM 4517 C C . SER D 1 48 ? -32.548 75.747 -23.141 1.00 14.76 48 SER D C 1
ATOM 4518 O O . SER D 1 48 ? -31.761 75.991 -24.050 1.00 15.21 48 SER D O 1
ATOM 4521 N N . ASP D 1 49 ? -33.800 76.141 -23.193 1.00 12.77 49 ASP D N 1
ATOM 4522 C CA . ASP D 1 49 ? -34.283 76.897 -24.353 1.00 12.59 49 ASP D CA 1
ATOM 4523 C C . ASP D 1 49 ? -33.569 78.259 -24.440 1.00 13.07 49 ASP D C 1
ATOM 4524 O O . ASP D 1 49 ? -33.158 78.678 -25.511 1.00 13.31 49 ASP D O 1
ATOM 4529 N N . LEU D 1 50 ? -33.416 78.914 -23.294 1.00 12.75 50 LEU D N 1
ATOM 4530 C CA . LEU D 1 50 ? -32.839 80.264 -23.238 1.00 13.52 50 LEU D CA 1
ATOM 4531 C C . LEU D 1 50 ? -31.401 80.264 -23.723 1.00 12.33 50 LEU D C 1
ATOM 4532 O O . LEU D 1 50 ? -31.033 81.077 -24.587 1.00 14.93 50 LEU D O 1
ATOM 4537 N N . LEU D 1 51 ? -30.600 79.326 -23.217 1.00 13.02 51 LEU D N 1
ATOM 4538 C CA . LEU D 1 51 ? -29.167 79.273 -23.582 1.00 16.17 51 LEU D CA 1
ATOM 4539 C C . LEU D 1 51 ? -28.817 78.296 -24.704 1.00 14.88 51 LEU D C 1
ATOM 4540 O O . LEU D 1 51 ? -27.620 78.123 -25.026 1.00 15.90 51 LEU D O 1
ATOM 4545 N N . ASP D 1 52 ? -29.825 77.695 -25.325 1.00 13.48 52 ASP D N 1
ATOM 4546 C CA . ASP D 1 52 ?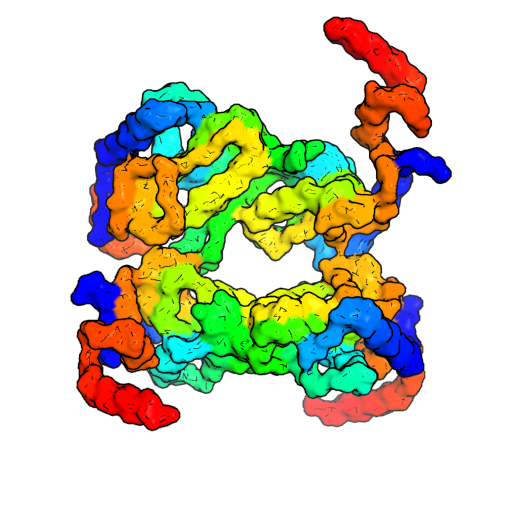 -29.637 76.695 -26.359 1.00 16.10 52 ASP D CA 1
ATOM 4547 C C . ASP D 1 52 ? -28.741 75.553 -25.889 1.00 17.99 52 ASP D C 1
ATOM 4548 O O . ASP D 1 52 ? -27.778 75.181 -26.565 1.00 17.08 52 ASP D O 1
ATOM 4553 N N . LEU D 1 53 ? -29.040 75.028 -24.698 1.00 14.41 53 LEU D N 1
ATOM 4554 C CA . LEU D 1 53 ? -28.332 73.854 -24.163 1.00 17.74 53 LEU D CA 1
ATOM 4555 C C . LEU D 1 53 ? -29.080 72.577 -24.517 1.00 19.18 53 LEU D C 1
ATOM 4556 O O . LEU D 1 53 ? -30.153 72.305 -23.993 1.00 25.22 53 LEU D O 1
ATOM 4561 N N . LYS D 1 54 ? -28.488 71.761 -25.360 1.00 16.19 54 LYS D N 1
ATOM 4562 C CA . LYS D 1 54 ? -29.192 70.623 -25.942 1.00 19.72 54 LYS D CA 1
ATOM 4563 C C . LYS D 1 54 ? -29.206 69.378 -25.047 1.00 18.89 54 LYS D C 1
ATOM 4564 O O . LYS D 1 54 ? -30.013 68.476 -25.278 1.00 20.41 54 LYS D O 1
ATOM 4570 N N . VAL D 1 55 ? -28.336 69.338 -24.043 1.00 16.12 55 VAL D N 1
ATOM 4571 C CA . VAL D 1 55 ? -28.161 68.103 -23.264 1.00 12.50 55 VAL D CA 1
ATOM 4572 C C . VAL D 1 55 ? -28.712 68.310 -21.849 1.00 14.51 55 VAL D C 1
ATOM 4573 O O . VAL D 1 55 ? -28.109 69.002 -21.051 1.00 14.53 55 VAL D O 1
ATOM 4577 N N . ILE D 1 56 ? -29.880 67.723 -21.599 1.00 11.93 56 ILE D N 1
ATOM 4578 C CA . ILE D 1 56 ? -30.486 67.729 -20.267 1.00 12.17 56 ILE D CA 1
ATOM 4579 C C . ILE D 1 56 ? -30.531 66.290 -19.789 1.00 10.45 56 ILE D C 1
ATOM 4580 O O . ILE D 1 56 ? -30.981 65.406 -20.510 1.00 13.77 56 ILE D O 1
ATOM 4585 N N . ARG D 1 57 ? -30.062 66.066 -18.566 1.00 11.50 57 ARG D N 1
ATOM 4586 C CA . ARG D 1 57 ? -30.159 64.743 -17.943 1.00 11.56 57 ARG D CA 1
ATOM 4587 C C . ARG D 1 57 ? -30.842 64.988 -16.593 1.00 11.69 57 ARG D C 1
ATOM 4588 O O . ARG D 1 57 ? -31.179 66.139 -16.287 1.00 13.26 57 ARG D O 1
ATOM 4596 N N . TYR D 1 58 ? -31.142 63.907 -15.857 1.00 12.78 58 TYR D N 1
ATOM 4597 C CA . TYR D 1 58 ? -32.143 63.992 -14.784 1.00 11.76 58 TYR D CA 1
ATOM 4598 C C . TYR D 1 58 ? -31.714 63.172 -13.600 1.00 14.84 58 TYR D C 1
ATOM 4599 O O . TYR D 1 58 ? -31.075 62.113 -13.750 1.00 12.42 58 TYR D O 1
ATOM 4608 N N . ILE D 1 59 ? -32.083 63.634 -12.411 1.00 12.58 59 ILE D N 1
ATOM 4609 C CA . ILE D 1 59 ? -31.901 62.777 -11.259 1.00 11.47 59 ILE D CA 1
ATOM 4610 C C . ILE D 1 59 ? -33.167 62.796 -10.395 1.00 14.24 59 ILE D C 1
ATOM 4611 O O . ILE D 1 59 ? -33.691 63.856 -10.041 1.00 12.03 59 ILE D O 1
ATOM 4616 N N . ASP D 1 60 ? -33.672 61.602 -10.094 1.00 12.20 60 ASP D N 1
ATOM 4617 C CA . ASP D 1 60 ? -34.870 61.472 -9.271 1.00 12.35 60 ASP D CA 1
ATOM 4618 C C . ASP D 1 60 ? -34.422 61.419 -7.818 1.00 16.94 60 ASP D C 1
ATOM 4619 O O . ASP D 1 60 ? -33.842 60.433 -7.388 1.00 15.92 60 ASP D O 1
ATOM 4624 N N . ILE D 1 61 ? -34.626 62.503 -7.083 1.00 12.51 61 ILE D N 1
ATOM 4625 C CA . ILE D 1 61 ? -34.213 62.542 -5.693 1.00 14.23 61 ILE D CA 1
ATOM 4626 C C . ILE D 1 61 ? -35.323 63.247 -4.911 1.00 20.36 61 ILE D C 1
ATOM 4627 O O . ILE D 1 61 ? -35.939 64.207 -5.414 1.00 20.54 61 ILE D O 1
ATOM 4632 N N . LYS D 1 62 ? -35.598 62.759 -3.696 1.00 16.00 62 LYS D N 1
ATOM 4633 C CA . LYS D 1 62 ? -36.655 63.324 -2.856 1.00 16.40 62 LYS D CA 1
ATOM 4634 C C . LYS D 1 62 ? -36.063 63.666 -1.517 1.00 21.36 62 LYS D C 1
ATOM 4635 O O . LYS D 1 62 ? -35.217 62.940 -1.015 1.00 19.72 62 LYS D O 1
ATOM 4641 N N . PHE D 1 63 ? -36.524 64.730 -0.888 1.00 19.26 63 PHE D N 1
ATOM 4642 C CA . PHE D 1 63 ? -36.106 64.921 0.499 1.00 18.54 63 PHE D CA 1
ATOM 4643 C C . PHE D 1 63 ? -37.387 65.003 1.307 1.00 31.03 63 PHE D C 1
ATOM 4644 O O . PHE D 1 63 ? -38.046 66.034 1.302 1.00 31.32 63 PHE D O 1
ATOM 4652 N N . TYR D 1 64 ? -37.728 63.891 1.961 1.00 35.74 64 TYR D N 1
ATOM 4653 C CA . TYR D 1 64 ? -38.954 63.765 2.755 1.00 53.95 64 TYR D CA 1
ATOM 4654 C C . TYR D 1 64 ? -38.824 64.588 4.020 1.00 41.64 64 TYR D C 1
ATOM 4655 O O . TYR D 1 64 ? -38.066 64.232 4.915 1.00 36.40 64 TYR D O 1
ATOM 4664 N N . ARG D 1 65 ? -39.539 65.702 4.058 1.00 44.19 65 ARG D N 1
ATOM 4665 C CA . ARG D 1 65 ? -39.672 66.518 5.256 1.00 48.43 65 ARG D CA 1
ATOM 4666 C C . ARG D 1 65 ? -41.135 66.868 5.435 1.00 51.64 65 ARG D C 1
ATOM 4667 O O . ARG D 1 65 ? -41.523 68.025 5.294 1.00 56.87 65 ARG D O 1
ATOM 4675 N N . SER D 1 66 ? -41.952 65.862 5.700 1.00 55.21 66 SER D N 1
ATOM 4676 C CA . SER D 1 66 ? -43.331 66.100 6.085 1.00 67.48 66 SER D CA 1
ATOM 4677 C C . SER D 1 66 ? -43.577 65.417 7.420 1.00 54.44 66 SER D C 1
ATOM 4678 O O . SER D 1 66 ? -42.858 64.485 7.778 1.00 39.75 66 SER D O 1
ATOM 4681 N N . VAL D 1 67 ? -44.563 65.906 8.165 1.00 65.58 67 VAL D N 1
ATOM 4682 C CA . VAL D 1 67 ? -45.038 65.199 9.351 1.00 60.54 67 VAL D CA 1
ATOM 4683 C C . VAL D 1 67 ? -45.511 63.814 8.920 1.00 70.18 67 VAL D C 1
ATOM 4684 O O . VAL D 1 67 ? -46.427 63.692 8.100 1.00 79.66 67 VAL D O 1
ATOM 4688 N N . GLY D 1 68 ? -44.871 62.774 9.444 1.00 50.11 68 GLY D N 1
ATOM 4689 C CA . GLY D 1 68 ? -45.249 61.412 9.100 1.00 63.76 68 GLY D CA 1
ATOM 4690 C C . GLY D 1 68 ? -44.385 60.778 8.025 1.00 61.51 68 GLY D C 1
ATOM 4691 O O . GLY D 1 68 ? -44.216 59.558 7.996 1.00 67.04 68 GLY D O 1
ATOM 4692 N N . LYS D 1 69 ? -43.841 61.603 7.135 1.00 68.57 69 LYS D N 1
ATOM 4693 C CA . LYS D 1 69 ? -42.929 61.122 6.093 1.00 75.95 69 LYS D CA 1
ATOM 4694 C C . LYS D 1 69 ? -41.603 61.874 6.191 1.00 66.29 69 LYS D C 1
ATOM 4695 O O . LYS D 1 69 ? -41.385 62.860 5.490 1.00 67.49 69 LYS D O 1
ATOM 4701 N N . THR D 1 70 ? -40.722 61.406 7.069 1.00 59.57 70 THR D N 1
ATOM 4702 C CA . THR D 1 70 ? -39.552 62.182 7.453 1.00 60.21 70 THR D CA 1
ATOM 4703 C C . THR D 1 70 ? -38.298 61.322 7.607 1.00 67.12 70 THR D C 1
ATOM 4704 O O . THR D 1 70 ? -38.296 60.330 8.347 1.00 59.99 70 THR D O 1
ATOM 4708 N N . GLU D 1 71 ? -37.245 61.713 6.887 1.00 69.10 71 GLU D N 1
ATOM 4709 C CA . GLU D 1 71 ? -35.911 61.116 7.009 1.00 57.09 71 GLU D CA 1
ATOM 4710 C C . GLU D 1 71 ? -34.863 62.227 7.022 1.00 46.27 71 GLU D C 1
ATOM 4711 O O . GLU D 1 71 ? -35.124 63.343 6.574 1.00 59.17 71 GLU D O 1
ATOM 4717 N N . SER D 1 72 ? -33.676 61.944 7.533 1.00 36.02 72 SER D N 1
ATOM 4718 C CA . SER D 1 72 ? -32.735 63.027 7.750 1.00 35.96 72 SER D CA 1
ATOM 4719 C C . SER D 1 72 ? -32.036 63.459 6.485 1.00 34.92 72 SER D C 1
ATOM 4720 O O . SER D 1 72 ? -31.448 64.537 6.466 1.00 28.81 72 SER D O 1
ATOM 4723 N N . LYS D 1 73 ? -32.096 62.630 5.439 1.00 29.53 73 LYS D N 1
ATOM 4724 C CA . LYS D 1 73 ? -31.327 62.906 4.222 1.00 25.33 73 LYS D CA 1
ATOM 4725 C C . LYS D 1 73 ? -32.123 62.662 2.960 1.00 18.96 73 LYS D C 1
ATOM 4726 O O . LYS D 1 73 ? -33.077 61.889 2.963 1.00 22.45 73 LYS D O 1
ATOM 4732 N N . PRO D 1 74 ? -31.759 63.375 1.886 1.00 19.97 74 PRO D N 1
ATOM 4733 C CA . PRO D 1 74 ? -32.403 63.103 0.599 1.00 17.07 74 PRO D CA 1
ATOM 4734 C C . PRO D 1 74 ? -32.229 61.646 0.175 1.00 16.55 74 PRO D C 1
ATOM 4735 O O . PRO D 1 74 ? -31.267 61.007 0.600 1.00 21.89 74 PRO D O 1
ATOM 4739 N N . VAL D 1 75 ? -33.151 61.148 -0.649 1.00 15.30 75 VAL D N 1
ATOM 4740 C CA . VAL D 1 75 ? -33.118 59.758 -1.120 1.00 15.16 75 VAL D CA 1
ATOM 4741 C C . VAL D 1 75 ? -33.107 59.770 -2.641 1.00 13.83 75 VAL D C 1
ATOM 4742 O O . VAL D 1 75 ? -34.053 60.245 -3.247 1.00 15.97 75 VAL D O 1
ATOM 4746 N N . ILE D 1 76 ? -32.058 59.202 -3.241 1.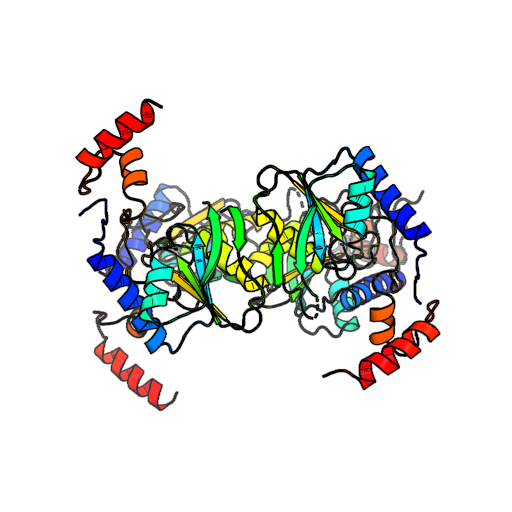00 15.34 76 ILE D N 1
ATOM 4747 C CA . ILE D 1 76 ? -32.051 59.042 -4.692 1.00 16.92 76 ILE D CA 1
ATOM 4748 C C . ILE D 1 76 ? -32.837 57.820 -5.074 1.00 18.27 76 ILE D C 1
ATOM 4749 O O . ILE D 1 76 ? -32.632 56.748 -4.495 1.00 17.63 76 ILE D O 1
ATOM 4754 N N . ARG D 1 77 ? -33.672 57.955 -6.104 1.00 14.56 77 ARG D N 1
ATOM 4755 C CA . ARG D 1 77 ? -34.401 56.827 -6.639 1.00 12.52 77 ARG D CA 1
ATOM 4756 C C . ARG D 1 77 ? -33.795 56.332 -7.947 1.00 19.15 77 ARG D C 1
ATOM 4757 O O . ARG D 1 77 ? -33.799 55.129 -8.214 1.00 17.75 77 ARG D O 1
ATOM 4765 N N . SER D 1 78 ? -33.265 57.257 -8.756 1.00 16.30 78 SER D N 1
ATOM 4766 C CA . SER D 1 78 ? -32.670 56.869 -10.024 1.00 14.28 78 SER D CA 1
ATOM 4767 C C . SER D 1 78 ? -31.814 58.003 -10.525 1.00 13.92 78 SER D C 1
ATOM 4768 O O . SER D 1 78 ? -32.078 59.167 -10.218 1.00 13.86 78 SER D O 1
ATOM 4771 N N . VAL D 1 79 ? -30.793 57.683 -11.312 1.00 14.40 79 VAL D N 1
ATOM 4772 C CA . VAL D 1 79 ? -29.953 58.713 -11.928 1.00 12.96 79 VAL D CA 1
ATOM 4773 C C . VAL D 1 79 ? -30.024 58.475 -13.438 1.00 13.93 79 VAL D C 1
ATOM 4774 O O . VAL D 1 79 ? -29.561 57.453 -13.930 1.00 16.22 79 VAL D O 1
ATOM 4778 N N . TYR D 1 80 ? -30.664 59.387 -14.144 1.00 11.47 80 TYR D N 1
ATOM 4779 C CA . TYR D 1 80 ? -30.874 59.197 -15.578 1.00 12.25 80 TYR D CA 1
ATOM 4780 C C . TYR D 1 80 ? -29.797 59.953 -16.349 1.00 18.50 80 TYR D C 1
ATOM 4781 O O . TYR D 1 80 ? -30.026 61.082 -16.784 1.00 13.28 80 TYR D O 1
ATOM 4790 N N . THR D 1 81 ? -28.620 59.350 -16.502 1.00 17.36 81 THR D N 1
ATOM 4791 C CA . THR D 1 81 ? -27.539 59.976 -17.284 1.00 17.58 81 THR D CA 1
ATOM 4792 C C . THR D 1 81 ? -26.503 58.960 -17.718 1.00 22.19 81 THR D C 1
ATOM 4793 O O . THR D 1 81 ? -26.335 57.914 -17.086 1.00 20.37 81 THR D O 1
ATOM 4797 N N . ASP D 1 82 ? -25.847 59.263 -18.836 1.00 19.17 82 ASP D N 1
ATOM 4798 C CA A ASP D 1 82 ? -24.641 58.461 -19.147 0.51 18.60 82 ASP D CA 1
ATOM 4799 C CA B ASP D 1 82 ? -24.668 58.644 -19.364 0.49 23.95 82 ASP D CA 1
ATOM 4800 C C . ASP D 1 82 ? -23.450 59.354 -18.796 1.00 21.97 82 ASP D C 1
ATOM 4801 O O . ASP D 1 82 ? -23.575 60.254 -17.956 1.00 19.60 82 ASP D O 1
ATOM 4810 N N . SER D 1 83 ? -22.285 59.069 -19.356 1.00 20.22 83 SER D N 1
ATOM 4811 C CA . SER D 1 83 ? -21.048 59.672 -18.864 1.00 20.23 83 SER D CA 1
ATOM 4812 C C . SER D 1 83 ? -21.022 61.202 -18.864 1.00 19.57 83 SER D C 1
ATOM 4813 O O . SER D 1 83 ? -21.398 61.854 -19.843 1.00 19.49 83 SER D O 1
ATOM 4816 N N . LEU D 1 84 ? -20.546 61.756 -17.749 1.00 15.51 84 LEU D N 1
ATOM 4817 C CA . LEU D 1 84 ? -20.390 63.198 -17.596 1.00 16.29 84 LEU D CA 1
ATOM 4818 C C . LEU D 1 84 ? -18.910 63.553 -17.528 1.00 18.93 84 LEU D C 1
ATOM 4819 O O . LEU D 1 84 ? -18.543 64.683 -17.218 1.00 17.39 84 LEU D O 1
ATOM 4824 N N . GLU D 1 85 ? -18.052 62.569 -17.766 1.00 18.69 85 GLU D N 1
ATOM 4825 C CA . GLU D 1 85 ? -16.627 62.811 -17.548 1.00 22.11 85 GLU D CA 1
ATOM 4826 C C . GLU D 1 85 ? -16.112 63.968 -18.432 1.00 16.65 85 GLU D C 1
ATOM 4827 O O . GLU D 1 85 ? -16.399 64.034 -19.625 1.00 20.51 85 GLU D O 1
ATOM 4833 N N . GLY D 1 86 ? -15.398 64.901 -17.813 1.00 22.70 86 GLY D N 1
ATOM 4834 C CA . GLY D 1 86 ? -14.835 66.029 -18.535 1.00 29.79 86 GLY D CA 1
ATOM 4835 C C . GLY D 1 86 ? -15.829 67.096 -18.958 1.00 30.60 86 GLY D C 1
ATOM 4836 O O . GLY D 1 86 ? -15.467 68.028 -19.680 1.00 23.92 86 GLY D O 1
ATOM 4837 N N . LYS D 1 87 ? -17.085 66.970 -18.522 1.00 21.13 87 LYS D N 1
ATOM 4838 C CA . LYS D 1 87 ? -18.113 67.948 -18.906 1.00 19.03 87 LYS D CA 1
ATOM 4839 C C . LYS D 1 87 ? -18.313 69.012 -17.837 1.00 19.91 87 LYS D C 1
ATOM 4840 O O . LYS D 1 87 ? -18.109 68.749 -16.662 1.00 19.30 87 LYS D O 1
ATOM 4846 N N . LYS D 1 88 ? -18.753 70.207 -18.239 1.00 15.24 88 LYS D N 1
ATOM 4847 C CA . LYS D 1 88 ? -19.183 71.210 -17.268 1.00 18.32 88 LYS D CA 1
ATOM 4848 C C . LYS D 1 88 ? -20.640 70.951 -16.976 1.00 15.44 88 LYS D C 1
ATOM 4849 O O . LYS D 1 88 ? -21.467 71.009 -17.870 1.00 17.49 88 LYS D O 1
ATOM 4855 N N . VAL D 1 89 ? -20.941 70.652 -15.724 1.00 13.36 89 VAL D N 1
ATOM 4856 C CA . VAL D 1 89 ? -22.322 70.308 -15.361 1.00 14.66 89 VAL D CA 1
ATOM 4857 C C . VAL D 1 89 ? -22.967 71.432 -14.537 1.00 13.00 89 VAL D C 1
ATOM 4858 O O . VAL D 1 89 ? -22.328 72.058 -13.690 1.00 15.37 89 VAL D O 1
ATOM 4862 N N . LEU D 1 90 ? -24.249 71.693 -14.789 1.00 12.37 90 LEU D N 1
ATOM 4863 C CA . LEU D 1 90 ? -24.997 72.566 -13.900 1.00 15.10 90 LEU D CA 1
ATOM 4864 C C . LEU D 1 90 ? -26.193 71.795 -13.357 1.00 14.06 90 LEU D C 1
ATOM 4865 O O . LEU D 1 90 ? -27.021 71.326 -14.132 1.00 13.79 90 LEU D O 1
ATOM 4870 N N . VAL D 1 91 ? -26.280 71.690 -12.038 1.00 11.72 91 VAL D N 1
ATOM 4871 C CA . VAL D 1 91 ? -27.437 71.069 -11.373 1.00 13.48 91 VAL D CA 1
ATOM 4872 C C . VAL D 1 91 ? -28.514 72.147 -11.197 1.00 11.98 91 VAL D C 1
ATOM 4873 O O . VAL D 1 91 ? -28.219 73.239 -10.759 1.00 14.73 91 VAL D O 1
ATOM 4877 N N . VAL D 1 92 ? -29.752 71.864 -11.595 1.00 10.60 92 VAL D N 1
ATOM 4878 C CA . VAL D 1 92 ? -30.808 72.872 -11.560 1.00 7.79 92 VAL D CA 1
ATOM 4879 C C . VAL D 1 92 ? -32.012 72.416 -10.731 1.00 11.88 92 VAL D C 1
ATOM 4880 O O . VAL D 1 92 ? -32.547 71.344 -10.987 1.00 12.05 92 VAL D O 1
ATOM 4884 N N . ASP D 1 93 ? -32.403 73.207 -9.726 1.00 12.83 93 ASP D N 1
ATOM 4885 C CA . ASP D 1 93 ? -33.589 72.888 -8.922 1.00 10.12 93 ASP D CA 1
ATOM 4886 C C . ASP D 1 93 ? -34.438 74.132 -8.767 1.00 13.99 93 ASP D C 1
ATOM 4887 O O . ASP D 1 93 ? -33.993 75.223 -9.128 1.00 13.46 93 ASP D O 1
ATOM 4892 N N . ASP D 1 94 ? -35.666 73.999 -8.262 1.00 14.19 94 ASP D N 1
ATOM 4893 C CA . ASP D 1 94 ? -36.516 75.201 -8.106 1.00 13.78 94 ASP D CA 1
ATOM 4894 C C . ASP D 1 94 ? -36.267 75.955 -6.799 1.00 14.54 94 ASP D C 1
ATOM 4895 O O . ASP D 1 94 ? -36.220 77.177 -6.806 1.00 13.40 94 ASP D O 1
ATOM 4900 N N . VAL D 1 95 ? -36.082 75.247 -5.689 1.00 12.04 95 VAL D N 1
ATOM 4901 C CA . VAL D 1 95 ? -35.788 75.927 -4.418 1.00 13.34 95 VAL D CA 1
ATOM 4902 C C . VAL D 1 95 ? -34.701 75.177 -3.651 1.00 15.36 95 VAL D C 1
ATOM 4903 O O . VAL D 1 95 ? -34.661 73.928 -3.673 1.00 15.68 95 VAL D O 1
ATOM 4907 N N . ALA D 1 96 ? -33.799 75.926 -3.019 1.00 13.86 96 ALA D N 1
ATOM 4908 C CA . ALA D 1 96 ? -32.877 75.336 -2.035 1.00 13.75 96 ALA D CA 1
ATOM 4909 C C . ALA D 1 96 ? -33.359 75.802 -0.669 1.00 18.93 96 ALA D C 1
ATOM 4910 O O . ALA D 1 96 ? -33.269 77.015 -0.364 1.00 14.90 96 ALA D O 1
ATOM 4912 N N . ASP D 1 97 ? -33.887 74.865 0.128 1.00 16.53 97 ASP D N 1
ATOM 4913 C CA . ASP D 1 97 ? -34.409 75.214 1.454 1.00 15.29 97 ASP D CA 1
ATOM 4914 C C . ASP D 1 97 ? -33.360 74.879 2.506 1.00 14.81 97 ASP D C 1
ATOM 4915 O O . ASP D 1 97 ? -32.691 75.783 3.027 1.00 15.94 97 ASP D O 1
ATOM 4920 N N . THR D 1 98 ? -33.183 73.595 2.787 1.00 18.08 98 THR D N 1
ATOM 4921 C CA . THR D 1 98 ? -32.073 73.165 3.656 1.00 16.60 98 THR D CA 1
ATOM 4922 C C . THR D 1 98 ? -30.762 73.129 2.918 1.00 19.82 98 THR D C 1
ATOM 4923 O O . THR D 1 98 ? -29.704 73.267 3.536 1.00 23.72 98 THR D O 1
ATOM 4927 N N . GLY D 1 99 ? -30.822 72.901 1.596 1.00 15.76 99 GLY D N 1
ATOM 4928 C CA . GLY D 1 99 ? -29.599 72.789 0.826 1.00 16.06 99 GLY D CA 1
ATOM 4929 C C . GLY D 1 99 ? -29.092 71.347 0.757 1.00 19.47 99 GLY D C 1
ATOM 4930 O O . GLY D 1 99 ? -28.105 71.060 0.076 1.00 22.71 99 GLY D O 1
ATOM 4931 N N . GLU D 1 100 ? -29.777 70.439 1.429 1.00 16.37 100 GLU D N 1
ATOM 4932 C CA . GLU D 1 100 ? -29.369 69.023 1.444 1.00 20.47 100 GLU D CA 1
ATOM 4933 C C . GLU D 1 100 ? -29.495 68.402 0.059 1.00 18.68 100 GLU D C 1
ATOM 4934 O O . GLU D 1 100 ? -28.692 67.563 -0.320 1.00 18.75 100 GLU D O 1
ATOM 4940 N N . THR D 1 101 ? -30.522 68.805 -0.676 1.00 15.66 101 THR D N 1
ATOM 4941 C CA . THR D 1 101 ? -30.725 68.189 -1.993 1.00 16.96 101 THR D CA 1
ATOM 4942 C C . THR D 1 101 ? -29.611 68.563 -2.953 1.00 16.06 101 THR D C 1
ATOM 4943 O O . THR D 1 101 ? -29.022 67.692 -3.611 1.00 14.60 101 THR D O 1
ATOM 4947 N N . LEU D 1 102 ? -29.310 69.852 -3.059 1.00 16.41 102 LEU D N 1
ATOM 4948 C CA . LEU D 1 102 ? -28.198 70.274 -3.897 1.00 16.74 102 LEU D CA 1
ATOM 4949 C C . LEU D 1 102 ? -26.877 69.655 -3.442 1.00 18.25 102 LEU D C 1
ATOM 4950 O O . LEU D 1 102 ? -26.050 69.281 -4.273 1.00 20.21 102 LEU D O 1
ATOM 4955 N N . GLU D 1 103 ? -26.685 69.561 -2.132 1.00 16.85 103 GLU D N 1
ATOM 4956 C CA . GLU D 1 103 ? -25.495 68.927 -1.597 1.00 21.22 103 GLU D CA 1
ATOM 4957 C C . GLU D 1 103 ? -25.393 67.450 -2.055 1.00 17.73 103 GLU D C 1
ATOM 4958 O O . GLU D 1 103 ? -24.335 67.003 -2.544 1.00 19.04 103 GLU D O 1
ATOM 4964 N N . ALA D 1 104 ? -26.495 66.713 -1.940 1.00 15.94 104 ALA D N 1
ATOM 4965 C CA . ALA D 1 104 ? -26.506 65.285 -2.308 1.00 15.98 104 ALA D CA 1
ATOM 4966 C C . ALA D 1 104 ? -26.277 65.113 -3.801 1.00 15.37 104 ALA D C 1
ATOM 4967 O O . ALA D 1 104 ? -25.494 64.274 -4.231 1.00 15.35 104 ALA D O 1
ATOM 4969 N N . VAL D 1 105 ? -26.935 65.939 -4.606 1.00 15.37 105 VAL D N 1
ATOM 4970 C CA . VAL D 1 105 ? -26.769 65.797 -6.040 1.00 17.04 105 VAL D CA 1
ATOM 4971 C C . VAL D 1 105 ? -25.343 66.157 -6.475 1.00 18.38 105 VAL D C 1
ATOM 4972 O O . VAL D 1 105 ? -24.782 65.460 -7.285 1.00 16.46 105 VAL D O 1
ATOM 4976 N N . SER D 1 106 ? -24.784 67.245 -5.950 1.00 13.94 106 SER D N 1
ATOM 4977 C CA . SER D 1 106 ? -23.395 67.608 -6.208 1.00 15.16 106 SER D CA 1
ATOM 4978 C C . SER D 1 106 ? -22.455 66.487 -5.856 1.00 16.05 106 SER D C 1
ATOM 4979 O O . SER D 1 106 ? -21.574 66.162 -6.631 1.00 19.75 106 SER D O 1
ATOM 4982 N N . ASN D 1 107 ? -22.692 65.872 -4.709 1.00 16.98 107 ASN D N 1
ATOM 4983 C CA . ASN D 1 107 ? -21.840 64.767 -4.269 1.00 19.38 107 ASN D CA 1
ATOM 4984 C C . ASN D 1 107 ? -21.883 63.593 -5.242 1.00 21.48 107 ASN D C 1
ATOM 4985 O O . ASN D 1 107 ? -20.824 63.055 -5.624 1.00 17.41 107 ASN D O 1
ATOM 4990 N N . VAL D 1 108 ? -23.074 63.210 -5.693 1.00 17.16 108 VAL D N 1
ATOM 4991 C CA . VAL D 1 108 ? -23.119 62.055 -6.596 1.00 15.59 108 VAL D CA 1
ATOM 4992 C C . VAL D 1 108 ? -22.552 62.431 -7.978 1.00 16.10 108 VAL D C 1
ATOM 4993 O O . VAL D 1 108 ? -21.831 61.643 -8.580 1.00 15.76 108 VAL D O 1
ATOM 4997 N N . ILE D 1 109 ? -22.856 63.625 -8.482 1.00 14.05 109 ILE D N 1
ATOM 4998 C CA . ILE D 1 109 ? -22.370 63.991 -9.817 1.00 13.49 109 ILE D CA 1
ATOM 4999 C C . ILE D 1 109 ? -20.824 64.084 -9.843 1.00 13.23 109 ILE D C 1
ATOM 5000 O O . ILE D 1 109 ? -20.192 63.752 -10.823 1.00 16.80 109 ILE D O 1
ATOM 5005 N N . THR D 1 110 ? -20.240 64.511 -8.731 1.00 15.78 110 THR D N 1
ATOM 5006 C CA . THR D 1 110 ? -18.798 64.587 -8.648 1.00 15.44 110 THR D CA 1
ATOM 5007 C C . THR D 1 110 ? -18.166 63.201 -8.863 1.00 18.18 110 THR D C 1
ATOM 5008 O O . THR D 1 110 ? -17.058 63.103 -9.390 1.00 17.15 110 THR D O 1
ATOM 5012 N N . MET D 1 111 ? -18.878 62.135 -8.493 1.00 16.74 111 MET D N 1
ATOM 5013 C CA . MET D 1 111 ? -18.317 60.788 -8.702 1.00 16.81 111 MET D CA 1
ATOM 5014 C C . MET D 1 111 ? -18.296 60.393 -10.181 1.00 18.23 111 MET D C 1
ATOM 5015 O O . MET D 1 111 ? -17.715 59.357 -10.539 1.00 18.23 111 MET D O 1
ATOM 5020 N N . PHE D 1 112 ? -18.915 61.209 -11.040 1.00 13.68 112 PHE D N 1
ATOM 5021 C CA . PHE D 1 112 ? -18.897 60.985 -12.488 1.00 13.23 112 PHE D CA 1
ATOM 5022 C C . PHE D 1 112 ? -17.680 61.698 -13.122 1.00 13.62 112 PHE D C 1
ATOM 5023 O O . PHE D 1 112 ? -17.523 61.719 -14.334 1.00 16.78 112 PHE D O 1
ATOM 5031 N N . ASN D 1 113 ? -16.818 62.260 -12.270 1.00 17.78 113 ASN D N 1
ATOM 5032 C CA . ASN D 1 113 ? -15.632 63.020 -12.721 1.00 19.46 113 ASN D CA 1
ATOM 5033 C C . ASN D 1 113 ? -15.904 64.075 -13.810 1.00 20.68 113 ASN D C 1
ATOM 5034 O O . ASN D 1 113 ? -15.214 64.120 -14.842 1.00 18.71 113 ASN D O 1
ATOM 5039 N N . PRO D 1 114 ? -16.919 64.933 -13.597 1.00 18.67 114 PRO D N 1
ATOM 5040 C CA . PRO D 1 114 ? -17.098 66.041 -14.540 1.00 17.29 114 PRO D CA 1
ATOM 5041 C C . PRO D 1 114 ? -15.907 66.998 -14.491 1.00 18.31 114 PRO D C 1
ATOM 5042 O O . PRO D 1 114 ? -15.153 66.985 -13.518 1.00 19.12 114 PRO D O 1
ATOM 5046 N N . ALA D 1 115 ? -15.760 67.831 -15.510 1.00 17.73 115 ALA D N 1
ATOM 5047 C CA . ALA D 1 115 ? -14.772 68.899 -15.404 1.00 19.83 115 ALA D CA 1
ATOM 5048 C C . ALA D 1 115 ? -15.106 69.855 -14.269 1.00 22.67 115 ALA D C 1
ATOM 5049 O O . ALA D 1 115 ? -14.208 70.328 -13.565 1.00 22.56 115 ALA D O 1
ATOM 5051 N N . LYS D 1 116 ? -16.400 70.092 -14.034 1.00 18.23 116 LYS D N 1
ATOM 5052 C CA . LYS D 1 116 ? -16.844 71.016 -13.004 1.00 18.43 116 LYS D CA 1
ATOM 5053 C C . LYS D 1 116 ? -18.324 70.732 -12.762 1.00 13.43 116 LYS D C 1
ATOM 5054 O O . LYS D 1 116 ? -19.008 70.355 -13.695 1.00 16.15 116 LYS D O 1
ATOM 5060 N N . VAL D 1 117 ? -18.751 70.832 -11.520 1.00 18.41 117 VAL D N 1
ATOM 5061 C CA . VAL D 1 117 ? -20.183 70.851 -11.183 1.00 16.35 117 VAL D CA 1
ATOM 5062 C C . VAL D 1 117 ? -20.513 72.126 -10.465 1.00 19.10 117 VAL D C 1
ATOM 5063 O O . VAL D 1 117 ? -19.883 72.455 -9.472 1.00 21.93 117 VAL D O 1
ATOM 5067 N N . MET D 1 118 ? -21.539 72.824 -10.921 1.00 16.17 118 MET D N 1
ATOM 5068 C CA . MET D 1 118 ? -22.044 73.965 -10.178 1.00 12.63 118 MET D CA 1
ATOM 5069 C C . MET D 1 118 ? -23.532 73.759 -9.987 1.00 12.21 118 MET D C 1
ATOM 5070 O O . MET D 1 118 ? -24.124 72.927 -10.675 1.00 13.91 118 MET D O 1
ATOM 5075 N N . THR D 1 119 ? -24.112 74.542 -9.087 1.00 13.76 119 THR D N 1
ATOM 5076 C CA . THR D 1 119 ? -25.540 74.401 -8.760 1.00 15.40 119 THR D CA 1
ATOM 5077 C C . THR D 1 119 ? -26.306 75.692 -8.989 1.00 14.40 119 THR D C 1
ATOM 5078 O O . THR D 1 119 ? -25.756 76.785 -8.906 1.00 13.72 119 THR D O 1
ATOM 5082 N N . ALA D 1 120 ? -27.597 75.541 -9.299 1.00 11.51 120 ALA D N 1
ATOM 5083 C CA . ALA D 1 120 ? -28.490 76.656 -9.482 1.00 10.52 120 ALA D CA 1
ATOM 5084 C C . ALA D 1 120 ? -29.857 76.305 -8.903 1.00 11.84 120 ALA D C 1
ATOM 5085 O O . ALA D 1 120 ? -30.318 75.167 -9.071 1.00 14.45 120 ALA D O 1
ATOM 5087 N N . ALA D 1 121 ? -30.477 77.249 -8.190 1.00 13.98 121 ALA D N 1
ATOM 5088 C CA . ALA D 1 121 ? -31.876 77.117 -7.792 1.00 14.21 121 ALA D CA 1
ATOM 5089 C C . ALA D 1 121 ? -32.548 78.462 -8.012 1.00 12.26 121 ALA D C 1
ATOM 5090 O O . ALA D 1 121 ? -31.893 79.493 -7.816 1.00 15.30 121 ALA D O 1
ATOM 5092 N N . LEU D 1 122 ? -33.824 78.478 -8.417 1.00 12.18 122 LEU D N 1
ATOM 5093 C CA . LEU D 1 122 ? -34.493 79.755 -8.609 1.00 14.20 122 LEU D CA 1
ATOM 5094 C C . LEU D 1 122 ? -34.493 80.513 -7.282 1.00 17.37 122 LEU D C 1
ATOM 5095 O O . LEU D 1 122 ? -34.201 81.699 -7.256 1.00 13.73 122 LEU D O 1
ATOM 5100 N N . TYR D 1 123 ? -34.874 79.845 -6.186 1.00 14.55 123 TYR D N 1
ATOM 5101 C CA . TYR D 1 123 ? -35.041 80.547 -4.929 1.00 12.73 123 TYR D CA 1
ATOM 5102 C C . TYR D 1 123 ? -34.223 79.877 -3.842 1.00 19.58 123 TYR D C 1
ATOM 5103 O O . TYR D 1 123 ? -34.027 78.658 -3.871 1.00 15.35 123 TYR D O 1
ATOM 5112 N N . LEU D 1 124 ? -33.801 80.697 -2.884 1.00 16.88 124 LEU D N 1
ATOM 5113 C CA . LEU D 1 124 ? -32.919 80.316 -1.780 1.00 15.07 124 LEU D CA 1
ATOM 5114 C C . LEU D 1 124 ? -33.555 80.750 -0.466 1.00 18.09 124 LEU D C 1
ATOM 5115 O O . LEU D 1 124 ? -33.975 81.893 -0.333 1.00 18.92 124 LEU D O 1
ATOM 5120 N N . LYS D 1 125 ? -33.650 79.845 0.505 1.00 16.50 125 LYS D N 1
ATOM 5121 C CA . LYS D 1 125 ? -34.056 80.244 1.860 1.00 16.88 125 LYS D CA 1
ATOM 5122 C C . LYS D 1 125 ? -32.826 80.738 2.627 1.00 17.72 125 LYS D C 1
ATOM 5123 O O . LYS D 1 125 ? -31.718 80.256 2.405 1.00 16.70 125 LYS D O 1
ATOM 5129 N N . PRO D 1 126 ? -33.027 81.665 3.579 1.00 18.29 126 PRO D N 1
ATOM 5130 C CA . PRO D 1 126 ? -31.936 82.274 4.368 1.00 23.78 126 PRO D CA 1
ATOM 5131 C C . PRO D 1 126 ? -31.135 81.251 5.161 1.00 25.80 126 PRO D C 1
ATOM 5132 O O . PRO D 1 126 ? -29.965 81.461 5.467 1.00 25.31 126 PRO D O 1
ATOM 5136 N N . TRP D 1 127 ? -31.768 80.132 5.481 1.00 18.94 127 TRP D N 1
ATOM 5137 C CA . TRP D 1 127 ? -31.144 79.111 6.324 1.00 20.48 127 TRP D CA 1
ATOM 5138 C C . TRP D 1 127 ? -30.528 77.948 5.567 1.00 22.41 127 TRP D C 1
ATOM 5139 O O . TRP D 1 127 ? -30.127 76.965 6.177 1.00 22.09 127 TRP D O 1
ATOM 5150 N N . SER D 1 128 ? -30.471 78.014 4.233 1.00 17.77 128 SER D N 1
ATOM 5151 C CA . SER D 1 128 ? -29.803 76.940 3.508 1.00 17.48 128 SER D CA 1
ATOM 5152 C C . SER D 1 128 ? -28.366 76.752 3.979 1.00 23.83 128 SER D C 1
ATOM 5153 O O . SER D 1 128 ? -27.674 77.729 4.292 1.00 25.51 128 SER D O 1
ATOM 5156 N N . LYS D 1 129 ? -27.901 75.509 4.021 1.00 21.89 129 LYS D N 1
ATOM 5157 C CA . LYS D 1 129 ? -26.562 75.260 4.545 1.00 29.46 129 LYS D CA 1
ATOM 5158 C C . LYS D 1 129 ? -25.493 75.751 3.572 1.00 31.38 129 LYS D C 1
ATOM 5159 O O . LYS D 1 129 ? -24.401 76.128 3.990 1.00 31.29 129 LYS D O 1
ATOM 5165 N N . ARG D 1 130 ? -25.806 75.762 2.277 1.00 35.68 130 ARG D N 1
ATOM 5166 C CA . ARG D 1 130 ? -24.882 76.329 1.295 1.00 39.05 130 ARG D CA 1
ATOM 5167 C C . ARG D 1 130 ? -25.628 77.156 0.253 1.00 32.55 130 ARG D C 1
ATOM 5168 O O . ARG D 1 130 ? -26.759 76.851 -0.124 1.00 28.21 130 ARG D O 1
ATOM 5176 N N . ILE D 1 131 ? -24.988 78.231 -0.175 1.00 37.50 131 ILE D N 1
ATOM 5177 C CA . ILE D 1 131 ? -25.549 79.098 -1.180 1.00 26.53 131 ILE D CA 1
ATOM 5178 C C . ILE D 1 131 ? -25.280 78.443 -2.545 1.00 24.18 131 ILE D C 1
ATOM 5179 O O . ILE D 1 131 ? -24.143 78.128 -2.853 1.00 25.73 131 ILE D O 1
ATOM 5184 N N . PRO D 1 132 ? -26.329 78.190 -3.334 1.00 23.84 132 PRO D N 1
ATOM 5185 C CA . PRO D 1 132 ? -26.062 77.693 -4.698 1.00 16.83 132 PRO D CA 1
ATOM 5186 C C . PRO D 1 132 ? -25.162 78.646 -5.448 1.00 18.43 132 PRO D C 1
ATOM 5187 O O . PRO D 1 132 ? -25.123 79.852 -5.172 1.00 19.07 132 PRO D O 1
ATOM 5191 N N . ASP D 1 133 ? -24.452 78.117 -6.435 1.00 15.85 133 ASP D N 1
ATOM 5192 C CA . ASP D 1 133 ? -23.577 78.965 -7.207 1.00 15.41 133 ASP D CA 1
ATOM 5193 C C . ASP D 1 133 ? -24.353 80.039 -7.967 1.00 20.27 133 ASP D C 1
ATOM 5194 O O . ASP D 1 133 ? -23.839 81.142 -8.169 1.00 18.91 133 ASP D O 1
ATOM 5199 N N . PHE D 1 134 ? -25.581 79.724 -8.378 1.00 14.67 134 PHE D N 1
ATOM 5200 C CA . PHE D 1 134 ? -26.447 80.672 -9.077 1.00 15.64 134 PHE D CA 1
ATOM 5201 C C . PHE D 1 134 ? -27.849 80.599 -8.517 1.00 14.56 134 PHE D C 1
ATOM 5202 O O . PHE D 1 134 ? -28.347 79.515 -8.268 1.00 16.81 134 PHE D O 1
ATOM 5210 N N . TYR D 1 135 ? -28.467 81.751 -8.269 1.00 15.18 135 TYR D N 1
ATOM 5211 C CA . TYR D 1 135 ? -29.856 81.783 -7.824 1.00 14.24 135 TYR D CA 1
ATOM 5212 C C . TYR D 1 135 ? -30.473 83.127 -8.161 1.00 15.73 135 TYR D C 1
ATOM 5213 O O . TYR D 1 135 ? -29.750 84.092 -8.464 1.00 15.52 135 TYR D O 1
ATOM 5222 N N . TYR D 1 136 ? -31.798 83.169 -8.182 1.00 15.32 136 TYR D N 1
ATOM 5223 C CA . TYR D 1 136 ? -32.520 84.389 -8.515 1.00 15.19 136 TYR D CA 1
ATOM 5224 C C . TYR D 1 136 ? -32.761 85.253 -7.267 1.00 17.17 136 TYR D C 1
ATOM 5225 O O . TYR D 1 136 ? -32.292 86.389 -7.203 1.00 17.44 136 TYR D O 1
ATOM 5234 N N . LYS D 1 137 ? -33.462 84.717 -6.273 1.00 15.09 137 LYS D N 1
ATOM 5235 C CA . LYS D 1 137 ? -33.809 85.510 -5.091 1.00 15.63 137 LYS D CA 1
ATOM 5236 C C . LYS D 1 137 ? -33.772 84.678 -3.839 1.00 16.58 137 LYS D C 1
ATOM 5237 O O . LYS D 1 137 ? -34.146 83.504 -3.839 1.00 15.63 137 LYS D O 1
ATOM 5243 N N . GLN D 1 138 ? -33.343 85.332 -2.770 1.00 15.81 138 GLN D N 1
ATOM 5244 C CA . GLN D 1 138 ? -33.488 84.802 -1.425 1.00 18.86 138 GLN D CA 1
ATOM 5245 C C . GLN D 1 138 ? -34.844 85.232 -0.888 1.00 22.38 138 GLN D C 1
ATOM 5246 O O . GLN D 1 138 ? -35.215 86.399 -0.980 1.00 26.63 138 GLN D O 1
ATOM 5252 N N . ILE D 1 139 ? -35.569 84.279 -0.316 1.00 18.29 139 ILE D N 1
ATOM 5253 C CA . ILE D 1 139 ? -36.986 84.413 0.011 1.00 19.13 139 ILE D CA 1
ATOM 5254 C C . ILE D 1 139 ? -37.153 83.718 1.343 1.00 19.80 139 ILE D C 1
ATOM 5255 O O . ILE D 1 139 ? -36.602 82.637 1.494 1.00 19.45 139 ILE D O 1
ATOM 5260 N N . ASP D 1 140 ? -37.880 84.261 2.316 1.00 20.92 140 ASP D N 1
ATOM 5261 C CA . ASP D 1 140 ? -38.066 83.366 3.461 1.00 23.75 140 ASP D CA 1
ATOM 5262 C C . ASP D 1 140 ? -39.488 82.817 3.572 1.00 25.60 140 ASP D C 1
ATOM 5263 O O . ASP D 1 140 ? -39.743 81.896 4.363 1.00 30.34 140 ASP D O 1
ATOM 5268 N N . LYS D 1 141 ? -40.402 83.303 2.738 1.00 18.44 141 LYS D N 1
ATOM 5269 C CA . LYS D 1 141 ? -41.754 82.728 2.720 1.00 21.11 141 LYS D CA 1
ATOM 5270 C C . LYS D 1 141 ? -41.763 81.349 2.049 1.00 21.15 141 LYS D C 1
ATOM 5271 O O . LYS D 1 141 ? -40.855 81.025 1.302 1.00 20.07 141 LYS D O 1
ATOM 5277 N N . TRP D 1 142 ? -42.788 80.551 2.323 1.00 19.53 142 TRP D N 1
ATOM 5278 C CA . TRP D 1 142 ? -42.971 79.299 1.591 1.00 16.82 142 TRP D CA 1
ATOM 5279 C C . TRP D 1 142 ? -43.410 79.641 0.161 1.00 15.82 142 TRP D C 1
ATOM 5280 O O . TRP D 1 142 ? -44.355 80.388 -0.050 1.00 18.86 142 TRP D O 1
ATOM 5291 N N . ILE D 1 143 ? -42.714 79.083 -0.807 1.00 15.22 143 ILE D N 1
ATOM 5292 C CA . ILE D 1 143 ? -43.001 79.400 -2.184 1.00 11.97 143 ILE D CA 1
ATOM 5293 C C . ILE D 1 143 ? -44.033 78.448 -2.750 1.00 14.79 143 ILE D C 1
ATOM 5294 O O . ILE D 1 143 ? -43.909 77.241 -2.592 1.00 15.03 143 ILE D O 1
ATOM 5299 N N . ILE D 1 144 ? -45.058 78.982 -3.413 1.00 13.90 144 ILE D N 1
ATOM 5300 C CA . ILE D 1 144 ? -45.959 78.125 -4.153 1.00 11.74 144 ILE D CA 1
ATOM 5301 C C . ILE D 1 144 ? -45.590 78.271 -5.621 1.00 9.94 144 ILE D C 1
ATOM 5302 O O . ILE D 1 144 ? -45.827 79.302 -6.207 1.00 13.09 144 ILE D O 1
ATOM 5307 N N . PHE D 1 145 ? -44.989 77.235 -6.184 1.00 12.32 145 PHE D N 1
ATOM 5308 C CA . PHE D 1 145 ? -44.633 77.299 -7.613 1.00 13.35 145 PHE D CA 1
ATOM 5309 C C . PHE D 1 145 ? -45.831 77.038 -8.481 1.00 12.11 145 PHE D C 1
ATOM 5310 O O . PHE D 1 145 ? -46.745 76.322 -8.073 1.00 11.96 145 PHE D O 1
ATOM 5318 N N . PRO D 1 146 ? -45.809 77.522 -9.734 1.00 11.79 146 PRO D N 1
ATOM 5319 C CA . PRO D 1 146 ? -46.920 77.173 -10.613 1.00 10.42 146 PRO D CA 1
ATOM 5320 C C . PRO D 1 146 ? -47.071 75.672 -10.799 1.00 10.27 146 PRO D C 1
ATOM 5321 O O . PRO D 1 146 ? -48.192 75.212 -11.065 1.00 14.35 146 PRO D O 1
ATOM 5325 N N . TRP D 1 147 ? -45.973 74.930 -10.650 1.00 10.80 147 TRP D N 1
ATOM 5326 C CA . TRP D 1 147 ? -46.001 73.489 -10.888 1.00 11.46 147 TRP D CA 1
ATOM 5327 C C . TRP D 1 147 ? -46.153 72.631 -9.630 1.00 14.01 147 TRP D C 1
ATOM 5328 O O . TRP D 1 147 ? -46.176 71.382 -9.735 1.00 13.10 147 TRP D O 1
ATOM 5339 N N . ASP D 1 148 ? -46.310 73.250 -8.460 1.00 12.82 148 ASP D N 1
ATOM 5340 C CA . ASP D 1 148 ? -46.767 72.431 -7.316 1.00 9.96 148 ASP D CA 1
ATOM 5341 C C . ASP D 1 148 ? -47.907 73.096 -6.530 1.00 10.99 148 ASP D C 1
ATOM 5342 O O . ASP D 1 148 ? -48.188 72.691 -5.396 1.00 13.02 148 ASP D O 1
ATOM 5347 N N . LYS D 1 149 ? -48.590 74.048 -7.174 1.00 13.11 149 LYS D N 1
ATOM 5348 C CA . LYS D 1 149 ? -49.675 74.772 -6.486 1.00 13.74 149 LYS D CA 1
ATOM 5349 C C . LYS D 1 149 ? -50.799 73.830 -6.056 1.00 14.96 149 LYS D C 1
ATOM 5350 O O . LYS D 1 149 ? -51.379 74.012 -4.971 1.00 13.51 149 LYS D O 1
ATOM 5356 N N . TRP D 1 150 ? -51.078 72.788 -6.835 1.00 11.99 150 TRP D N 1
ATOM 5357 C CA . TRP D 1 150 ? -52.205 71.917 -6.440 1.00 12.84 150 TRP D CA 1
ATOM 5358 C C . TRP D 1 150 ? -51.769 71.001 -5.291 1.00 16.25 150 TRP D C 1
ATOM 5359 O O . TRP D 1 150 ? -52.551 70.672 -4.409 1.00 14.16 150 TRP D O 1
ATOM 5370 N N . ASP D 1 151 ? -50.506 70.629 -5.249 1.00 12.90 151 ASP D N 1
ATOM 5371 C CA . ASP D 1 151 ? -50.048 69.894 -4.083 1.00 13.50 151 ASP D CA 1
ATOM 5372 C C . ASP D 1 151 ? -50.170 70.767 -2.835 1.00 15.28 151 ASP D C 1
ATOM 5373 O O . ASP D 1 151 ? -50.578 70.293 -1.761 1.00 17.69 151 ASP D O 1
ATOM 5378 N N . VAL D 1 152 ? -49.827 72.042 -2.972 1.00 11.89 152 VAL D N 1
ATOM 5379 C CA . VAL D 1 152 ? -49.942 72.912 -1.797 1.00 13.30 152 VAL D CA 1
ATOM 5380 C C . VAL D 1 152 ? -51.419 73.022 -1.371 1.00 15.67 152 VAL D C 1
ATOM 5381 O O . VAL D 1 152 ? -51.744 72.990 -0.151 1.00 14.55 152 VAL D O 1
ATOM 5385 N N . VAL D 1 153 ? -52.314 73.165 -2.342 1.00 13.08 153 VAL D N 1
ATOM 5386 C CA . VAL D 1 153 ? -53.755 73.274 -2.031 1.00 13.83 153 VAL D CA 1
ATOM 5387 C C . VAL D 1 153 ? -54.270 71.993 -1.334 1.00 17.76 153 VAL D C 1
ATOM 5388 O O . VAL D 1 153 ? -55.092 72.059 -0.399 1.00 17.67 153 VAL D O 1
ATOM 5392 N N . ARG D 1 154 ? -53.782 70.835 -1.773 1.00 15.19 154 ARG D N 1
ATOM 5393 C CA . ARG D 1 154 ? -54.248 69.560 -1.202 1.00 15.72 154 ARG D CA 1
ATOM 5394 C C . ARG D 1 154 ? -53.701 69.386 0.206 1.00 18.46 154 ARG D C 1
ATOM 5395 O O . ARG D 1 154 ? -54.298 68.653 0.984 1.00 19.17 154 ARG D O 1
ATOM 5403 N N . GLU D 1 155 ? -52.591 70.054 0.548 1.00 15.27 155 GLU D N 1
ATOM 5404 C CA . GLU D 1 155 ? -51.915 69.725 1.817 1.00 17.23 155 GLU D CA 1
ATOM 5405 C C . GLU D 1 155 ? -52.057 70.769 2.895 1.00 25.77 155 GLU D C 1
ATOM 5406 O O . GLU D 1 155 ? -51.744 70.504 4.061 1.00 30.76 155 GLU D O 1
ATOM 5412 N N . ASN D 1 156 ? -52.498 71.958 2.519 1.00 17.63 156 ASN D N 1
ATOM 5413 C CA . ASN D 1 156 ? -52.555 73.084 3.463 1.00 18.96 156 ASN D CA 1
ATOM 5414 C C . ASN D 1 156 ? -53.916 73.752 3.463 1.00 19.48 156 ASN D C 1
ATOM 5415 O O . ASN D 1 156 ? -54.667 73.652 2.490 1.00 23.62 156 ASN D O 1
ATOM 5420 N N . SER D 1 157 ? -54.260 74.432 4.557 1.00 23.22 157 SER D N 1
ATOM 5421 C CA . SER D 1 157 ? -55.564 75.096 4.615 1.00 25.83 157 SER D CA 1
ATOM 5422 C C . SER D 1 157 ? -55.568 76.505 4.026 1.00 19.76 157 SER D C 1
ATOM 5423 O O . SER D 1 157 ? -54.572 77.229 4.102 1.00 19.55 157 SER D O 1
ATOM 5426 N N . ASN D 1 158 ? -56.723 76.898 3.489 1.00 18.75 158 ASN D N 1
ATOM 5427 C CA . ASN D 1 158 ? -56.939 78.254 3.030 1.00 16.42 158 ASN D CA 1
ATOM 5428 C C . ASN D 1 158 ? -55.879 78.761 2.087 1.00 19.38 158 ASN D C 1
ATOM 5429 O O . ASN D 1 158 ? -55.367 79.846 2.294 1.00 24.29 158 ASN D O 1
ATOM 5434 N N . VAL D 1 159 ? -55.533 77.970 1.076 1.00 18.31 159 VAL D N 1
ATOM 5435 C CA . VAL D 1 159 ? -54.465 78.395 0.154 1.00 18.61 159 VAL D CA 1
ATOM 5436 C C . VAL D 1 159 ? -55.034 79.285 -0.946 1.00 15.61 159 VAL D C 1
ATOM 5437 O O . VAL D 1 159 ? -55.916 78.864 -1.675 1.00 20.78 159 VAL D O 1
ATOM 5441 N N . PRO D 1 160 ? -54.511 80.495 -1.091 1.00 17.40 160 PRO D N 1
ATOM 5442 C CA . PRO D 1 160 ? -55.101 81.451 -2.020 1.00 18.45 160 PRO D CA 1
ATOM 5443 C C . PRO D 1 160 ? -54.359 81.418 -3.361 1.00 19.90 160 PRO D C 1
ATOM 5444 O O . PRO D 1 160 ? -53.389 82.152 -3.524 1.00 23.81 160 PRO D O 1
ATOM 5448 N N . VAL D 1 161 ? -54.803 80.571 -4.273 1.00 16.78 161 VAL D N 1
ATOM 5449 C CA . VAL D 1 161 ? -54.220 80.552 -5.628 1.00 12.56 161 VAL D CA 1
ATOM 5450 C C . VAL D 1 161 ? -55.296 80.760 -6.679 1.00 17.97 161 VAL D C 1
ATOM 5451 O O . VAL D 1 161 ? -56.485 80.442 -6.443 1.00 21.05 161 VAL D O 1
ATOM 5455 N N . ASP D 1 162 ? -54.899 81.270 -7.851 1.00 13.24 162 ASP D N 1
ATOM 5456 C CA . ASP D 1 162 ? -55.835 81.389 -8.975 1.00 14.33 162 ASP D CA 1
ATOM 5457 C C . ASP D 1 162 ? -56.258 79.997 -9.440 1.00 16.41 162 ASP D C 1
ATOM 5458 O O . ASP D 1 162 ? -55.454 79.057 -9.359 1.00 14.79 162 ASP D O 1
ATOM 5463 N N . LYS D 1 163 ? -57.484 79.906 -9.970 1.00 14.32 163 LYS D N 1
ATOM 5464 C CA . LYS D 1 163 ? -58.085 78.706 -10.580 1.00 11.70 163 LYS D CA 1
ATOM 5465 C C . LYS D 1 163 ? -58.382 77.601 -9.554 1.00 10.82 163 LYS D C 1
ATOM 5466 O O . LYS D 1 163 ? -58.693 76.455 -9.929 1.00 12.69 163 LYS D O 1
ATOM 5472 N N . LYS D 1 164 ? -58.378 77.979 -8.279 1.00 12.03 164 LYS D N 1
ATOM 5473 C CA . LYS D 1 164 ? -58.730 77.047 -7.203 1.00 12.93 164 LYS D CA 1
ATOM 5474 C C . LYS D 1 164 ? -60.144 76.494 -7.441 1.00 11.75 164 LYS D C 1
ATOM 5475 O O . LYS D 1 164 ? -60.417 75.334 -7.153 1.00 12.21 164 LYS D O 1
ATOM 5481 N N . GLU D 1 165 ? -61.037 77.333 -7.947 1.00 10.70 165 GLU D N 1
ATOM 5482 C CA . GLU D 1 165 ? -62.374 76.864 -8.269 1.00 13.69 165 GLU D CA 1
ATOM 5483 C C . GLU D 1 165 ? -62.339 75.681 -9.234 1.00 14.40 165 GLU D C 1
ATOM 5484 O O . GLU D 1 165 ? -62.952 74.636 -8.984 1.00 11.76 165 GLU D O 1
ATOM 5490 N N . ARG D 1 166 ? -61.606 75.826 -10.336 1.00 12.86 166 ARG D N 1
ATOM 5491 C CA . ARG D 1 166 ? -61.572 74.784 -11.343 1.00 13.81 166 ARG D CA 1
ATOM 5492 C C . ARG D 1 166 ? -60.880 73.539 -10.792 1.00 10.29 166 ARG D C 1
ATOM 5493 O O . ARG D 1 166 ? -61.259 72.405 -11.124 1.00 12.16 166 ARG D O 1
ATOM 5501 N N . PHE D 1 167 ? -59.886 73.745 -9.937 1.00 11.27 167 PHE D N 1
ATOM 5502 C CA . PHE D 1 167 ? -59.174 72.616 -9.335 1.00 11.77 167 PHE D CA 1
ATOM 5503 C C . PHE D 1 167 ? -60.109 71.803 -8.431 1.00 12.76 167 PHE D C 1
ATOM 5504 O O . PHE D 1 167 ? -60.185 70.569 -8.527 1.00 12.46 167 PHE D O 1
ATOM 5512 N N . LEU D 1 168 ? -60.794 72.499 -7.530 1.00 12.85 168 LEU D N 1
ATOM 5513 C CA . LEU D 1 168 ? -61.641 71.765 -6.599 1.00 13.79 168 LEU D CA 1
ATOM 5514 C C . LEU D 1 168 ? -62.755 71.043 -7.355 1.00 13.16 168 LEU D C 1
ATOM 5515 O O . LEU D 1 168 ? -63.167 69.952 -6.944 1.00 13.26 168 LEU D O 1
ATOM 5520 N N . ASN D 1 169 ? -63.260 71.610 -8.447 1.00 11.69 169 ASN D N 1
ATOM 5521 C CA . ASN D 1 169 ? -64.260 70.908 -9.229 1.00 12.51 169 ASN D CA 1
ATOM 5522 C C . ASN D 1 169 ? -63.729 69.608 -9.821 1.00 15.31 169 ASN D C 1
ATOM 5523 O O . ASN D 1 169 ? -64.416 68.576 -9.844 1.00 13.31 169 ASN D O 1
ATOM 5528 N N . LEU D 1 170 ? -62.499 69.651 -10.307 1.00 13.34 170 LEU D N 1
ATOM 5529 C CA . LEU D 1 170 ? -61.894 68.431 -10.805 1.00 12.27 170 LEU D CA 1
ATOM 5530 C C . LEU D 1 170 ? -61.601 67.431 -9.660 1.00 11.85 170 LEU D C 1
ATOM 5531 O O . LEU D 1 170 ? -61.830 66.226 -9.795 1.00 16.95 170 LEU D O 1
ATOM 5536 N N . TYR D 1 171 ? -61.092 67.928 -8.540 1.00 13.02 171 TYR D N 1
ATOM 5537 C CA . TYR D 1 171 ? -60.796 67.069 -7.389 1.00 14.65 171 TYR D CA 1
ATOM 5538 C C . TYR D 1 171 ? -62.070 66.334 -6.932 1.00 18.73 171 TYR D C 1
ATOM 5539 O O . TYR D 1 171 ? -62.031 65.129 -6.658 1.00 15.41 171 TYR D O 1
ATOM 5548 N N . ASN D 1 172 ? -63.198 67.045 -6.930 1.00 14.93 172 ASN D N 1
ATOM 5549 C CA . ASN D 1 172 ? -64.494 66.418 -6.640 1.00 14.97 172 ASN D CA 1
ATOM 5550 C C . ASN D 1 172 ? -64.768 65.241 -7.590 1.00 19.33 172 ASN D C 1
ATOM 5551 O O . ASN D 1 172 ? -65.192 64.172 -7.166 1.00 20.81 172 ASN D O 1
ATOM 5556 N N . GLN D 1 173 ? -64.506 65.434 -8.883 1.00 17.30 173 GLN D N 1
ATOM 5557 C CA . GLN D 1 173 ? -64.790 64.379 -9.853 1.00 15.24 173 GLN D CA 1
ATOM 5558 C C . GLN D 1 173 ? -63.826 63.227 -9.678 1.00 17.62 173 GLN D C 1
ATOM 5559 O O . GLN D 1 173 ? -64.208 62.088 -9.861 1.00 21.79 173 GLN D O 1
ATOM 5565 N N . LEU D 1 174 ? -62.575 63.540 -9.349 1.00 17.13 174 LEU D N 1
ATOM 5566 C CA . LEU D 1 174 ? -61.546 62.530 -9.104 1.00 18.63 174 LEU D CA 1
ATOM 5567 C C . LEU D 1 174 ? -61.901 61.594 -7.939 1.00 27.03 174 LEU D C 1
ATOM 5568 O O . LEU D 1 174 ? -61.703 60.373 -8.018 1.00 25.26 174 LEU D O 1
ATOM 5573 N N . LEU D 1 175 ? -62.379 62.179 -6.845 1.00 22.79 175 LEU D N 1
ATOM 5574 C CA . LEU D 1 175 ? -62.858 61.398 -5.712 1.00 24.33 175 LEU D CA 1
ATOM 5575 C C . LEU D 1 175 ? -63.944 60.383 -6.095 1.00 31.91 175 LEU D C 1
ATOM 5576 O O . LEU D 1 175 ? -63.965 59.277 -5.566 1.00 41.16 175 LEU D O 1
ATOM 5581 N N . LYS D 1 176 ? -64.847 60.765 -6.990 1.00 25.82 176 LYS D N 1
ATOM 5582 C CA . LYS D 1 176 ? -65.965 59.907 -7.384 1.00 30.82 176 LYS D CA 1
ATOM 5583 C C . LYS D 1 176 ? -65.538 58.664 -8.145 1.00 49.14 176 LYS D C 1
ATOM 5584 O O . LYS D 1 176 ? -66.332 57.740 -8.306 1.00 50.53 176 LYS D O 1
ATOM 5590 N N . ILE D 1 177 ? -64.312 58.643 -8.657 1.00 35.92 177 ILE D N 1
ATOM 5591 C CA . ILE D 1 177 ? -63.855 57.450 -9.364 1.00 48.44 177 ILE D CA 1
ATOM 5592 C C . ILE D 1 177 ? -62.630 56.857 -8.684 1.00 63.92 177 ILE D C 1
ATOM 5593 O O . ILE D 1 177 ? -62.083 55.861 -9.150 1.00 72.28 177 ILE D O 1
ATOM 5598 N N . ARG D 1 178 ? -62.204 57.458 -7.575 1.00 58.24 178 ARG D N 1
ATOM 5599 C CA . ARG D 1 178 ? -61.064 56.920 -6.840 1.00 68.34 178 ARG D CA 1
ATOM 5600 C C . ARG D 1 178 ? -61.546 56.009 -5.725 1.00 72.47 178 ARG D C 1
ATOM 5601 O O . ARG D 1 178 ? -62.746 55.914 -5.473 1.00 80.19 178 ARG D O 1
#

Secondary structure (DSSP, 8-state):
-EE---HHHHHHHHHHHHHHHHHTT---SEEEEEETTTHHHHHHHHHHHT---EEEEEEE----EEEEEE----TT-EEEEEEEEESSSHHHHHHHHHHHTT--SEEEEEEEEE-TT-SS--SEEEEE--SEE--TTTHHHHHHHSS----TTHHHHHHHHHHHHHH--/--SEE---HHHHHHHHHHHHHHHHHTT---SEEEEEETTTHHHHHHHHHHHT---EEEEEEE--EEEEEE----TT-EEEEEEEEESSSHHHHHHHHHHHTT--SEEEEEEEEE-TT-SS--SEEEEE--SEE--TTTHHHHHHH-TTS--TTHHHHHHHHHHHHT-/--SEE---HHHHHHHHHHHHHHHHHTT---SEEEEEETTTHHHHHHHHHHHT---EEEEEEE----EEEEEE----TT-EEEEEEEEESSSHHHHHHHHHHHTT--SEEEEEEEEE-TT-SS--SEEEEE--SEE--TTTHHHHHHH-TTS--TTHHHHHHHHHHHHH--/-EE---HHHHHHHHHHHHHHHHHTT---SEEEEEETTTHHHHHHHHHHHT---EEEEEEE--EETTEE-SS-EEEEEE----TT-EEEEEEEEESSSHHHHHHHHHHHTT--SEEEEEEEEE-TT-SS--SEEEEE--SEE--TTTHHHHHHHSSS---TTHHHHHHHHHHHHTT-

InterPro domains:
  IPR000836 Phosphoribosyltransferase domain [PF00156] (8-148)
  IPR000836 Phosphoribosyltransferase domain [cd06223] (19-131)
  IPR029057 Phosphoribosyltransferase-like [G3DSA:3.40.50.2020] (1-179)
  IPR029057 Phosphoribosyltransferase-like [SSF53271] (6-166)

CATH classification: 3.40.50.2020

Sequence (682 aa):
EYHIPSWDEIEDAVFSIGEALVKSNYIPDVLIAVLTGGIIIPAKLLSDLLDLKVIRYIDIKKFSKPVIRSVYTDDSLEGKKVLVVDDVADTGETLEAVSNVITMFNPAKVMTAALYLKPWSKRIPDFYYKQIDKWIIFPWDKWDVVRENSNVPVDKKERFLNLYNQLLKIRKMVEYHIPSWDEIEDAVFSIGEALVKSNYIPDVLIAVLTGGIIIPAKLLSDLLDLKVIRYIDIKFPVIRSVYTDDSLEGKKVLVVDDVADTGETLEAVSNVITMFNPAKVMTAALYLKPWSKRIPDFYYKQIDKWIIFPWDKWDVVRENSNVPVDKKERFLNLYNQLLKIMVEYHIPSWDEIEDAVFSIGEALVKSNYIPDVLIAVLTGGIIIPAKLLSDLLDLKVIRYIDIKFSKPVIRSVYTDDSLEGKKVLVVDDVADTGETLEAVSNVITMFNPAKVMTAALYLKPWSKRIPDFYYKQIDKWIIFPWDKWDVVRENSNVPVDKKERFLNLYNQLLKIREYHIPSWDEIEDAVFSIGEALVKSNYIPDVLIAVLTGGIIIPAKLLSDLLDLKVIRYIDIKFYRSVGKTESKPVIRSVYTDDSLEGKKVLVVDDVADTGETLEAVSNVITMFNPAKVMTAALYLKPWSKRIPDFYYKQIDKWIIFPWDKWDVVRENSNVPVDKKERFLNLYNQLLKIR

B-factor: mean 27.15, std 15.01, range [7.79, 114.75]

Foldseek 3Di:
DEDEDDVVVVLVLLVQQLVVCVVVVNDWQEEEAEPPQFPVSVVSNCVVVVRPHYWYWDWDCVAIDTPDGGDDQQAQTEYEYGGAEQEQQRSVVVVVVVVVVSHHPYYFYEYAEYEPNHPDDGPYYNYYDNHHYQYPVCVVVVVVVDDDDDDPPVVVVVVVVVVCVVPDD/DPAEDEDDVVVLLVLLVQQLVVCVVVVNDWQEEEAEPPQFPVSVVSNCVVSVRDHYWYWDAPPHDTDDGGDDAQAATEYEYGGAEQEQQVSVVVVVVVVVVSHHPYYFYEYAEYEPNHPDDGPYYRYYDPHHYQYPVCVVVVCVVPVPPDDPPSVVVVVVVVVVVVD/DDFAAEDDVVVLLVLLVQQLVVCVVVVHDWQEEEAEPPQFPVSVVSNCVVSVRDHYWYWDWDEVAIDTPDGGDDQQAATRYEYEGAEQEQQRVVVVVLVVVVVSHHPYYFYEYQEYEPNHPDDGPYYRYYDNHHYQYPVCVVVVCVVPVPPDDPPSVVVVVVVVVVVPVD/DEDEDDVVVLLVLLVQQLVVCVVVVNDFQEEEAEPPQFPVSVVSNCVVSVRDHYWYWDKAAQDDVVGHDDAIDTDDGGDDQQAQTEYEYGGAEQEQVRVVVVVVVVVVVSHYPYYFYEYAEYEPNHPDDGPYYNYYDNHHYQYPVCVVVCVVPDPPRDDPPVVVVVVVVVVVVVVD

Solvent-accessible surface area: 35714 Å² total; per-residue (Å²): 158,43,44,76,6,65,138,94,37,0,92,67,0,7,102,38,4,1,115,36,0,85,191,69,128,18,67,6,64,5,0,0,0,5,29,100,18,0,71,44,1,1,124,59,4,12,109,66,41,99,12,174,56,27,74,78,0,35,11,71,110,126,109,24,8,1,89,7,5,119,12,80,49,2,58,54,90,81,0,0,0,4,10,11,40,3,33,21,4,21,28,2,36,12,0,15,76,0,0,83,48,0,72,16,68,107,31,36,8,0,1,3,0,3,5,72,31,5,32,79,100,4,74,14,83,50,96,98,23,101,95,144,7,2,3,23,52,45,37,68,68,9,16,112,130,72,124,118,2,90,15,114,152,43,120,194,22,69,107,125,54,82,90,77,89,142,134,144,241,131,134,119,36,34,51,5,63,136,94,29,0,91,66,0,7,103,37,5,1,112,37,0,86,188,70,125,17,68,6,61,6,0,0,0,5,31,98,18,0,67,47,1,1,125,57,4,11,112,65,41,107,14,182,53,27,74,78,0,31,12,74,156,52,25,2,88,8,5,119,13,78,46,1,58,55,84,81,0,0,0,5,10,11,37,3,40,42,4,55,23,4,40,10,0,12,70,0,0,80,48,0,41,17,67,114,33,34,15,0,0,3,0,2,6,18,68,0,40,37,20,0,27,13,73,61,67,97,25,76,59,149,8,1,4,24,53,49,34,70,88,20,1,112,161,54,63,128,1,78,16,112,154,44,139,191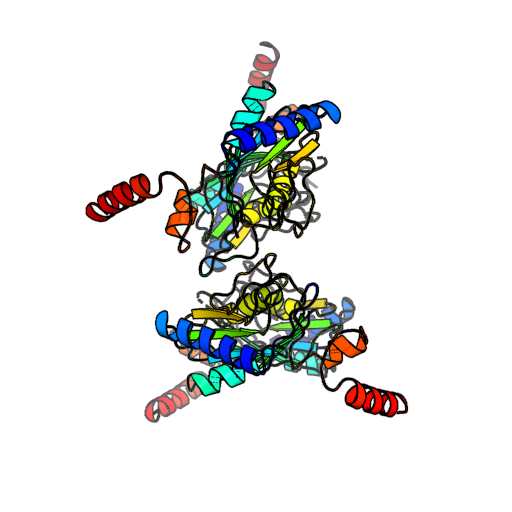,20,61,87,101,58,74,116,103,115,165,184,218,103,129,43,47,69,5,64,131,93,31,0,91,66,0,7,104,36,6,1,91,20,0,84,112,0,63,6,75,6,61,5,0,0,0,5,27,80,18,0,69,50,1,1,127,58,5,11,112,64,37,100,12,177,57,28,96,77,0,26,6,88,117,147,138,14,23,1,94,4,4,105,12,85,51,3,53,53,88,73,0,0,0,5,11,12,40,4,50,49,4,38,26,5,29,11,0,28,81,0,0,78,35,0,58,15,65,69,32,9,12,1,0,3,0,4,8,77,142,14,103,100,123,5,53,6,75,52,97,104,23,91,40,147,6,1,3,25,55,52,35,70,74,16,3,114,148,66,56,119,3,92,18,116,154,45,138,196,18,58,85,100,55,81,108,64,98,154,125,218,180,46,38,73,6,63,131,96,30,0,93,68,0,6,102,35,4,1,110,35,0,88,184,67,129,16,68,5,60,6,0,0,0,5,26,81,18,0,70,51,1,1,126,60,3,12,110,67,38,100,15,169,54,25,94,79,0,27,6,66,39,49,53,63,77,54,146,34,54,12,124,13,2,1,67,4,4,108,13,85,52,2,86,52,91,79,0,0,0,5,11,12,39,4,22,12,5,16,25,12,69,10,0,28,82,0,0,79,41,0,73,17,68,104,30,33,7,2,1,5,0,7,6,70,52,18,111,138,110,6,49,12,81,59,70,102,23,85,111,142,8,1,4,23,54,51,36,67,71,10,17,117,126,68,93,137,2,87,17,115,150,64,138,189,22,86,88,109,74,67,97,52,98,136,144,190

Organism: Saccharolobus solfataricus (strain ATCC 35092 / DSM 1617 / JCM 11322 / P2) (NCBI:txid273057)

Radius of gyration: 30.48 Å; Cα contacts (8 Å, |Δi|>4): 1342; chains: 4; bounding box: 73×79×86 Å

Nearest PDB structures (foldseek):
  5bqp-assembly1_C  TM=1.006E+00  e=5.078E-36  Saccharolobus solfataricus P2
  5bqo-assembly1_B  TM=9.998E-01  e=4.352E-33  Saccharolobus solfataricus P2
  5bqp-assembly1_B  TM=9.999E-01  e=1.112E-32  Saccharolobus solfataricus P2
  5bqo-assembly1_A-2  TM=1.001E+00  e=1.260E-32  Saccharolobus solfataricus P2
  5bqo-assembly2_C  TM=9.936E-01  e=1.618E-32  Saccharol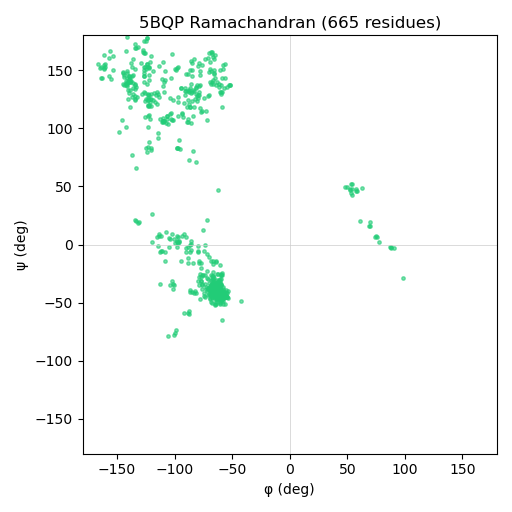obus solfataricus P2